Protein AF-A0A937B798-F1 (afdb_monomer_lite)

Structure (mmCIF, N/CA/C/O backbone):
data_AF-A0A937B798-F1
#
_entry.id   AF-A0A937B798-F1
#
loop_
_atom_site.group_PDB
_atom_site.id
_atom_site.type_symbol
_atom_site.label_atom_id
_atom_site.label_alt_id
_atom_site.label_comp_id
_atom_site.label_asym_id
_atom_site.label_entity_id
_atom_site.label_seq_id
_atom_site.pdbx_PDB_ins_code
_atom_site.Cartn_x
_atom_site.Cartn_y
_atom_site.Cartn_z
_atom_site.occupancy
_atom_site.B_iso_or_equiv
_atom_site.auth_seq_id
_atom_site.auth_comp_id
_atom_site.auth_asym_id
_atom_site.auth_atom_id
_atom_site.pdbx_PDB_model_num
ATOM 1 N N . MET A 1 1 ? -8.294 21.682 -51.082 1.00 39.66 1 MET A N 1
ATOM 2 C CA . MET A 1 1 ? -8.136 22.347 -49.770 1.00 39.66 1 MET A CA 1
ATOM 3 C C . MET A 1 1 ? -6.647 22.577 -49.547 1.00 39.66 1 MET A C 1
ATOM 5 O O . MET A 1 1 ? -5.902 21.607 -49.541 1.00 39.66 1 MET A O 1
ATOM 9 N N . SER A 1 2 ? -6.186 23.826 -49.518 1.00 31.97 2 SER A N 1
ATOM 10 C CA . SER A 1 2 ? -4.760 24.177 -49.435 1.00 31.97 2 SER A CA 1
ATOM 11 C C . SER A 1 2 ? -4.237 24.075 -47.994 1.00 31.97 2 SER A C 1
ATOM 13 O O . SER A 1 2 ? -4.958 24.377 -47.049 1.00 31.97 2 SER A O 1
ATOM 15 N N . ILE A 1 3 ? -2.968 23.691 -47.812 1.00 31.25 3 ILE A N 1
ATOM 16 C CA . ILE A 1 3 ? -2.277 23.646 -46.501 1.00 31.25 3 ILE A CA 1
ATOM 17 C C . ILE A 1 3 ? -2.360 25.004 -45.773 1.00 31.25 3 ILE A C 1
ATOM 19 O O . ILE A 1 3 ? -2.489 25.053 -44.555 1.00 31.25 3 ILE A O 1
ATOM 23 N N . LEU A 1 4 ? -2.387 26.103 -46.534 1.00 28.70 4 LEU A N 1
ATOM 24 C CA . LEU A 1 4 ? -2.599 27.465 -46.034 1.00 28.70 4 LEU A CA 1
ATOM 25 C C . LEU A 1 4 ? -3.994 27.686 -45.424 1.00 28.70 4 LEU A C 1
ATOM 27 O O . LEU A 1 4 ? -4.098 28.407 -44.441 1.00 28.70 4 LEU A O 1
ATOM 31 N N . TYR A 1 5 ? -5.040 27.037 -45.951 1.00 32.94 5 TYR A N 1
ATOM 32 C CA . TYR A 1 5 ? -6.398 27.093 -45.395 1.00 32.94 5 TYR A CA 1
ATOM 33 C C . TYR A 1 5 ? -6.494 26.323 -44.069 1.00 32.94 5 TYR A C 1
ATOM 35 O O . TYR A 1 5 ? -7.109 26.788 -43.117 1.00 32.94 5 TYR A O 1
ATOM 43 N N . LEU A 1 6 ? -5.822 25.171 -43.968 1.00 32.50 6 LEU A N 1
ATOM 44 C CA . LEU A 1 6 ? -5.732 24.410 -42.715 1.00 32.50 6 LEU A CA 1
ATOM 45 C C . LEU A 1 6 ? -4.939 25.169 -41.638 1.00 32.50 6 LEU A C 1
ATOM 47 O O . LEU A 1 6 ? -5.342 25.172 -40.479 1.00 32.50 6 LEU A O 1
ATOM 51 N N . LEU A 1 7 ? -3.854 25.852 -42.018 1.00 36.28 7 LEU A N 1
ATOM 52 C CA . LEU A 1 7 ? -3.066 26.692 -41.111 1.00 36.28 7 LEU A CA 1
ATOM 53 C C . LEU A 1 7 ? -3.841 27.928 -40.643 1.00 36.28 7 LEU A C 1
ATOM 55 O O . LEU A 1 7 ? -3.832 28.205 -39.450 1.00 36.28 7 LEU A O 1
ATOM 59 N N . SER A 1 8 ? -4.551 28.628 -41.537 1.00 37.56 8 SER A N 1
ATOM 60 C CA . SER A 1 8 ? -5.325 29.824 -41.178 1.00 37.56 8 SER A CA 1
ATOM 61 C C . SER A 1 8 ? -6.505 29.510 -40.256 1.00 37.56 8 SER A C 1
ATOM 63 O O . SER A 1 8 ? -6.771 30.254 -39.314 1.00 37.56 8 SER A O 1
ATOM 65 N N . VAL A 1 9 ? -7.193 28.388 -40.502 1.00 45.50 9 VAL A N 1
ATOM 66 C CA . VAL A 1 9 ? -8.301 27.911 -39.661 1.00 45.50 9 VAL A CA 1
ATOM 67 C C . VAL A 1 9 ? -7.786 27.473 -38.287 1.00 45.50 9 VAL A C 1
ATOM 69 O O . VAL A 1 9 ? -8.402 27.791 -37.271 1.00 45.50 9 VAL A O 1
ATOM 72 N N . TYR A 1 10 ? -6.619 26.823 -38.236 1.00 47.81 10 TYR A N 1
ATOM 73 C CA . TYR A 1 10 ? -5.984 26.424 -36.981 1.00 47.81 10 TYR A CA 1
ATOM 74 C C . TYR A 1 10 ? -5.524 27.630 -36.147 1.00 47.81 10 TYR A C 1
ATOM 76 O O . TYR A 1 10 ? -5.791 27.677 -34.951 1.00 47.81 10 TYR A O 1
ATOM 84 N N . THR A 1 11 ? -4.893 28.639 -36.759 1.00 54.59 11 THR A N 1
ATOM 85 C CA . THR A 1 11 ? -4.442 29.848 -36.045 1.00 54.59 11 THR A CA 1
ATOM 86 C C . THR A 1 11 ? -5.596 30.723 -35.555 1.00 54.59 11 THR A C 1
ATOM 88 O O . THR A 1 11 ? -5.497 31.289 -34.472 1.00 54.59 11 THR A O 1
ATOM 91 N N . TYR A 1 12 ? -6.694 30.810 -36.316 1.00 56.94 12 TYR A N 1
ATOM 92 C CA . TYR A 1 12 ? -7.880 31.585 -35.934 1.00 56.94 12 TYR A CA 1
ATOM 93 C C . TYR A 1 12 ? -8.662 30.930 -34.788 1.00 56.94 12 TYR A C 1
ATOM 95 O O . TYR A 1 12 ? -9.006 31.590 -33.810 1.00 56.94 12 TYR A O 1
ATOM 103 N N . GLY A 1 13 ? -8.904 29.616 -34.869 1.00 58.19 13 GLY A N 1
ATOM 104 C CA . GLY A 1 13 ? -9.579 28.894 -33.788 1.00 58.19 13 GLY A CA 1
ATOM 105 C C . GLY A 1 13 ? -8.780 28.936 -32.483 1.00 58.19 13 GLY A C 1
ATOM 106 O O . GLY A 1 13 ? -9.346 29.033 -31.401 1.00 58.19 13 GLY A O 1
ATOM 107 N N . GLN A 1 14 ? -7.454 28.952 -32.582 1.00 61.19 14 GLN A N 1
ATOM 108 C CA . GLN A 1 14 ? -6.555 29.020 -31.440 1.00 61.19 14 GLN A CA 1
ATOM 109 C C . GLN A 1 14 ? -6.528 30.400 -30.761 1.00 61.19 14 GLN A C 1
ATOM 111 O O . GLN A 1 14 ? -6.650 30.455 -29.539 1.00 61.19 14 GLN A O 1
ATOM 116 N N . SER A 1 15 ? -6.436 31.504 -31.517 1.00 67.06 15 SER A N 1
ATOM 117 C CA . SER A 1 15 ? -6.529 32.850 -30.926 1.00 67.06 15 SER A CA 1
ATOM 118 C C . SER A 1 15 ? -7.896 33.083 -30.283 1.00 67.06 15 SER A C 1
ATOM 120 O O . SER A 1 15 ? -7.971 33.641 -29.196 1.00 67.06 15 SER A O 1
ATOM 122 N N . CYS A 1 16 ? -8.965 32.568 -30.902 1.00 71.31 16 CYS A N 1
ATOM 123 C CA . CYS A 1 16 ? -10.294 32.618 -30.307 1.00 71.31 16 CYS A CA 1
ATOM 124 C C . CYS A 1 16 ? -10.350 31.902 -28.945 1.00 71.31 16 CYS A C 1
ATOM 126 O O . CYS A 1 16 ? -10.880 32.455 -27.988 1.00 71.31 16 CYS A O 1
ATOM 128 N N . ILE A 1 17 ? -9.805 30.685 -28.813 1.00 67.19 17 ILE A N 1
ATOM 129 C CA . ILE A 1 17 ? -9.856 29.970 -27.526 1.00 67.19 17 ILE A CA 1
ATOM 130 C C . ILE A 1 17 ? -8.986 30.652 -26.461 1.00 67.19 17 ILE A C 1
ATOM 132 O O . ILE A 1 17 ? -9.336 30.597 -25.282 1.00 67.19 17 ILE A O 1
ATOM 136 N N . ASP A 1 18 ? -7.878 31.287 -26.844 1.00 67.69 18 ASP A N 1
ATOM 137 C CA . ASP A 1 18 ? -7.032 32.042 -25.913 1.00 67.69 18 ASP A CA 1
ATOM 138 C C . ASP A 1 18 ? -7.786 33.249 -25.336 1.00 67.69 18 ASP A C 1
ATOM 140 O O . ASP A 1 18 ? -7.804 33.423 -24.114 1.00 67.69 18 ASP A O 1
ATOM 144 N N . ASP A 1 19 ? -8.497 34.000 -26.183 1.00 71.62 19 ASP A N 1
ATOM 145 C CA . ASP A 1 19 ? -9.356 35.115 -25.763 1.00 71.62 19 ASP A CA 1
ATOM 146 C C . ASP A 1 19 ? -10.501 34.623 -24.857 1.00 71.62 19 ASP A C 1
ATOM 148 O O . ASP A 1 19 ? -10.742 35.171 -23.778 1.00 71.62 19 ASP A O 1
ATOM 152 N N . LEU A 1 20 ? -11.142 33.504 -25.215 1.00 74.50 20 LEU A N 1
ATOM 153 C CA . LEU A 1 20 ? -12.163 32.855 -24.378 1.00 74.50 20 LEU A CA 1
ATOM 154 C C . LEU A 1 20 ? -11.580 32.252 -23.087 1.00 74.50 20 LEU A C 1
ATOM 156 O O . LEU A 1 20 ? -12.306 32.011 -22.121 1.00 74.50 20 LEU A O 1
ATOM 160 N N . GLY A 1 21 ? -10.269 32.017 -23.035 1.00 68.44 21 GLY A N 1
ATOM 161 C CA . GLY A 1 21 ? -9.553 31.566 -21.849 1.00 68.44 21 GLY A CA 1
ATOM 162 C C . GLY A 1 21 ? -9.512 32.623 -20.749 1.00 68.44 21 GLY A C 1
ATOM 163 O O . GLY A 1 21 ? -9.559 32.269 -19.569 1.00 68.44 21 GLY A O 1
ATOM 164 N N . GLU A 1 22 ? -9.465 33.904 -21.115 1.00 75.69 22 GLU A N 1
ATOM 165 C CA . GLU A 1 22 ? -9.622 35.016 -20.177 1.00 75.69 22 GLU A CA 1
ATOM 166 C C . GLU A 1 22 ? -11.056 35.084 -19.646 1.00 75.69 22 GLU A C 1
ATOM 168 O O . GLU A 1 22 ? -11.245 35.131 -18.430 1.00 75.69 22 GLU A O 1
ATOM 173 N N . SER A 1 23 ? -12.060 34.968 -20.523 1.00 75.50 23 SER A N 1
ATOM 174 C CA . SER A 1 23 ? -13.470 34.888 -20.113 1.00 75.50 23 SER A CA 1
ATOM 175 C C . SER A 1 23 ? -13.729 33.713 -19.166 1.00 75.50 23 SER A C 1
ATOM 177 O O . SER A 1 23 ? -14.399 33.885 -18.153 1.00 75.50 23 SER A O 1
ATOM 179 N N . ALA A 1 24 ? -13.134 32.542 -19.419 1.00 73.00 24 ALA A N 1
ATOM 180 C CA . ALA A 1 24 ? -13.237 31.386 -18.528 1.00 73.00 24 ALA A CA 1
ATOM 181 C C . ALA A 1 24 ? -12.586 31.630 -17.155 1.00 73.00 24 ALA A C 1
ATOM 183 O O . ALA A 1 24 ? -13.126 31.203 -16.140 1.00 73.00 24 ALA A O 1
ATOM 184 N N . ARG A 1 25 ? -11.442 32.331 -17.099 1.00 75.88 25 ARG A N 1
ATOM 185 C CA . ARG A 1 25 ? -10.796 32.695 -15.824 1.00 75.88 25 ARG A CA 1
ATOM 186 C C . ARG A 1 25 ? -11.633 33.681 -15.016 1.00 75.88 25 ARG A C 1
ATOM 188 O O . ARG A 1 25 ? -11.724 33.529 -13.801 1.00 75.88 25 ARG A O 1
ATOM 195 N N . ARG A 1 26 ? -12.238 34.667 -15.681 1.00 77.50 26 ARG A N 1
ATOM 196 C CA . ARG A 1 26 ? -13.152 35.615 -15.031 1.00 77.50 26 ARG A CA 1
ATOM 197 C C . ARG A 1 26 ? -14.391 34.906 -14.521 1.00 77.50 26 ARG A C 1
ATOM 199 O O . ARG A 1 26 ? -14.678 35.025 -13.341 1.00 77.50 26 ARG A O 1
ATOM 206 N N . LEU A 1 27 ? -15.021 34.074 -15.354 1.00 78.00 27 LEU A N 1
ATOM 207 C CA . LEU A 1 27 ? -16.150 33.244 -14.940 1.00 78.00 27 LEU A CA 1
ATOM 208 C C . LEU A 1 27 ? -15.806 32.421 -13.695 1.00 78.00 27 LEU A C 1
ATOM 210 O O . LEU A 1 27 ? -16.563 32.454 -12.732 1.00 78.00 27 LEU A O 1
ATOM 214 N N . HIS A 1 28 ? -14.655 31.742 -13.680 1.00 77.25 28 HIS A N 1
ATOM 215 C CA . HIS A 1 28 ? -14.193 30.986 -12.517 1.00 77.25 28 HIS A CA 1
ATOM 216 C C . HIS A 1 28 ? -14.114 31.870 -11.261 1.00 77.25 28 HIS A C 1
ATOM 218 O O . HIS A 1 28 ? -14.747 31.555 -10.254 1.00 77.25 28 HIS A O 1
ATOM 224 N N . ALA A 1 29 ? -13.442 33.024 -11.339 1.00 77.44 29 ALA A N 1
ATOM 225 C CA . ALA A 1 29 ? -13.361 33.973 -10.227 1.00 77.44 29 ALA A CA 1
ATOM 226 C C . ALA A 1 29 ? -14.749 34.457 -9.764 1.00 77.44 29 ALA A C 1
ATOM 228 O O . ALA A 1 29 ? -15.019 34.499 -8.561 1.00 77.44 29 ALA A O 1
ATOM 229 N N . SER A 1 30 ? -15.660 34.750 -10.698 1.00 78.31 30 SER A N 1
ATOM 230 C CA . SER A 1 30 ? -17.041 35.121 -10.384 1.00 78.31 30 SER A CA 1
ATOM 231 C C . SER A 1 30 ? -17.802 33.963 -9.716 1.00 78.31 30 SER A C 1
ATOM 233 O O . SER A 1 30 ? -18.549 34.186 -8.766 1.00 78.31 30 SER A O 1
ATOM 235 N N . THR A 1 31 ? -17.602 32.708 -10.141 1.00 75.56 31 THR A N 1
ATOM 236 C CA . THR A 1 31 ? -18.238 31.533 -9.509 1.00 75.56 31 THR A CA 1
ATOM 237 C C . THR A 1 31 ? -17.708 31.248 -8.100 1.00 75.56 31 THR A C 1
ATOM 239 O O . THR A 1 31 ? -18.483 30.882 -7.205 1.00 75.56 31 THR A O 1
ATOM 242 N N . GLU A 1 32 ? -16.410 31.461 -7.862 1.00 75.88 32 GLU A N 1
ATOM 243 C CA . GLU A 1 32 ? -15.809 31.356 -6.529 1.00 75.88 32 GLU A CA 1
ATOM 244 C C . GLU A 1 32 ? -16.392 32.419 -5.594 1.00 75.88 32 GLU A C 1
ATOM 246 O O . GLU A 1 32 ? -16.869 32.081 -4.504 1.00 75.88 32 GLU A O 1
ATOM 251 N N . ALA A 1 33 ? -16.446 33.669 -6.067 1.00 75.06 33 ALA A N 1
ATOM 252 C CA . ALA A 1 33 ? -16.994 34.814 -5.347 1.00 75.06 33 ALA A CA 1
ATOM 253 C C . ALA A 1 33 ? -18.527 34.788 -5.199 1.00 75.06 33 ALA A C 1
ATOM 255 O O . ALA A 1 33 ? -19.064 35.563 -4.407 1.00 75.06 33 ALA A O 1
ATOM 256 N N . TYR A 1 34 ? -19.231 33.900 -5.915 1.00 76.88 34 TYR A N 1
ATOM 257 C CA . TYR A 1 34 ? -20.692 33.879 -5.920 1.00 76.88 34 TYR A CA 1
ATOM 258 C C . TYR A 1 34 ? -21.287 33.675 -4.522 1.00 76.88 34 TYR A C 1
ATOM 260 O O . TYR A 1 34 ? -21.030 32.648 -3.872 1.00 76.88 34 TYR A O 1
ATOM 268 N N . SER A 1 35 ? -22.137 34.627 -4.124 1.00 72.44 35 SER A N 1
ATOM 269 C CA . SER A 1 35 ? -22.920 34.645 -2.886 1.00 72.44 35 SER A CA 1
ATOM 270 C C . SER A 1 35 ? -24.393 34.939 -3.208 1.00 72.44 35 SER A C 1
ATOM 272 O O . SER A 1 35 ? -24.686 35.945 -3.854 1.00 72.44 35 SER A O 1
ATOM 274 N N . PRO A 1 36 ? -25.358 34.128 -2.731 1.00 67.50 36 PRO A N 1
ATOM 275 C CA . PRO A 1 36 ? -26.782 34.425 -2.909 1.00 67.50 36 PRO A CA 1
ATOM 276 C C . PRO A 1 36 ? -27.232 35.747 -2.263 1.00 67.50 36 PRO A C 1
ATOM 278 O O . PRO A 1 36 ? -28.280 36.269 -2.631 1.00 67.50 36 PRO A O 1
ATOM 281 N N . ALA A 1 37 ? -26.471 36.267 -1.293 1.00 62.84 37 ALA A N 1
ATOM 282 C CA . ALA A 1 37 ? -26.854 37.415 -0.472 1.00 62.84 37 ALA A CA 1
ATOM 283 C C . ALA A 1 37 ? -26.239 38.755 -0.920 1.00 62.84 37 ALA A C 1
ATOM 285 O O . ALA A 1 37 ? -26.811 39.799 -0.615 1.00 62.84 37 ALA A O 1
ATOM 286 N N . ASP A 1 38 ? -25.118 38.742 -1.650 1.00 62.75 38 ASP A N 1
ATOM 287 C CA . ASP A 1 38 ? -24.342 39.948 -1.965 1.00 62.75 38 ASP A CA 1
ATOM 288 C C . ASP A 1 38 ? -24.273 40.181 -3.473 1.00 62.75 38 ASP A C 1
ATOM 290 O O . ASP A 1 38 ? -23.634 39.422 -4.195 1.00 62.75 38 ASP A O 1
ATOM 294 N N . VAL A 1 39 ? -24.907 41.249 -3.963 1.00 65.50 39 VAL A N 1
ATOM 295 C CA . VAL A 1 39 ? -24.895 41.581 -5.395 1.00 65.50 39 VAL A CA 1
ATOM 296 C C . VAL A 1 39 ? -23.694 42.470 -5.720 1.00 65.50 39 VAL A C 1
ATOM 298 O O . VAL A 1 39 ? -23.660 43.646 -5.358 1.00 65.50 39 VAL A O 1
ATOM 301 N N . SER A 1 40 ? -22.731 41.924 -6.457 1.00 68.88 40 SER A N 1
ATOM 302 C CA . SER A 1 40 ? -21.710 42.678 -7.198 1.00 68.88 40 SER A CA 1
ATOM 303 C C . SER A 1 40 ? -21.781 42.320 -8.687 1.00 68.88 40 SER A C 1
ATOM 305 O O . SER A 1 40 ? -22.527 41.420 -9.062 1.00 68.88 40 SER A O 1
ATOM 307 N N . TRP A 1 41 ? -21.082 43.053 -9.555 1.00 70.12 41 TRP A N 1
ATOM 308 C CA . TRP A 1 41 ? -21.132 42.861 -11.010 1.00 70.12 41 TRP A CA 1
ATOM 309 C C . TRP A 1 41 ? -19.735 42.601 -11.559 1.00 70.12 41 TRP A C 1
ATOM 311 O O . TRP A 1 41 ? -18.787 43.276 -11.158 1.00 70.12 41 TRP A O 1
ATOM 321 N N . ASP A 1 42 ? -19.630 41.665 -12.496 1.00 71.31 42 ASP A N 1
ATOM 322 C CA . ASP A 1 42 ? -18.400 41.356 -13.226 1.00 71.31 42 ASP A CA 1
ATOM 323 C C . ASP A 1 42 ? -18.683 41.292 -14.733 1.00 71.31 42 ASP A C 1
ATOM 325 O O . ASP A 1 42 ? -19.836 41.182 -15.150 1.00 71.31 42 ASP A O 1
ATOM 329 N N . TYR A 1 43 ? -17.644 41.408 -15.557 1.00 73.44 43 TYR A N 1
ATOM 330 C CA . TYR A 1 43 ? -17.762 41.372 -17.013 1.00 73.44 43 TYR A CA 1
ATOM 331 C C . TYR A 1 43 ? -17.178 40.073 -17.562 1.00 73.44 43 TYR A C 1
ATOM 333 O O . TYR A 1 43 ? -15.953 39.889 -17.611 1.00 73.44 43 TYR A O 1
ATOM 341 N N . VAL A 1 44 ? -18.071 39.180 -17.988 1.00 67.62 44 VAL A N 1
ATOM 342 C CA . VAL A 1 44 ? -17.751 37.843 -18.485 1.00 67.62 44 VAL A CA 1
ATOM 343 C C . VAL A 1 44 ? -18.378 37.677 -19.862 1.00 67.62 44 VAL A C 1
ATOM 345 O O . VAL A 1 44 ? -19.587 37.791 -20.008 1.00 67.62 44 VAL A O 1
ATOM 348 N N . ASP A 1 45 ? -17.547 37.371 -20.859 1.00 65.75 45 ASP A N 1
ATOM 349 C CA . ASP A 1 45 ? -17.997 37.021 -22.212 1.00 65.75 45 ASP A CA 1
ATOM 350 C C . ASP A 1 45 ? -18.910 38.067 -22.876 1.00 65.75 45 ASP A C 1
ATOM 352 O O . ASP A 1 45 ? -19.996 37.768 -23.351 1.00 65.75 45 ASP A O 1
ATOM 356 N N . ASP A 1 46 ? -18.450 39.315 -22.908 1.00 66.12 46 ASP A N 1
ATOM 357 C CA . ASP A 1 46 ? -19.169 40.465 -23.464 1.00 66.12 46 ASP A CA 1
ATOM 358 C C . ASP A 1 46 ? -20.452 40.888 -22.707 1.00 66.12 46 ASP A C 1
ATOM 360 O O . ASP A 1 46 ? -21.089 41.880 -23.074 1.00 66.12 46 ASP A O 1
ATOM 364 N N . GLU A 1 47 ? -20.778 40.220 -21.594 1.00 65.25 47 GLU A N 1
ATOM 365 C CA . GLU A 1 47 ? -21.947 40.488 -20.752 1.00 65.25 47 GLU A CA 1
ATOM 366 C C . GLU A 1 47 ? -21.560 40.940 -19.332 1.00 65.25 47 GLU A C 1
ATOM 368 O O . GLU A 1 47 ? -20.603 40.455 -18.722 1.00 65.25 47 GLU A O 1
ATOM 373 N N . TYR A 1 48 ? -22.335 41.878 -18.771 1.00 69.31 48 TYR A N 1
ATOM 374 C CA . TYR A 1 48 ? -22.272 42.198 -17.343 1.00 69.31 48 TYR A CA 1
ATOM 375 C C . TYR A 1 48 ? -23.118 41.197 -16.566 1.00 69.31 48 TYR A C 1
ATOM 377 O O . TYR A 1 48 ? -24.342 41.162 -16.703 1.00 69.31 48 TYR A O 1
ATOM 385 N N . VAL A 1 49 ? -22.459 40.413 -15.723 1.00 64.25 49 VAL A N 1
ATOM 386 C CA . VAL A 1 49 ? -23.075 39.331 -14.970 1.00 64.25 49 VAL A CA 1
ATOM 387 C C . VAL A 1 49 ? -23.083 39.678 -13.479 1.00 64.25 49 VAL A C 1
ATOM 389 O O . VAL A 1 49 ? -22.043 40.059 -12.931 1.00 64.25 49 VAL A O 1
ATOM 392 N N . PRO A 1 50 ? -24.229 39.560 -12.787 1.00 63.50 50 PRO A N 1
ATOM 393 C CA . PRO A 1 50 ? -24.275 39.712 -11.346 1.00 63.50 50 PRO A CA 1
ATOM 394 C C . PRO A 1 50 ? -23.581 38.517 -10.670 1.00 63.50 50 PRO A C 1
ATOM 396 O O . PRO A 1 50 ? -23.941 37.359 -10.870 1.00 63.50 50 PRO A O 1
ATOM 399 N N . VAL A 1 51 ? -22.591 38.805 -9.831 1.00 61.88 51 VAL A N 1
ATOM 400 C CA . VAL A 1 51 ? -21.838 37.855 -8.994 1.00 61.88 51 VAL A CA 1
ATOM 401 C C . VAL A 1 51 ? -22.639 37.471 -7.732 1.00 61.88 51 VAL A C 1
ATOM 403 O O . VAL A 1 51 ? -22.205 36.647 -6.935 1.00 61.88 51 VAL A O 1
ATOM 406 N N . GLY A 1 52 ? -23.862 37.987 -7.570 1.00 60.06 52 GLY A N 1
ATOM 407 C CA . GLY A 1 52 ? -24.822 37.505 -6.577 1.00 60.06 52 GLY A CA 1
ATOM 408 C C . GLY A 1 52 ? -26.268 37.893 -6.883 1.00 60.06 52 GLY A C 1
ATOM 409 O O . GLY A 1 52 ? -26.542 38.694 -7.774 1.00 60.06 52 GLY A O 1
ATOM 410 N N . GLY A 1 53 ? -27.219 37.290 -6.170 1.00 60.25 53 GLY A N 1
ATOM 411 C CA . GLY A 1 53 ? -28.661 37.541 -6.311 1.00 60.25 53 GLY A CA 1
ATOM 412 C C . GLY A 1 53 ? -29.361 36.827 -7.480 1.00 60.25 53 GLY A C 1
ATOM 413 O O . GLY A 1 53 ? -30.424 36.252 -7.257 1.00 60.25 53 GLY A O 1
ATOM 414 N N . ASN A 1 54 ? -28.791 36.810 -8.696 1.00 69.94 54 ASN A N 1
ATOM 415 C CA . ASN A 1 54 ? -29.379 36.122 -9.862 1.00 69.94 54 ASN A CA 1
ATOM 416 C C . ASN A 1 54 ? -28.377 35.192 -10.574 1.00 69.94 54 ASN A C 1
ATOM 418 O O . ASN A 1 54 ? -27.610 35.622 -11.434 1.00 69.94 54 ASN A O 1
ATOM 422 N N . TYR A 1 55 ? -28.399 33.902 -10.233 1.00 76.69 55 TYR A N 1
ATOM 423 C CA . TYR A 1 55 ? -27.488 32.908 -10.810 1.00 76.69 55 TYR A CA 1
ATOM 424 C C . TYR A 1 55 ? -27.798 32.536 -12.268 1.00 76.69 55 TYR A C 1
ATOM 426 O O . TYR A 1 55 ? -26.895 32.055 -12.953 1.00 76.69 55 TYR A O 1
ATOM 434 N N . ASP A 1 56 ? -29.016 32.781 -12.768 1.00 77.69 56 ASP A N 1
ATOM 435 C CA . ASP A 1 56 ? -29.397 32.447 -14.150 1.00 77.69 56 ASP A CA 1
ATOM 436 C C . ASP A 1 56 ? -28.510 33.173 -15.167 1.00 77.69 56 ASP A C 1
ATOM 438 O O . ASP A 1 56 ? -28.161 32.614 -16.205 1.00 77.69 56 ASP A O 1
ATOM 442 N N . SER A 1 57 ? -28.076 34.394 -14.844 1.00 75.44 57 SER A N 1
ATOM 443 C CA . SER A 1 57 ? -27.150 35.168 -15.672 1.00 75.44 57 SER A CA 1
ATOM 444 C C . SER A 1 57 ? -25.748 34.547 -15.722 1.00 75.44 57 SER A C 1
ATOM 446 O O . SER A 1 57 ? -25.153 34.499 -16.793 1.00 75.44 57 SER A O 1
ATOM 448 N N . LEU A 1 58 ? -25.233 34.009 -14.606 1.00 78.62 58 LEU A N 1
ATOM 449 C CA . LEU A 1 58 ? -23.948 33.286 -14.579 1.00 78.62 58 LEU A CA 1
ATOM 450 C C . LEU A 1 58 ? -24.019 31.983 -15.373 1.00 78.62 58 LEU A C 1
ATOM 452 O O . LEU A 1 58 ? -23.096 31.662 -16.123 1.00 78.62 58 LEU A O 1
ATOM 456 N N . ILE A 1 59 ? -25.124 31.247 -15.236 1.00 82.19 59 ILE A N 1
ATOM 457 C CA . ILE A 1 59 ? -25.371 30.045 -16.032 1.00 82.19 59 ILE A CA 1
ATOM 458 C C . ILE A 1 59 ? -25.469 30.406 -17.519 1.00 82.19 59 ILE A C 1
ATOM 460 O O . ILE A 1 59 ? -24.818 29.758 -18.334 1.00 82.19 59 ILE A O 1
ATOM 464 N N . SER A 1 60 ? -26.225 31.447 -17.877 1.00 83.88 60 SER A N 1
ATOM 465 C CA . SER A 1 60 ? -26.372 31.913 -19.261 1.00 83.88 60 SER A CA 1
ATOM 466 C C . SER A 1 60 ? -25.027 32.307 -19.872 1.00 83.88 60 SER A C 1
ATOM 468 O O . SER A 1 60 ? -24.676 31.794 -20.934 1.00 83.88 60 SER A O 1
ATOM 470 N N . ALA A 1 61 ? -24.229 33.119 -19.173 1.00 80.94 61 ALA A N 1
ATOM 471 C CA . ALA A 1 61 ? -22.907 33.542 -19.631 1.00 80.94 61 ALA A CA 1
ATOM 472 C C . ALA A 1 61 ? -21.948 32.353 -19.805 1.00 80.94 61 ALA A C 1
ATOM 474 O O . ALA A 1 61 ? -21.266 32.233 -20.821 1.00 80.94 61 ALA A O 1
ATOM 475 N N . GLY A 1 62 ? -21.926 31.410 -18.858 1.00 84.25 62 GLY A N 1
ATOM 476 C CA . GLY A 1 62 ? -21.103 30.208 -18.995 1.00 84.25 62 GLY A CA 1
ATOM 477 C C . GLY A 1 62 ? -21.567 29.271 -20.117 1.00 84.25 62 GLY A C 1
ATOM 478 O O . GLY A 1 62 ? -20.743 28.644 -20.782 1.00 84.25 62 GLY A O 1
ATOM 479 N N . MET A 1 63 ? -22.874 29.193 -20.374 1.00 86.19 63 MET A N 1
ATOM 480 C CA . MET A 1 63 ? -23.429 28.432 -21.495 1.00 86.19 63 MET A CA 1
ATOM 481 C C . ME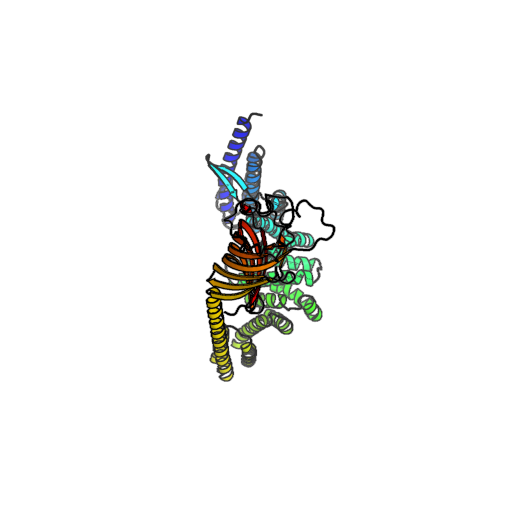T A 1 63 ? -23.126 29.098 -22.847 1.00 86.19 63 MET A C 1
ATOM 483 O O . MET A 1 63 ? -22.718 28.394 -23.770 1.00 86.19 63 MET A O 1
ATOM 487 N N . SER A 1 64 ? -23.216 30.430 -22.939 1.00 85.75 64 SER A N 1
ATOM 488 C CA . SER A 1 64 ? -22.749 31.216 -24.094 1.00 85.75 64 SER A CA 1
ATOM 489 C C . SER A 1 64 ? -21.268 30.956 -24.371 1.00 85.75 64 SER A C 1
ATOM 491 O O . SER A 1 64 ? -20.884 30.616 -25.493 1.00 85.75 64 SER A O 1
ATOM 493 N N . LEU A 1 65 ? -20.439 30.989 -23.324 1.00 84.38 65 LEU A N 1
ATOM 494 C CA . LEU A 1 65 ? -19.013 30.701 -23.424 1.00 84.38 65 LEU A CA 1
ATOM 495 C C . LEU A 1 65 ? -18.751 29.289 -23.979 1.00 84.38 65 LEU A C 1
ATOM 497 O O . LEU A 1 65 ? -17.876 29.109 -24.824 1.00 84.38 65 LEU A O 1
ATOM 501 N N . ILE A 1 66 ? -19.524 28.276 -23.570 1.00 86.81 66 ILE A N 1
ATOM 502 C CA . ILE A 1 66 ? -19.428 26.909 -24.117 1.00 86.81 66 ILE A CA 1
ATOM 503 C C . ILE A 1 66 ? -19.770 26.867 -25.614 1.00 86.81 66 ILE A C 1
ATOM 505 O O . ILE A 1 66 ? -19.082 26.178 -26.381 1.00 86.81 66 ILE A O 1
ATOM 509 N N . ASP A 1 67 ? -20.805 27.587 -26.040 1.00 86.81 67 ASP A N 1
ATOM 510 C CA . ASP A 1 67 ? -21.223 27.647 -27.442 1.00 86.81 67 ASP A CA 1
ATOM 511 C C . ASP A 1 67 ? -20.178 28.383 -28.299 1.00 86.81 67 ASP A C 1
ATOM 513 O O . ASP A 1 67 ? -19.814 27.897 -29.373 1.00 86.81 67 ASP A O 1
ATOM 517 N N . ARG A 1 68 ? -19.574 29.462 -27.783 1.00 82.50 68 ARG A N 1
ATOM 518 C CA . ARG A 1 68 ? -18.440 30.154 -28.427 1.00 82.50 68 ARG A CA 1
ATOM 519 C C . ARG A 1 68 ? -17.185 29.285 -28.510 1.00 82.50 68 ARG A C 1
ATOM 521 O O . ARG A 1 68 ? -16.518 29.257 -29.542 1.00 82.50 68 ARG A O 1
ATOM 528 N N . ILE A 1 69 ? -16.867 28.511 -27.469 1.00 83.81 69 ILE A N 1
ATOM 529 C CA . ILE A 1 69 ? -15.761 27.540 -27.548 1.00 83.81 69 ILE A CA 1
ATOM 530 C C . ILE A 1 69 ? -16.066 26.489 -28.631 1.00 83.81 69 ILE A C 1
ATOM 532 O O . ILE A 1 69 ? -15.156 26.033 -29.323 1.00 83.81 69 ILE A O 1
ATOM 536 N N . SER A 1 70 ? -17.333 26.094 -28.806 1.00 83.38 70 SER A N 1
ATOM 537 C CA . SER A 1 70 ? -17.743 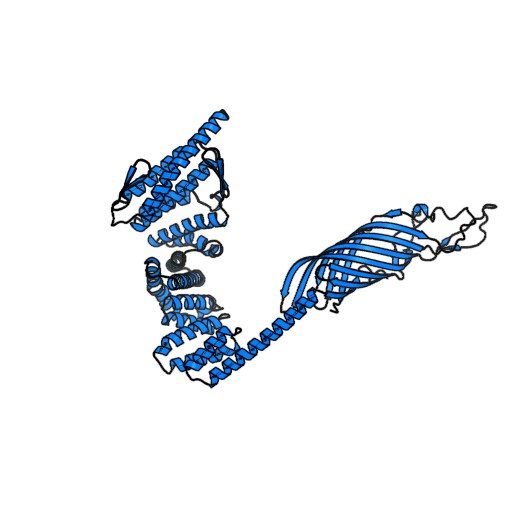25.165 -29.871 1.00 83.38 70 SER A CA 1
ATOM 538 C C . SER A 1 70 ? -17.503 25.757 -31.255 1.00 83.38 70 SER A C 1
ATOM 540 O O . SER A 1 70 ? -16.748 25.169 -32.028 1.00 83.38 70 SER A O 1
ATOM 542 N N . SER A 1 71 ? -17.987 26.971 -31.516 1.00 81.81 71 SER A N 1
ATOM 543 C CA . SER A 1 71 ? -17.798 27.623 -32.818 1.00 81.81 71 SER A CA 1
ATOM 544 C C . SER A 1 71 ? -16.321 27.838 -33.181 1.00 81.81 71 SER A C 1
ATOM 546 O O . SER A 1 71 ? -15.959 27.772 -34.357 1.00 81.81 71 SER A O 1
ATOM 548 N N . CYS A 1 72 ? -15.445 28.002 -32.184 1.00 76.62 72 CYS A N 1
ATOM 549 C CA . CYS A 1 72 ? -14.000 28.123 -32.389 1.00 76.62 72 CYS A CA 1
ATOM 550 C C . CYS A 1 72 ? -13.256 26.786 -32.535 1.00 76.62 72 CYS A C 1
ATOM 552 O O . CYS A 1 72 ? -12.094 26.774 -32.946 1.00 76.62 72 CYS A O 1
ATOM 554 N N . THR A 1 73 ? -13.912 25.655 -32.252 1.00 76.62 73 THR A N 1
ATOM 555 C CA . THR A 1 73 ? -13.320 24.311 -32.361 1.00 76.62 73 THR A CA 1
ATOM 556 C C . THR A 1 73 ? -13.888 23.442 -33.475 1.00 76.62 73 THR A C 1
ATOM 558 O O . THR A 1 73 ? -13.186 22.530 -33.914 1.00 76.62 73 THR A O 1
ATOM 561 N N . ASP A 1 74 ? -15.075 23.755 -34.000 1.00 67.88 74 ASP A N 1
ATOM 562 C CA . ASP A 1 74 ? -15.784 22.938 -34.999 1.00 67.88 74 ASP A CA 1
ATOM 563 C C . ASP A 1 74 ? -15.036 22.779 -36.339 1.00 67.88 74 ASP A C 1
ATOM 565 O O . ASP A 1 74 ? -15.265 21.814 -37.066 1.00 67.88 74 ASP A O 1
ATOM 569 N N . ASN A 1 75 ? -14.088 23.673 -36.646 1.00 61.56 75 ASN A N 1
ATOM 570 C CA . ASN A 1 75 ? -13.256 23.616 -37.858 1.00 61.56 75 ASN A CA 1
ATOM 571 C C . ASN A 1 75 ? -11.767 23.306 -37.579 1.00 61.56 75 ASN A C 1
ATOM 573 O O . ASN A 1 75 ? -10.942 23.332 -38.494 1.00 61.56 75 ASN A O 1
ATOM 577 N N . GLY A 1 76 ? -11.398 23.030 -36.324 1.00 59.62 76 GLY A N 1
ATOM 578 C CA . GLY A 1 76 ? -10.017 22.797 -35.898 1.00 59.62 76 GLY A CA 1
ATOM 579 C C . GLY A 1 76 ? -9.509 21.369 -36.118 1.00 59.62 76 GLY A C 1
ATOM 580 O O . GLY A 1 76 ? -10.275 20.416 -36.210 1.00 59.62 76 GLY A O 1
ATOM 581 N N . GLY A 1 77 ? -8.183 21.192 -36.142 1.00 63.91 77 GLY A N 1
ATOM 582 C CA . GLY A 1 77 ? -7.567 19.860 -36.066 1.00 63.91 77 GLY A CA 1
ATOM 583 C C . GLY A 1 77 ? -7.858 19.155 -34.729 1.00 63.91 77 GLY A C 1
ATOM 584 O O . GLY A 1 77 ? -8.266 19.790 -33.757 1.00 63.91 77 GLY A O 1
ATOM 585 N N . SER A 1 78 ? -7.595 17.846 -34.644 1.00 67.75 78 SER A N 1
ATOM 586 C CA . SER A 1 78 ? -7.930 17.004 -33.475 1.00 67.75 78 SER A CA 1
ATOM 587 C C . SER A 1 78 ? -7.394 17.521 -32.129 1.00 67.75 78 SER A C 1
ATOM 589 O O . SER A 1 78 ? -8.054 17.351 -31.106 1.00 67.75 78 SER A O 1
ATOM 591 N N . GLY A 1 79 ? -6.238 18.195 -32.118 1.00 67.44 79 GLY A N 1
ATOM 592 C CA . GLY A 1 79 ? -5.688 18.844 -30.921 1.00 67.44 79 GLY A CA 1
ATOM 593 C C . GLY A 1 79 ? -6.512 20.038 -30.421 1.00 67.44 79 GLY A C 1
ATOM 594 O O . GLY A 1 79 ? -6.731 20.166 -29.218 1.00 67.44 79 GLY A O 1
ATOM 595 N N . LEU A 1 80 ? -7.036 20.864 -31.334 1.00 72.94 80 LEU A N 1
ATOM 596 C CA . LEU A 1 80 ? -7.857 22.030 -30.992 1.00 72.94 80 LEU A CA 1
ATOM 597 C C . LEU A 1 80 ? -9.227 21.597 -30.451 1.00 72.94 80 LEU A C 1
ATOM 599 O O . LEU A 1 80 ? -9.699 22.136 -29.453 1.00 72.94 80 LEU A O 1
ATOM 603 N N . ALA A 1 81 ? -9.823 20.562 -31.052 1.00 78.06 81 ALA A N 1
ATOM 604 C CA . ALA A 1 81 ? -11.064 19.961 -30.566 1.00 78.06 81 ALA A CA 1
ATOM 605 C C . ALA A 1 81 ? -10.909 19.402 -29.139 1.00 78.06 81 ALA A C 1
ATOM 607 O O . ALA A 1 81 ? -11.744 19.661 -28.272 1.00 78.06 81 ALA A O 1
ATOM 608 N N . ALA A 1 82 ? -9.804 18.700 -28.866 1.00 76.81 82 ALA A N 1
ATOM 609 C CA . ALA A 1 82 ? -9.490 18.190 -27.534 1.00 76.81 82 ALA A CA 1
ATOM 610 C C . ALA A 1 82 ? -9.304 19.313 -26.494 1.00 76.81 82 ALA A C 1
ATOM 612 O O . ALA A 1 82 ? -9.812 19.214 -25.376 1.00 76.81 82 ALA A O 1
ATOM 613 N N . PHE A 1 83 ? -8.633 20.409 -26.866 1.00 77.88 83 PHE A N 1
ATOM 614 C CA . PHE A 1 83 ? -8.469 21.575 -25.993 1.00 77.88 83 PHE A CA 1
ATOM 615 C C . PHE A 1 83 ? -9.792 22.305 -25.720 1.00 77.88 83 PHE A C 1
ATOM 617 O O . PHE A 1 83 ? -10.050 22.709 -24.585 1.00 77.88 83 PHE A O 1
ATOM 624 N N . GLY A 1 84 ? -10.668 22.417 -26.723 1.00 81.31 84 GLY A N 1
ATOM 625 C CA . GLY A 1 84 ? -12.011 22.966 -26.539 1.00 81.31 84 GLY A CA 1
ATOM 626 C C . GLY A 1 84 ? -12.865 22.129 -25.596 1.00 81.31 84 GLY A C 1
ATOM 627 O O . GLY A 1 84 ? -13.508 22.685 -24.711 1.00 81.31 84 GLY A O 1
ATOM 628 N N . ILE A 1 85 ? -12.842 20.798 -25.730 1.00 85.25 85 ILE A N 1
ATOM 629 C CA . ILE A 1 85 ? -13.543 19.895 -24.802 1.00 85.25 85 ILE A CA 1
ATOM 630 C C . ILE A 1 85 ? -13.034 20.096 -23.370 1.00 85.25 85 ILE A C 1
ATOM 632 O O . ILE A 1 85 ? -13.841 20.259 -22.454 1.00 85.25 85 ILE A O 1
ATOM 636 N N . TYR A 1 86 ? -11.713 20.167 -23.183 1.00 84.06 86 TYR A N 1
ATOM 637 C CA . TYR A 1 86 ? -11.109 20.462 -21.885 1.00 84.06 86 TYR A CA 1
ATOM 638 C C . TYR A 1 86 ? -11.648 21.765 -21.277 1.00 84.06 86 TYR A C 1
ATOM 640 O O . TYR A 1 86 ? -12.135 21.761 -20.145 1.00 84.06 86 TYR A O 1
ATOM 648 N N . LYS A 1 87 ? -11.643 22.866 -22.039 1.00 82.62 87 LYS A N 1
ATOM 649 C CA . LYS A 1 87 ? -12.161 24.160 -21.571 1.00 82.62 87 LYS A CA 1
ATOM 650 C C . LYS A 1 87 ? -13.653 24.113 -21.240 1.00 82.62 87 LYS A C 1
ATOM 652 O O . LYS A 1 87 ? -14.041 24.601 -20.183 1.00 82.62 87 LYS A O 1
ATOM 657 N N . LYS A 1 88 ? -14.473 23.470 -22.079 1.00 88.12 88 LYS A N 1
ATOM 658 C CA . LYS A 1 88 ? -15.916 23.303 -21.829 1.00 88.12 88 LYS A CA 1
ATOM 659 C C . LYS A 1 88 ? -16.179 22.553 -20.526 1.00 88.12 88 LYS A C 1
ATOM 661 O O . LYS A 1 88 ? -17.035 22.970 -19.758 1.00 88.12 88 LYS A O 1
ATOM 666 N N . VAL A 1 89 ? -15.443 21.474 -20.247 1.00 87.50 89 VAL A N 1
ATOM 667 C CA . VAL A 1 89 ? -15.629 20.702 -19.007 1.00 87.50 89 VAL A CA 1
ATOM 668 C C . VAL A 1 89 ? -15.255 21.517 -17.768 1.00 87.50 89 VAL A C 1
ATOM 670 O O . VAL A 1 89 ? -15.969 21.440 -16.773 1.00 87.50 89 VAL A O 1
ATOM 673 N N . HIS A 1 90 ? -14.203 22.338 -17.827 1.00 84.50 90 HIS A N 1
ATOM 674 C CA . HIS A 1 90 ? -13.865 23.247 -16.725 1.00 84.50 90 HIS A CA 1
ATOM 675 C C . HIS A 1 90 ? -14.951 24.296 -16.477 1.00 84.50 90 HIS A C 1
ATOM 677 O O . HIS A 1 90 ? -15.390 24.443 -15.341 1.00 84.50 90 HIS A O 1
ATOM 683 N N . VAL A 1 91 ? -15.459 24.933 -17.536 1.00 84.88 91 VAL A N 1
ATOM 684 C CA . VAL A 1 91 ? -16.588 25.870 -17.422 1.00 84.88 91 VAL A CA 1
ATOM 685 C C . VAL A 1 91 ? -17.805 25.179 -16.802 1.00 84.88 91 VAL A C 1
ATOM 687 O O . VAL A 1 91 ? -18.401 25.695 -15.864 1.00 84.88 91 VAL A O 1
ATOM 690 N N . LEU A 1 92 ? -18.146 23.968 -17.254 1.00 90.38 92 LEU A N 1
ATOM 691 C CA . LEU A 1 92 ? -19.246 23.197 -16.672 1.00 90.38 92 LEU A CA 1
ATOM 692 C C . LEU A 1 92 ? -19.026 22.900 -15.176 1.00 90.38 92 LEU A C 1
ATOM 694 O O . LEU A 1 92 ? -20.000 22.864 -14.426 1.00 90.38 92 LEU A O 1
ATOM 698 N N . LEU A 1 93 ? -17.785 22.646 -14.733 1.00 86.94 93 LEU A N 1
ATOM 699 C CA . LEU A 1 93 ? -17.463 22.362 -13.325 1.00 86.94 93 LEU A CA 1
ATOM 700 C C . LEU A 1 93 ? -17.653 23.598 -12.438 1.00 86.94 93 LEU A C 1
ATOM 702 O O . LEU A 1 93 ? -18.163 23.477 -11.319 1.00 86.94 93 LEU A O 1
ATOM 706 N N . ASP A 1 94 ? -17.298 24.772 -12.952 1.00 84.88 94 ASP A N 1
ATOM 707 C CA . ASP A 1 94 ? -17.521 26.052 -12.278 1.00 84.88 94 ASP A CA 1
ATOM 708 C C . ASP A 1 94 ? -19.024 26.331 -12.142 1.00 84.88 94 ASP A C 1
ATOM 710 O O . ASP A 1 94 ? -19.527 26.562 -11.038 1.00 84.88 94 ASP A O 1
ATOM 714 N N . LEU A 1 95 ? -19.780 26.182 -13.237 1.00 86.50 95 LEU A N 1
ATOM 715 C CA . LEU A 1 95 ? -21.240 26.335 -13.226 1.00 86.50 95 LEU A CA 1
ATOM 716 C C . LEU A 1 95 ? -21.930 25.323 -12.303 1.00 86.50 95 LEU A C 1
ATOM 718 O O . LEU A 1 95 ? -22.898 25.663 -11.623 1.00 86.50 95 LEU A O 1
ATOM 722 N N . TYR A 1 96 ? -21.425 24.089 -12.233 1.00 89.19 96 TYR A N 1
ATOM 723 C CA . TYR A 1 96 ? -21.954 23.076 -11.321 1.00 89.19 96 TYR A CA 1
ATOM 724 C C . TYR A 1 96 ? -21.812 23.518 -9.861 1.00 89.19 96 TYR A C 1
ATOM 726 O O . TYR A 1 96 ? -22.743 23.346 -9.078 1.00 89.19 96 TYR A O 1
ATOM 734 N N . SER A 1 97 ? -20.687 24.140 -9.503 1.00 83.25 97 SER A N 1
ATOM 735 C CA . SER A 1 97 ? -20.456 24.662 -8.151 1.00 83.25 97 SER A CA 1
ATOM 736 C C . SER A 1 97 ? -21.439 25.785 -7.796 1.00 83.25 97 SER A C 1
ATOM 738 O O . SER A 1 97 ? -21.909 25.858 -6.660 1.00 83.25 97 SER A O 1
ATOM 740 N N . VAL A 1 98 ? -21.817 26.623 -8.769 1.00 82.50 98 VAL A N 1
ATOM 741 C CA . VAL A 1 98 ? -22.876 27.634 -8.596 1.00 82.50 98 VAL A CA 1
ATOM 742 C C . VAL A 1 98 ? -24.237 26.969 -8.396 1.00 82.50 98 VAL A C 1
ATOM 744 O O . VAL A 1 98 ? -24.915 27.274 -7.418 1.00 82.50 98 VAL A O 1
ATOM 747 N N . ALA A 1 99 ? -24.608 26.011 -9.252 1.00 86.44 99 ALA A N 1
ATOM 748 C CA . ALA A 1 99 ? -25.878 25.289 -9.140 1.00 86.44 99 ALA A CA 1
ATOM 749 C C . ALA A 1 99 ? -26.007 24.520 -7.806 1.00 86.44 99 ALA A C 1
ATOM 751 O O . ALA A 1 99 ? -27.093 24.417 -7.238 1.00 86.44 99 ALA A O 1
ATOM 752 N N . GLN A 1 100 ? -24.892 24.028 -7.254 1.00 83.38 100 GLN A N 1
ATOM 753 C CA . GLN A 1 100 ? -24.854 23.454 -5.906 1.00 83.38 100 GLN A CA 1
ATOM 754 C C . GLN A 1 100 ? -25.118 24.493 -4.810 1.00 83.38 100 GLN A C 1
ATOM 756 O O . GLN A 1 100 ? -25.868 24.209 -3.877 1.00 83.38 100 GLN A O 1
ATOM 761 N N . LYS A 1 101 ? -24.520 25.691 -4.905 1.00 81.12 101 LYS A N 1
ATOM 762 C CA . LYS A 1 101 ? -24.732 26.781 -3.933 1.00 81.12 101 LYS A CA 1
ATOM 763 C C . LYS A 1 101 ? -26.187 27.265 -3.922 1.00 81.12 101 LYS A C 1
ATOM 765 O O . LYS A 1 101 ? -26.667 27.698 -2.878 1.00 81.12 101 LYS A O 1
ATOM 770 N N . THR A 1 102 ? -26.878 27.209 -5.061 1.00 81.12 102 THR A N 1
ATOM 771 C CA . THR A 1 102 ? -28.279 27.643 -5.198 1.00 81.12 102 THR A CA 1
ATOM 772 C C . THR A 1 102 ? -29.293 26.537 -4.928 1.00 81.12 102 THR A C 1
ATOM 774 O O . THR A 1 102 ? -30.464 26.834 -4.706 1.00 81.12 102 THR A O 1
ATOM 777 N N . GLY A 1 103 ? -28.857 25.274 -4.907 1.00 81.56 103 GLY A N 1
ATOM 778 C CA . GLY A 1 103 ? -29.739 24.120 -4.745 1.00 81.56 103 GLY A CA 1
ATOM 779 C C . GLY A 1 103 ? -30.573 23.802 -5.991 1.00 81.56 103 GLY A C 1
ATOM 780 O O . GLY A 1 103 ? -31.606 23.147 -5.868 1.00 81.56 103 GLY A O 1
ATOM 781 N N . ASP A 1 104 ? -30.157 24.255 -7.179 1.00 87.31 104 ASP A N 1
ATOM 782 C CA . ASP A 1 104 ? -30.829 23.922 -8.441 1.00 87.31 104 ASP A CA 1
ATOM 783 C C . ASP A 1 104 ? -30.424 22.515 -8.908 1.00 87.31 104 ASP A C 1
ATOM 785 O O . ASP A 1 104 ? -29.420 22.305 -9.599 1.00 87.31 104 ASP A O 1
ATOM 789 N N . ASP A 1 105 ? -31.204 21.524 -8.480 1.00 86.81 105 ASP A N 1
ATOM 790 C CA . ASP A 1 105 ? -30.962 20.118 -8.792 1.00 86.81 105 ASP A CA 1
ATOM 791 C C . ASP A 1 105 ? -31.159 19.785 -10.283 1.00 86.81 105 ASP A C 1
ATOM 793 O O . ASP A 1 105 ? -30.484 18.882 -10.786 1.00 86.81 105 ASP A O 1
ATOM 797 N N . ASP A 1 106 ? -32.037 20.483 -11.015 1.00 89.06 106 ASP A N 1
ATOM 798 C CA . ASP A 1 106 ? -32.240 20.219 -12.450 1.00 89.06 106 ASP A CA 1
ATOM 799 C C . ASP A 1 106 ? -31.020 20.679 -13.253 1.00 89.06 106 ASP A C 1
ATOM 801 O O . ASP A 1 106 ? -30.453 19.915 -14.046 1.00 89.06 106 ASP A O 1
ATOM 805 N N . MET A 1 107 ? -30.537 21.893 -12.972 1.00 90.50 107 MET A N 1
ATOM 806 C CA . MET A 1 107 ? -29.334 22.423 -13.609 1.00 90.50 107 MET A CA 1
ATOM 807 C C . MET A 1 107 ? -28.105 21.569 -13.292 1.00 90.50 107 MET A C 1
ATOM 809 O O . MET A 1 107 ? -27.346 21.228 -14.202 1.00 90.50 107 MET A O 1
ATOM 813 N N . GLN A 1 108 ? -27.930 21.137 -12.038 1.00 91.44 108 GLN A N 1
ATOM 814 C CA . GLN A 1 108 ? -26.864 20.199 -11.672 1.00 91.44 108 GLN A CA 1
ATOM 815 C C . GLN A 1 108 ? -26.897 18.928 -12.536 1.00 91.44 108 GLN A C 1
ATOM 817 O O . GLN A 1 108 ? -25.860 18.513 -13.062 1.00 91.44 108 GLN A O 1
ATOM 822 N N . GLY A 1 109 ? -28.078 18.326 -12.715 1.00 91.06 109 GLY A N 1
ATOM 823 C CA . GLY A 1 109 ? -28.265 17.133 -13.542 1.00 91.06 109 GLY A CA 1
ATOM 824 C C . GLY A 1 109 ? -27.860 17.358 -15.000 1.00 91.06 109 GLY A C 1
ATOM 825 O O . GLY A 1 109 ? -27.074 16.580 -15.548 1.00 91.06 109 GLY A O 1
ATOM 826 N N . ARG A 1 110 ? -28.323 18.462 -15.598 1.00 92.88 110 ARG A N 1
ATOM 827 C CA . ARG A 1 110 ? -28.033 18.839 -16.993 1.00 92.88 110 ARG A CA 1
ATOM 828 C C . ARG A 1 110 ? -26.551 19.128 -17.235 1.00 92.88 110 ARG A C 1
ATOM 830 O O . ARG A 1 110 ? -26.006 18.723 -18.265 1.00 92.88 110 ARG A O 1
ATOM 837 N N . LEU A 1 111 ? -25.889 19.815 -16.303 1.00 92.75 111 LEU A N 1
ATOM 838 C CA . LEU A 1 111 ? -24.453 20.100 -16.384 1.00 92.75 111 LEU A CA 1
ATOM 839 C C . LEU A 1 111 ? -23.632 18.806 -16.314 1.00 92.75 111 LEU A C 1
ATOM 841 O O . LEU A 1 111 ? -22.712 18.618 -17.110 1.00 92.75 111 LEU A O 1
ATOM 845 N N . LEU A 1 112 ? -24.007 17.881 -15.425 1.00 94.12 112 LEU A N 1
ATOM 846 C CA . LEU A 1 112 ? -23.367 16.569 -15.319 1.00 94.12 112 LEU A CA 1
ATOM 847 C C . LEU A 1 112 ? -23.567 15.721 -16.582 1.00 94.12 112 LEU A C 1
ATOM 849 O O . LEU A 1 112 ? -22.604 15.123 -17.058 1.00 94.12 112 LEU A O 1
ATOM 853 N N . ASP A 1 113 ? -24.768 15.709 -17.168 1.00 93.88 113 ASP A N 1
ATOM 854 C CA . ASP A 1 113 ? -25.028 14.999 -18.429 1.00 93.88 113 ASP A CA 1
ATOM 855 C C . ASP A 1 113 ? -24.123 15.522 -19.562 1.00 93.88 113 ASP A C 1
ATOM 857 O O . ASP A 1 113 ? -23.567 14.737 -20.334 1.00 93.88 113 ASP A O 1
ATOM 861 N N . LYS A 1 114 ? -23.904 16.844 -19.631 1.00 92.94 114 LYS A N 1
ATOM 862 C CA . LYS A 1 114 ? -22.974 17.457 -20.594 1.00 92.94 114 LYS A CA 1
ATOM 863 C C . LYS A 1 114 ? -21.515 17.068 -20.333 1.00 92.94 114 LYS A C 1
ATOM 865 O O . LYS A 1 114 ? -20.802 16.755 -21.284 1.00 92.94 114 LYS A O 1
ATOM 870 N N . MET A 1 115 ? -21.062 17.049 -19.078 1.00 93.25 115 MET A N 1
ATOM 871 C CA . MET A 1 115 ? -19.699 16.605 -18.743 1.00 93.25 115 MET A CA 1
ATOM 872 C C . MET A 1 115 ? -19.468 15.141 -19.132 1.00 93.25 115 MET A C 1
ATOM 874 O O . MET A 1 115 ? -18.443 14.812 -19.726 1.00 93.25 115 MET A O 1
ATOM 878 N N . GLU A 1 116 ? -20.422 14.259 -18.825 1.00 92.12 116 GLU A N 1
ATOM 879 C CA . GLU A 1 116 ? -20.322 12.834 -19.153 1.00 92.12 116 GLU A CA 1
ATOM 880 C C . GLU A 1 116 ? -20.439 12.565 -20.654 1.00 92.12 116 GLU A C 1
ATOM 882 O O . GLU A 1 116 ? -19.843 11.610 -21.151 1.00 92.12 116 GLU A O 1
ATOM 887 N N . TYR A 1 117 ? -21.165 13.409 -21.392 1.00 92.44 117 TYR A N 1
ATOM 888 C CA . TYR A 1 117 ? -21.178 13.358 -22.850 1.00 92.44 117 TYR A CA 1
ATOM 889 C C . TYR A 1 117 ? -19.778 13.591 -23.433 1.00 92.44 117 TYR A C 1
ATOM 891 O O . TYR A 1 117 ? -19.389 12.870 -24.357 1.00 92.44 117 TYR A O 1
ATOM 899 N N . PHE A 1 118 ? -19.030 14.555 -22.880 1.00 89.56 118 PHE A N 1
ATOM 900 C CA . PHE A 1 118 ? -17.660 14.862 -23.293 1.00 89.56 118 PHE A CA 1
ATOM 901 C C . PHE A 1 118 ? -16.642 13.812 -22.831 1.00 89.56 118 PHE A C 1
ATOM 903 O O . PHE A 1 118 ? -15.791 13.412 -23.621 1.00 89.56 118 PHE A O 1
ATOM 910 N N . TYR A 1 119 ? -16.740 13.340 -21.585 1.00 90.00 119 TYR A N 1
ATOM 911 C CA . TYR A 1 119 ? -15.840 12.337 -21.007 1.00 90.00 119 TYR A CA 1
ATOM 912 C C . TYR A 1 119 ? -16.606 11.092 -20.557 1.00 90.00 119 TYR A C 1
ATOM 914 O O . TYR A 1 119 ? -16.840 10.866 -19.363 1.00 90.00 119 TYR A O 1
ATOM 922 N N . ARG A 1 120 ? -16.974 10.242 -21.522 1.00 87.12 120 ARG A N 1
ATOM 923 C CA . ARG A 1 120 ? -17.715 8.998 -21.248 1.00 87.12 120 ARG A CA 1
ATOM 924 C C . ARG A 1 120 ? -16.835 8.017 -20.486 1.00 87.12 120 ARG A C 1
ATOM 926 O O . ARG A 1 120 ? -17.259 7.445 -19.480 1.00 87.12 120 ARG A O 1
ATOM 933 N N . ASN A 1 121 ? -15.589 7.890 -20.927 1.00 87.31 121 ASN A N 1
ATOM 934 C CA . ASN A 1 121 ? -14.556 7.053 -20.339 1.00 87.31 121 ASN A CA 1
ATOM 935 C C . ASN A 1 121 ? -13.354 7.893 -19.910 1.00 87.31 121 ASN A C 1
ATOM 937 O O . ASN A 1 121 ? -13.053 8.930 -20.495 1.00 87.31 121 ASN A O 1
ATOM 941 N N . ARG A 1 122 ? -12.582 7.382 -18.946 1.00 85.50 122 ARG A N 1
ATOM 942 C CA . ARG A 1 122 ? -11.320 8.010 -18.525 1.00 85.50 122 ARG A CA 1
ATOM 943 C C . ARG A 1 122 ? -10.350 8.224 -19.697 1.00 85.50 122 ARG A C 1
ATOM 945 O O . ARG A 1 122 ? -9.637 9.216 -19.723 1.00 85.50 122 ARG A O 1
ATOM 952 N N . THR A 1 123 ? -10.323 7.296 -20.655 1.00 84.31 123 THR A N 1
ATOM 953 C CA . THR A 1 123 ? -9.450 7.344 -21.842 1.00 84.31 123 THR A CA 1
ATOM 954 C C . THR A 1 123 ? -9.844 8.410 -22.859 1.00 84.31 123 THR A C 1
ATOM 956 O O . THR A 1 123 ? -9.067 8.669 -23.772 1.00 84.31 123 THR A O 1
ATOM 959 N N . ASP A 1 124 ? -11.023 9.019 -22.716 1.00 85.12 124 ASP A N 1
ATOM 960 C CA . ASP A 1 124 ? -11.458 10.117 -23.584 1.00 85.12 124 ASP A CA 1
ATOM 961 C C . ASP A 1 124 ? -10.724 11.425 -23.228 1.00 85.12 124 ASP A C 1
ATOM 963 O O . ASP A 1 124 ? -10.709 12.364 -24.020 1.00 85.12 124 ASP A O 1
ATOM 967 N N . ILE A 1 125 ? -10.078 11.479 -22.054 1.00 84.19 125 ILE A N 1
ATOM 968 C CA . ILE A 1 125 ? -9.209 12.580 -21.636 1.00 84.19 125 ILE A CA 1
ATOM 969 C C . ILE A 1 125 ? -7.816 12.345 -22.254 1.00 84.19 125 ILE A C 1
ATOM 971 O O . ILE A 1 125 ? -7.150 11.376 -21.884 1.00 84.19 125 ILE A O 1
ATOM 975 N N . PRO A 1 126 ? -7.330 13.196 -23.173 1.00 80.69 126 PRO A N 1
ATOM 976 C CA . PRO A 1 126 ? -6.039 12.989 -23.827 1.00 80.69 126 PRO A CA 1
ATOM 977 C C . PRO A 1 126 ? -4.874 13.181 -22.850 1.00 80.69 126 PRO A C 1
ATOM 979 O O . PRO A 1 126 ? -4.880 14.111 -22.050 1.00 80.69 126 PRO A O 1
ATOM 982 N N . GLU A 1 127 ? -3.829 12.354 -22.949 1.00 79.94 127 GLU A N 1
ATOM 983 C CA . GLU A 1 127 ? -2.590 12.541 -22.166 1.00 79.94 127 GLU A CA 1
ATOM 984 C C . GLU A 1 127 ? -1.835 13.813 -22.567 1.00 79.94 127 GLU A C 1
ATOM 986 O O . GLU A 1 127 ? -1.178 14.448 -21.745 1.00 79.94 127 GLU A O 1
ATOM 991 N N . ASN A 1 128 ? -1.921 14.191 -23.843 1.00 79.75 128 ASN A N 1
ATOM 992 C CA . ASN A 1 128 ? -1.257 15.362 -24.393 1.00 79.75 128 ASN A CA 1
ATOM 993 C C . ASN A 1 128 ? -2.262 16.161 -25.214 1.00 79.75 128 ASN A C 1
ATOM 995 O O . ASN A 1 128 ? -2.768 15.672 -26.225 1.00 79.75 128 ASN A O 1
ATOM 999 N N . ILE A 1 129 ? -2.511 17.399 -24.798 1.00 76.12 129 ILE A N 1
ATOM 1000 C CA . ILE A 1 129 ? -3.308 18.355 -25.558 1.00 76.12 129 ILE A CA 1
ATOM 1001 C C . ILE A 1 129 ? -2.347 19.412 -26.113 1.00 76.12 129 ILE A C 1
ATOM 1003 O O . ILE A 1 129 ? -1.887 20.272 -25.353 1.00 76.12 129 ILE A O 1
ATOM 1007 N N . PRO A 1 130 ? -1.959 19.324 -27.398 1.00 68.25 130 PRO A N 1
ATOM 1008 C CA . PRO A 1 130 ? -1.104 20.329 -28.013 1.00 68.25 130 PRO A CA 1
ATOM 1009 C C . PRO A 1 130 ? -1.865 21.654 -28.125 1.00 68.25 130 PRO A C 1
ATOM 1011 O O . PRO A 1 130 ? -3.049 21.673 -28.450 1.00 68.25 130 PRO A O 1
ATOM 1014 N N . HIS A 1 131 ? -1.177 22.754 -27.841 1.00 64.00 131 HIS A N 1
ATOM 1015 C CA . HIS A 1 131 ? -1.751 24.092 -27.773 1.00 64.00 131 HIS A CA 1
ATOM 1016 C C . HIS A 1 131 ? -0.714 25.112 -28.239 1.00 64.00 131 HIS A C 1
ATOM 1018 O O . HIS A 1 131 ? 0.436 25.025 -27.826 1.00 64.00 131 HIS A O 1
ATOM 1024 N N . SER A 1 132 ? -1.083 26.087 -29.063 1.00 59.34 132 SER A N 1
ATOM 1025 C CA . SER A 1 132 ? -0.130 27.072 -29.591 1.00 59.34 132 SER A CA 1
ATOM 1026 C C . SER A 1 132 ? -0.588 28.485 -29.250 1.00 59.34 132 SER A C 1
ATOM 1028 O O . SER A 1 132 ? -1.541 28.951 -29.847 1.00 59.34 132 SER A O 1
ATOM 1030 N N . SER A 1 133 ? 0.087 29.195 -28.346 1.00 56.75 133 SER A N 1
ATOM 1031 C CA . SER A 1 133 ? -0.289 30.572 -27.984 1.00 56.75 133 SER A CA 1
ATOM 1032 C C . SER A 1 133 ? 0.841 31.541 -28.314 1.00 56.75 133 SER A C 1
ATOM 1034 O O . SER A 1 133 ? 2.012 31.249 -28.057 1.00 56.75 133 SER A O 1
ATOM 1036 N N . GLY A 1 134 ? 0.515 32.674 -28.946 1.00 56.41 134 GLY A N 1
ATOM 1037 C CA . GLY A 1 134 ? 1.482 33.739 -29.252 1.00 56.41 134 GLY A CA 1
ATOM 1038 C C . GLY A 1 134 ? 2.700 33.301 -30.083 1.00 56.41 134 GLY A C 1
ATOM 1039 O O . GLY A 1 134 ? 3.794 33.824 -29.892 1.00 56.41 134 GLY A O 1
ATOM 1040 N N . GLY A 1 135 ? 2.549 32.304 -30.965 1.00 56.12 135 GLY A N 1
ATOM 1041 C CA . GLY A 1 135 ? 3.649 31.748 -31.770 1.00 56.12 135 GLY A CA 1
ATOM 1042 C C . GLY A 1 135 ? 4.521 30.704 -31.057 1.00 56.12 135 GLY A C 1
ATOM 1043 O O . GLY A 1 135 ? 5.448 30.173 -31.667 1.00 56.12 135 GLY A O 1
ATOM 1044 N N . SER A 1 136 ? 4.215 30.367 -29.800 1.00 53.78 136 SER A N 1
ATOM 1045 C CA . SER A 1 136 ? 4.882 29.310 -29.031 1.00 53.78 136 SER A CA 1
ATOM 1046 C C . SER A 1 136 ? 4.004 28.059 -28.926 1.00 53.78 136 SER A C 1
ATOM 1048 O O . SER A 1 136 ? 2.806 28.153 -28.671 1.00 53.78 136 SER A O 1
ATOM 1050 N N . ASN A 1 137 ? 4.600 26.875 -29.103 1.00 65.50 137 ASN A N 1
ATOM 1051 C CA . ASN A 1 137 ? 3.910 25.589 -28.968 1.00 65.50 137 ASN A CA 1
ATOM 1052 C C . ASN A 1 137 ? 4.069 25.041 -27.544 1.00 65.50 137 ASN A C 1
ATOM 1054 O O . ASN A 1 137 ? 5.177 24.756 -27.092 1.00 65.50 137 ASN A O 1
ATOM 1058 N N . TYR A 1 138 ? 2.946 24.841 -26.871 1.00 62.25 138 TYR A N 1
ATOM 1059 C CA . TYR A 1 138 ? 2.799 24.241 -25.554 1.00 62.25 138 TYR A CA 1
ATOM 1060 C C . TYR A 1 138 ? 2.070 22.896 -25.657 1.00 62.25 138 TYR A C 1
ATOM 1062 O O . TYR A 1 138 ? 1.458 22.533 -26.662 1.00 62.25 138 TYR A O 1
ATOM 1070 N N . THR A 1 139 ? 2.141 22.103 -24.598 1.00 72.62 139 THR A N 1
ATOM 1071 C CA . THR A 1 139 ? 1.352 20.877 -24.474 1.00 72.62 139 THR A CA 1
ATOM 1072 C C . THR A 1 139 ? 0.851 20.803 -23.050 1.00 72.62 139 THR A C 1
ATOM 1074 O O . THR A 1 139 ? 1.659 20.729 -22.122 1.00 72.62 139 THR A O 1
ATOM 1077 N N . VAL A 1 140 ? -0.468 20.823 -22.877 1.00 71.94 140 VAL A N 1
ATOM 1078 C CA . VAL A 1 140 ? -1.071 20.490 -21.588 1.00 71.94 140 VAL A CA 1
ATOM 1079 C C . VAL A 1 140 ? -0.942 18.983 -21.430 1.00 71.94 140 VAL A C 1
ATOM 1081 O O . VAL A 1 140 ? -1.440 18.222 -22.262 1.00 71.94 140 VAL A O 1
ATOM 1084 N N . LYS A 1 141 ? -0.207 18.558 -20.405 1.00 77.44 141 LYS A N 1
ATOM 1085 C CA . LYS A 1 141 ? 0.029 17.145 -20.123 1.00 77.44 141 LYS A CA 1
ATOM 1086 C C . LYS A 1 141 ? -0.866 16.710 -18.979 1.00 77.44 141 LYS A C 1
ATOM 1088 O O . LYS A 1 141 ? -0.721 17.230 -17.878 1.00 77.44 141 LYS A O 1
ATOM 1093 N N . PHE A 1 142 ? -1.732 15.744 -19.246 1.00 77.62 142 PHE A N 1
ATOM 1094 C CA . PHE A 1 142 ? -2.468 15.033 -18.212 1.00 77.62 142 PHE A CA 1
ATOM 1095 C C . PHE A 1 142 ? -1.717 13.760 -17.877 1.00 77.62 142 PHE A C 1
ATOM 1097 O O . PHE A 1 142 ? -1.510 12.891 -18.725 1.00 77.62 142 PHE A O 1
ATOM 1104 N N . THR A 1 143 ? -1.315 13.635 -16.621 1.00 81.50 143 THR A N 1
ATOM 1105 C CA . THR A 1 143 ? -0.873 12.351 -16.100 1.00 81.50 143 THR A CA 1
ATOM 1106 C C . THR A 1 143 ? -2.071 11.414 -15.958 1.00 81.50 143 THR A C 1
ATOM 1108 O O . THR A 1 143 ? -3.227 11.831 -15.875 1.00 81.50 143 THR A O 1
ATOM 1111 N N . SER A 1 144 ? -1.797 10.114 -15.857 1.00 80.69 144 SER A N 1
ATOM 1112 C CA . SER A 1 144 ? -2.830 9.121 -15.543 1.00 80.69 144 SER A CA 1
ATOM 1113 C C . SER A 1 144 ? -3.579 9.432 -14.232 1.00 80.69 144 SER A C 1
ATOM 1115 O O . SER A 1 144 ? -4.751 9.080 -14.096 1.00 80.69 144 SER A O 1
ATOM 1117 N N . ALA A 1 145 ? -2.920 10.112 -13.283 1.00 80.06 145 ALA A N 1
ATOM 1118 C CA . ALA A 1 145 ? -3.533 10.572 -12.042 1.00 80.06 145 ALA A CA 1
ATOM 1119 C C . ALA A 1 145 ? -4.510 11.733 -12.284 1.00 80.06 145 ALA A C 1
ATOM 1121 O O . ALA A 1 145 ? -5.630 11.668 -11.790 1.00 80.06 145 ALA A O 1
ATOM 1122 N N . ASP A 1 146 ? -4.142 12.716 -13.109 1.00 80.44 146 ASP A N 1
ATOM 1123 C CA . ASP A 1 146 ? -5.008 13.863 -13.429 1.00 80.44 146 ASP A CA 1
ATOM 1124 C C . ASP A 1 146 ? -6.273 13.415 -14.180 1.00 80.44 146 ASP A C 1
ATOM 1126 O O . ASP A 1 146 ? -7.386 13.849 -13.882 1.00 80.44 146 ASP A O 1
ATOM 1130 N N . GLN A 1 147 ? -6.126 12.472 -15.120 1.00 84.38 147 GLN A N 1
ATOM 1131 C CA . GLN A 1 147 ? -7.263 11.864 -15.822 1.00 84.38 147 GLN A CA 1
ATOM 1132 C C . GLN A 1 147 ? -8.191 11.119 -14.857 1.00 84.38 147 GLN A C 1
ATOM 1134 O O . GLN A 1 147 ? -9.415 11.179 -14.986 1.00 84.38 147 GLN A O 1
ATOM 1139 N N . ALA A 1 148 ? -7.613 10.384 -13.901 1.00 83.81 148 ALA A N 1
ATOM 1140 C CA . ALA A 1 148 ? -8.375 9.687 -12.878 1.00 83.81 148 ALA A CA 1
ATOM 1141 C C . ALA A 1 148 ? -9.111 10.682 -11.971 1.00 83.81 148 ALA A C 1
ATOM 1143 O O . ALA A 1 148 ? -10.304 10.512 -11.744 1.00 83.81 148 ALA A O 1
ATOM 1144 N N . GLU A 1 149 ? -8.437 11.726 -11.496 1.00 85.56 149 GLU A N 1
ATOM 1145 C CA . GLU A 1 149 ? -9.022 12.749 -10.630 1.00 85.56 149 GLU A CA 1
ATOM 1146 C C . GLU A 1 149 ? -10.214 13.447 -11.285 1.00 85.56 149 GLU A C 1
ATOM 1148 O O . GLU A 1 149 ? -11.293 13.505 -10.692 1.00 85.56 149 GLU A O 1
ATOM 1153 N N . LEU A 1 150 ? -10.061 13.887 -12.536 1.00 86.75 150 LEU A N 1
ATOM 1154 C CA . LEU A 1 150 ? -11.133 14.557 -13.263 1.00 86.75 150 LEU A CA 1
ATOM 1155 C C . LEU A 1 150 ? -12.317 13.618 -13.527 1.00 86.75 150 LEU A C 1
ATOM 1157 O O . LEU A 1 150 ? -13.459 13.945 -13.198 1.00 86.75 150 LEU A O 1
ATOM 1161 N N . TRP A 1 151 ? -12.062 12.428 -14.080 1.00 90.56 151 TRP A N 1
ATOM 1162 C CA . TRP A 1 151 ? -13.136 11.503 -14.451 1.00 90.56 151 TRP A CA 1
ATOM 1163 C C . TRP A 1 151 ? -13.871 10.937 -13.229 1.00 90.56 151 TRP A C 1
ATOM 1165 O O . TRP A 1 151 ? -15.102 10.983 -13.172 1.00 90.56 151 TRP A O 1
ATOM 1175 N N . TYR A 1 152 ? -13.144 10.449 -12.216 1.00 90.81 152 TYR A N 1
ATOM 1176 C CA . TYR A 1 152 ? -13.770 9.958 -10.985 1.00 90.81 152 TYR A CA 1
ATOM 1177 C C . TYR A 1 152 ? -14.431 11.088 -10.190 1.00 90.81 152 TYR A C 1
ATOM 1179 O O . TYR A 1 152 ? -15.451 10.839 -9.549 1.00 90.81 152 TYR A O 1
ATOM 1187 N N . GLY A 1 153 ? -13.921 12.320 -10.275 1.00 89.88 153 GLY A N 1
ATOM 1188 C CA . GLY A 1 153 ? -14.549 13.499 -9.686 1.00 89.88 153 GLY A CA 1
ATOM 1189 C C . GLY A 1 153 ? -15.899 13.847 -10.317 1.00 89.88 153 GLY A C 1
ATOM 1190 O O . GLY A 1 153 ? -16.830 14.222 -9.601 1.00 89.88 153 GLY A O 1
ATOM 1191 N N . ILE A 1 154 ? -16.046 13.700 -11.638 1.00 91.62 154 ILE A N 1
ATOM 1192 C CA . ILE A 1 154 ? -17.341 13.855 -12.327 1.00 91.62 154 ILE A CA 1
ATOM 1193 C C . ILE A 1 154 ? -18.295 12.729 -11.902 1.00 91.62 154 ILE A C 1
ATOM 1195 O O . ILE A 1 154 ? -19.434 12.995 -11.517 1.00 91.62 154 ILE A O 1
ATOM 1199 N N . LYS A 1 155 ? -17.819 11.476 -11.882 1.00 93.44 155 LYS A N 1
ATOM 1200 C CA . LYS A 1 155 ? -18.626 10.313 -11.468 1.00 93.44 155 LYS A CA 1
ATOM 1201 C C . LYS A 1 155 ? -19.063 10.368 -10.007 1.00 93.44 155 LYS A C 1
ATOM 1203 O O . LYS A 1 155 ? -20.183 9.961 -9.690 1.00 93.44 155 LYS A O 1
ATOM 1208 N N . GLU A 1 156 ? -18.227 10.902 -9.122 1.00 93.12 156 GLU A N 1
ATOM 1209 C CA . GLU A 1 156 ? -18.591 11.112 -7.725 1.00 93.12 156 GLU A CA 1
ATOM 1210 C C . GLU A 1 156 ? -19.702 12.163 -7.604 1.00 93.12 156 GLU A C 1
ATOM 1212 O O . GLU A 1 156 ? -20.717 11.890 -6.964 1.00 93.12 156 GLU A O 1
ATOM 1217 N N . ARG A 1 157 ? -19.574 13.319 -8.274 1.00 92.88 157 ARG A N 1
ATOM 1218 C CA . ARG A 1 157 ? -20.623 14.359 -8.308 1.00 92.88 157 ARG A CA 1
ATOM 1219 C C . ARG A 1 157 ? -21.939 13.827 -8.875 1.00 92.88 157 ARG A C 1
ATOM 1221 O O . ARG A 1 157 ? -22.991 14.034 -8.272 1.00 92.88 157 ARG A O 1
ATOM 1228 N N . ARG A 1 158 ? -21.883 13.065 -9.974 1.00 94.19 158 ARG A N 1
ATOM 1229 C CA . ARG A 1 158 ? -23.058 12.398 -10.553 1.00 94.19 158 ARG A CA 1
ATOM 1230 C C . ARG A 1 158 ? -23.715 11.440 -9.572 1.00 94.19 158 ARG A C 1
ATOM 1232 O O . ARG A 1 158 ? -24.932 11.461 -9.410 1.00 94.19 158 ARG A O 1
ATOM 1239 N N . GLY A 1 159 ? -22.912 10.633 -8.889 1.00 93.62 159 GLY A N 1
ATOM 1240 C CA . GLY A 1 159 ? -23.388 9.713 -7.868 1.00 93.62 159 GLY A CA 1
ATOM 1241 C C . GLY A 1 159 ? -24.087 10.413 -6.704 1.00 93.62 159 GLY A C 1
ATOM 1242 O O . GLY A 1 159 ? -25.158 9.970 -6.290 1.00 93.62 159 GLY A O 1
ATOM 1243 N N . LYS A 1 160 ? -23.525 11.528 -6.222 1.00 91.38 160 LYS A N 1
ATOM 1244 C CA . LYS A 1 160 ? -24.118 12.358 -5.161 1.00 91.38 160 LYS A CA 1
ATOM 1245 C C . LYS A 1 160 ? -25.443 12.982 -5.596 1.00 91.38 160 LYS A C 1
ATOM 1247 O O . LYS A 1 160 ? -26.429 12.869 -4.877 1.00 91.38 160 LYS A O 1
ATOM 1252 N N . TRP A 1 161 ? -25.496 13.562 -6.795 1.00 93.50 161 TRP A N 1
ATOM 1253 C CA . TRP A 1 161 ? -26.733 14.121 -7.348 1.00 93.50 161 TRP A CA 1
ATOM 1254 C C . TRP A 1 161 ? -27.832 13.056 -7.499 1.00 93.50 161 TRP A C 1
ATOM 1256 O O . TRP A 1 161 ? -28.944 13.235 -7.006 1.00 93.50 161 TRP A O 1
ATOM 1266 N N . LEU A 1 162 ? -27.509 11.896 -8.090 1.00 94.25 162 LEU A N 1
ATOM 1267 C CA . LEU A 1 162 ? -28.447 10.771 -8.221 1.00 94.25 162 LEU A CA 1
ATOM 1268 C C . LEU A 1 162 ? -28.960 10.297 -6.858 1.00 94.25 162 LEU A C 1
ATOM 1270 O O . LEU A 1 162 ? -30.134 9.955 -6.714 1.00 94.25 162 LEU A O 1
ATOM 1274 N N . TYR A 1 163 ? -28.084 10.274 -5.855 1.00 92.12 163 TYR A N 1
ATOM 1275 C CA . TYR A 1 163 ? -28.451 9.927 -4.493 1.00 92.12 163 TYR A CA 1
ATOM 1276 C C . TYR A 1 163 ? -29.444 10.938 -3.894 1.00 92.12 163 TYR A C 1
ATOM 1278 O O . TYR A 1 163 ? -30.470 10.519 -3.352 1.00 92.12 163 TYR A O 1
ATOM 1286 N N . SER A 1 164 ? -29.185 12.243 -4.030 1.00 89.50 164 SER A N 1
ATOM 1287 C CA . SER A 1 164 ? -30.090 13.313 -3.577 1.00 89.50 164 SER A CA 1
ATOM 1288 C C . SER A 1 164 ? -31.452 13.242 -4.274 1.00 89.50 164 SER A C 1
ATOM 1290 O O . SER A 1 164 ? -32.488 13.333 -3.618 1.00 89.50 164 SER A O 1
ATOM 1292 N N . ALA A 1 165 ? -31.460 12.918 -5.570 1.00 89.31 165 ALA A N 1
ATOM 1293 C CA . ALA A 1 165 ? -32.661 12.650 -6.361 1.00 89.31 165 ALA A CA 1
ATOM 1294 C C . ALA A 1 165 ? -33.348 11.303 -6.032 1.00 89.31 165 ALA A C 1
ATOM 1296 O O . ALA A 1 165 ? -34.289 10.899 -6.714 1.00 89.31 165 ALA A O 1
ATOM 1297 N N . ARG A 1 166 ? -32.885 10.576 -5.002 1.00 91.88 166 ARG A N 1
ATOM 1298 C CA . ARG A 1 166 ? -33.394 9.261 -4.560 1.00 91.88 166 ARG A CA 1
ATOM 1299 C C . ARG A 1 166 ? -33.303 8.151 -5.618 1.00 91.88 166 ARG A C 1
ATOM 1301 O O . ARG A 1 166 ? -33.962 7.118 -5.502 1.00 91.88 166 ARG A O 1
ATOM 1308 N N . ARG A 1 167 ? -32.438 8.305 -6.623 1.00 94.50 167 ARG A N 1
ATOM 1309 C CA . ARG A 1 167 ? -32.154 7.312 -7.676 1.00 94.50 167 ARG A CA 1
ATOM 1310 C C . ARG A 1 167 ? -31.028 6.372 -7.236 1.00 94.50 167 ARG A C 1
ATOM 1312 O O . ARG A 1 167 ? -29.969 6.293 -7.857 1.00 94.50 167 ARG A O 1
ATOM 1319 N N . TYR A 1 168 ? -31.246 5.648 -6.136 1.00 94.00 168 TYR A N 1
ATOM 1320 C CA . TYR A 1 168 ? -30.192 4.897 -5.435 1.00 94.00 168 TYR A CA 1
ATOM 1321 C C . TYR A 1 168 ? -29.489 3.834 -6.287 1.00 94.00 168 TYR A C 1
ATOM 1323 O O . TYR A 1 168 ? -28.282 3.650 -6.153 1.00 94.00 168 TYR A O 1
ATOM 1331 N N . LYS A 1 169 ? -30.199 3.133 -7.178 1.00 94.75 169 LYS A N 1
ATOM 1332 C CA . LYS A 1 169 ? -29.595 2.127 -8.072 1.00 94.75 169 LYS A CA 1
ATOM 1333 C C . LYS A 1 169 ? -28.563 2.742 -9.020 1.00 94.75 169 LYS A C 1
ATOM 1335 O O . LYS A 1 169 ? -27.483 2.192 -9.222 1.00 94.75 169 LYS A O 1
ATOM 1340 N N . GLU A 1 170 ? -28.881 3.903 -9.572 1.00 93.94 170 GLU A N 1
ATOM 1341 C CA . GLU A 1 170 ? -27.991 4.625 -10.478 1.00 93.94 170 GLU A CA 1
ATOM 1342 C C . GLU A 1 170 ? -26.845 5.287 -9.709 1.00 93.94 170 GLU A C 1
ATOM 1344 O O . GLU A 1 170 ? -25.697 5.240 -10.151 1.00 93.94 170 GLU A O 1
ATOM 1349 N N . ALA A 1 171 ? -27.129 5.818 -8.513 1.00 93.94 171 ALA A N 1
ATOM 1350 C CA . ALA A 1 171 ? -26.108 6.337 -7.608 1.00 93.94 171 ALA A CA 1
ATOM 1351 C C . ALA A 1 171 ? -25.061 5.266 -7.259 1.00 93.94 171 ALA A C 1
ATOM 1353 O O . ALA A 1 171 ? -23.863 5.534 -7.346 1.00 93.94 171 ALA A O 1
ATOM 1354 N N . VAL A 1 172 ? -25.492 4.034 -6.948 1.00 95.38 172 VAL A N 1
ATOM 1355 C CA . VAL A 1 172 ? -24.596 2.881 -6.736 1.00 95.38 172 VAL A CA 1
ATOM 1356 C C . VAL A 1 172 ? -23.723 2.640 -7.963 1.00 95.38 172 VAL A C 1
ATOM 1358 O O . VAL A 1 172 ? -22.509 2.515 -7.822 1.00 95.38 172 VAL A O 1
ATOM 1361 N N . SER A 1 173 ? -24.306 2.625 -9.165 1.00 92.50 173 SER A N 1
ATOM 1362 C CA . SER A 1 173 ? -23.544 2.416 -10.401 1.00 92.50 173 SER A CA 1
ATOM 1363 C C . SER A 1 173 ? -22.476 3.493 -10.625 1.00 92.50 173 SER A C 1
ATOM 1365 O O . SER A 1 173 ? -21.379 3.172 -11.079 1.00 92.50 173 SER A O 1
ATOM 1367 N N . SER A 1 174 ? -22.776 4.755 -10.307 1.00 91.62 174 SER A N 1
ATOM 1368 C CA . SER A 1 174 ? -21.831 5.866 -10.473 1.00 91.62 174 SER A CA 1
ATOM 1369 C C . SER A 1 174 ? -20.716 5.838 -9.421 1.00 91.62 174 SER A C 1
ATOM 1371 O O . SER A 1 174 ? -19.540 5.973 -9.754 1.00 91.62 174 SER A O 1
ATOM 1373 N N . LEU A 1 175 ? -21.067 5.609 -8.150 1.00 93.88 175 LEU A N 1
ATOM 1374 C CA . LEU A 1 175 ? -20.131 5.672 -7.020 1.00 93.88 175 LEU A CA 1
ATOM 1375 C C . LEU A 1 175 ? -19.260 4.418 -6.876 1.00 93.88 175 LEU A C 1
ATOM 1377 O O . LEU A 1 175 ? -18.150 4.510 -6.349 1.00 93.88 175 LEU A O 1
ATOM 1381 N N . LYS A 1 176 ? -19.718 3.260 -7.371 1.00 93.44 176 LYS A N 1
ATOM 1382 C CA . LYS A 1 176 ? -18.961 2.001 -7.326 1.00 93.44 176 LYS A CA 1
ATOM 1383 C C . LYS A 1 176 ? -17.572 2.149 -7.947 1.00 93.44 176 LYS A C 1
ATOM 1385 O O . LYS A 1 176 ? -16.582 1.774 -7.322 1.00 93.44 176 LYS A O 1
ATOM 1390 N N . ASN A 1 177 ? -17.490 2.767 -9.127 1.00 83.81 177 ASN A N 1
ATOM 1391 C CA . ASN A 1 177 ? -16.223 2.975 -9.832 1.00 83.81 177 ASN A CA 1
ATOM 1392 C C . ASN A 1 177 ? -15.251 3.849 -9.025 1.00 83.81 177 ASN A C 1
ATOM 1394 O O . ASN A 1 177 ? -14.053 3.562 -8.996 1.00 83.81 177 ASN A O 1
ATOM 1398 N N . CYS A 1 178 ? -15.755 4.874 -8.332 1.00 90.19 178 CYS A N 1
ATOM 1399 C CA . CYS A 1 178 ? -14.952 5.730 -7.458 1.00 90.19 178 CYS A CA 1
ATOM 1400 C C . CYS A 1 178 ? -14.416 4.944 -6.247 1.00 90.19 178 CYS A C 1
ATOM 1402 O O . CYS A 1 178 ? -13.230 5.031 -5.930 1.00 90.19 178 CYS A O 1
ATOM 1404 N N . TYR A 1 179 ? -15.262 4.132 -5.602 1.00 90.50 179 TYR A N 1
ATOM 1405 C CA . TYR A 1 179 ? -14.885 3.347 -4.421 1.00 90.50 179 TYR A CA 1
ATOM 1406 C C . TYR A 1 179 ? -13.893 2.213 -4.737 1.00 90.50 179 TYR A C 1
ATOM 1408 O O . TYR A 1 179 ? -12.929 1.981 -3.996 1.00 90.50 179 TYR A O 1
ATOM 1416 N N . GLU A 1 180 ? -14.089 1.502 -5.850 1.00 89.81 180 GLU A N 1
ATOM 1417 C CA . GLU A 1 180 ? -13.187 0.429 -6.288 1.00 89.81 180 GLU A CA 1
ATOM 1418 C C . GLU A 1 180 ? -11.789 0.963 -6.638 1.00 89.81 180 GLU A C 1
ATOM 1420 O O . GLU A 1 180 ? -10.792 0.279 -6.404 1.00 89.81 180 GLU A O 1
ATOM 1425 N N . ASN A 1 181 ? -11.698 2.222 -7.078 1.00 86.38 181 ASN A N 1
ATOM 1426 C CA . ASN A 1 181 ? -10.451 2.890 -7.460 1.00 86.38 181 ASN A CA 1
ATOM 1427 C C . ASN A 1 181 ? -9.925 3.875 -6.400 1.00 86.38 181 ASN A C 1
ATOM 1429 O O . ASN A 1 181 ? -9.107 4.747 -6.704 1.00 86.38 181 ASN A O 1
ATOM 1433 N N . ARG A 1 182 ? -10.322 3.701 -5.133 1.00 81.25 182 ARG A N 1
ATOM 1434 C CA . ARG A 1 182 ? -9.951 4.581 -4.006 1.00 81.25 182 ARG A CA 1
ATOM 1435 C C . ARG A 1 182 ? -8.443 4.740 -3.736 1.00 81.25 182 ARG A C 1
ATOM 1437 O O . ARG A 1 182 ? -8.036 5.636 -3.005 1.00 81.25 182 ARG A O 1
ATOM 1444 N N . ASN A 1 183 ? -7.607 3.866 -4.306 1.00 76.88 183 ASN A N 1
ATOM 1445 C CA . ASN A 1 183 ? -6.144 3.965 -4.217 1.00 76.88 183 ASN A CA 1
ATOM 1446 C C . ASN A 1 183 ? -5.560 4.988 -5.206 1.00 76.88 183 ASN A C 1
ATOM 1448 O O . ASN A 1 183 ? -4.524 5.580 -4.924 1.00 76.88 183 ASN A O 1
ATOM 1452 N N . SER A 1 184 ? -6.204 5.172 -6.362 1.00 74.19 184 SER A N 1
ATOM 1453 C CA . SER A 1 184 ? -5.811 6.141 -7.396 1.00 74.19 184 SER A CA 1
ATOM 1454 C C . SER A 1 184 ? -6.616 7.436 -7.336 1.00 74.19 184 SER A C 1
ATOM 1456 O O . SER A 1 184 ? -6.169 8.449 -7.855 1.00 74.19 184 SER A O 1
ATOM 1458 N N . TYR A 1 185 ? -7.794 7.407 -6.711 1.00 83.62 185 TYR A N 1
ATOM 1459 C CA . TYR A 1 185 ? -8.668 8.559 -6.541 1.00 83.62 185 TYR A CA 1
ATOM 1460 C C . TYR A 1 185 ? -9.134 8.654 -5.094 1.00 83.62 185 TYR A C 1
ATOM 1462 O O . TYR A 1 185 ? -9.728 7.721 -4.557 1.00 83.62 185 TYR A O 1
ATOM 1470 N N . LYS A 1 186 ? -8.892 9.789 -4.442 1.00 83.12 186 LYS A N 1
ATOM 1471 C CA . LYS A 1 186 ? -9.290 9.990 -3.048 1.00 83.12 186 LYS A CA 1
ATOM 1472 C C . LYS A 1 186 ? -10.767 10.392 -2.958 1.00 83.12 186 LYS A C 1
ATOM 1474 O O . LYS A 1 186 ? -11.051 11.530 -2.605 1.00 83.12 186 LYS A O 1
ATOM 1479 N N . MET A 1 187 ? -11.678 9.437 -3.139 1.00 86.62 187 MET A N 1
ATOM 1480 C CA . MET A 1 187 ? -13.134 9.633 -3.001 1.00 86.62 187 MET A CA 1
ATOM 1481 C C . MET A 1 187 ? -13.529 10.315 -1.684 1.00 86.62 187 MET A C 1
ATOM 1483 O O . MET A 1 187 ? -13.079 9.878 -0.625 1.00 86.62 187 MET A O 1
ATOM 1487 N N . GLY A 1 188 ? -14.369 11.350 -1.735 1.00 83.12 188 GLY A N 1
ATOM 1488 C CA . GLY A 1 188 ? -14.811 12.094 -0.551 1.00 83.12 188 GLY A CA 1
ATOM 1489 C C . GLY A 1 188 ? -15.479 11.214 0.514 1.00 83.12 188 GLY A C 1
ATOM 1490 O O . GLY A 1 188 ? -16.063 10.167 0.209 1.00 83.12 188 GLY A O 1
ATOM 1491 N N . SER A 1 189 ? -15.390 11.632 1.783 1.00 85.12 189 SER A N 1
ATOM 1492 C CA . SER A 1 189 ? -16.049 10.942 2.902 1.00 85.12 189 SER A CA 1
ATOM 1493 C C . SER A 1 189 ? -17.571 10.904 2.715 1.00 85.12 189 SER A C 1
ATOM 1495 O O . SER A 1 189 ? -18.188 9.858 2.912 1.00 85.12 189 SER A O 1
ATOM 1497 N N . ASP A 1 190 ? -18.159 11.992 2.218 1.00 85.75 190 ASP A N 1
ATOM 1498 C CA . ASP A 1 190 ? -19.568 12.111 1.833 1.00 85.75 190 ASP A CA 1
ATOM 1499 C C . ASP A 1 190 ? -19.955 11.207 0.651 1.00 85.75 190 ASP A C 1
ATOM 1501 O O . ASP A 1 190 ? -20.981 10.529 0.702 1.00 85.75 190 ASP A O 1
ATOM 1505 N N . GLY A 1 191 ? -19.119 11.124 -0.386 1.00 88.25 191 GLY A N 1
ATOM 1506 C CA . GLY A 1 191 ? -19.346 10.249 -1.535 1.00 88.25 191 GLY A CA 1
ATOM 1507 C C . GLY A 1 191 ? -19.375 8.775 -1.130 1.00 88.25 191 GLY A C 1
ATOM 1508 O O . GLY A 1 191 ? -20.290 8.041 -1.509 1.00 88.25 191 GLY A O 1
ATOM 1509 N N . SER A 1 192 ? -18.401 8.335 -0.326 1.00 89.19 192 SER A N 1
ATOM 1510 C CA . SER A 1 192 ? -18.373 6.957 0.184 1.00 89.19 192 SER A CA 1
ATOM 1511 C C . SER A 1 192 ? -19.540 6.672 1.130 1.00 89.19 192 SER A C 1
ATOM 1513 O O . SER A 1 192 ? -20.058 5.555 1.155 1.00 89.19 192 SER A O 1
ATOM 1515 N N . LEU A 1 193 ? -19.975 7.675 1.894 1.00 88.62 193 LEU A N 1
ATOM 1516 C CA . LEU A 1 193 ? -21.107 7.547 2.800 1.00 88.62 193 LEU A CA 1
ATOM 1517 C C . LEU A 1 193 ? -22.431 7.379 2.046 1.00 88.62 193 LEU A C 1
ATOM 1519 O O . LEU A 1 193 ? -23.217 6.481 2.354 1.00 88.62 193 LEU A O 1
ATOM 1523 N N . MET A 1 194 ? -22.659 8.209 1.025 1.00 90.50 194 MET A N 1
ATOM 1524 C CA . MET A 1 194 ? -23.814 8.090 0.134 1.00 90.50 194 MET A CA 1
ATOM 1525 C C . MET A 1 194 ? -23.805 6.757 -0.612 1.00 90.50 194 MET A C 1
ATOM 1527 O O . MET A 1 194 ? -24.861 6.151 -0.776 1.00 90.50 194 MET A O 1
ATOM 1531 N N . TYR A 1 195 ? -22.628 6.253 -0.998 1.00 93.88 195 TYR A N 1
ATOM 1532 C CA . TYR A 1 195 ? -22.495 4.934 -1.613 1.00 93.88 195 TYR A CA 1
ATOM 1533 C C . TYR A 1 195 ? -22.941 3.814 -0.667 1.00 93.88 195 TYR A C 1
ATOM 1535 O O . TYR A 1 195 ? -23.811 3.020 -1.027 1.00 93.88 195 TYR A O 1
ATOM 1543 N N . ALA A 1 196 ? -22.412 3.785 0.560 1.00 91.94 196 ALA A N 1
ATOM 1544 C CA . ALA A 1 196 ? -22.798 2.796 1.564 1.00 91.94 196 ALA A CA 1
ATOM 1545 C C . ALA A 1 196 ? -24.308 2.836 1.856 1.00 91.94 196 ALA A C 1
ATOM 1547 O O . ALA A 1 196 ? -24.970 1.799 1.870 1.00 91.94 196 ALA A O 1
ATOM 1548 N N . HIS A 1 197 ? -24.887 4.029 2.015 1.00 90.88 197 HIS A N 1
ATOM 1549 C CA . HIS A 1 197 ? -26.321 4.158 2.270 1.00 90.88 197 HIS A CA 1
ATOM 1550 C C . HIS A 1 197 ? -27.189 3.819 1.049 1.00 90.88 197 HIS A C 1
ATOM 1552 O O . HIS A 1 197 ? -28.258 3.233 1.209 1.00 90.88 197 HIS A O 1
ATOM 1558 N N . ALA A 1 198 ? -26.747 4.119 -0.174 1.00 92.88 198 ALA A N 1
ATOM 1559 C CA . ALA A 1 198 ? -27.459 3.713 -1.385 1.00 92.88 198 ALA A CA 1
ATOM 1560 C C . ALA A 1 198 ? -27.509 2.183 -1.532 1.00 92.88 198 ALA A C 1
ATOM 1562 O O . ALA A 1 198 ? -28.546 1.643 -1.913 1.00 92.88 198 ALA A O 1
ATOM 1563 N N . LEU A 1 199 ? -26.425 1.479 -1.177 1.00 93.50 199 LEU A N 1
ATOM 1564 C CA . LEU A 1 199 ? -26.404 0.013 -1.115 1.00 93.50 199 LEU A CA 1
ATOM 1565 C C . LEU A 1 199 ? -27.433 -0.508 -0.098 1.00 93.50 199 LEU A C 1
ATOM 1567 O O . LEU A 1 199 ? -28.240 -1.371 -0.441 1.00 93.50 199 LEU A O 1
ATOM 1571 N N . ILE A 1 200 ? -27.479 0.077 1.107 1.00 89.81 200 ILE A N 1
ATOM 1572 C CA . ILE A 1 200 ? -28.489 -0.249 2.130 1.00 89.81 200 ILE A CA 1
ATOM 1573 C C . ILE A 1 200 ? -29.911 -0.062 1.578 1.00 89.81 200 ILE A C 1
ATOM 1575 O O . ILE A 1 200 ? -30.752 -0.949 1.705 1.00 89.81 200 ILE A O 1
ATOM 1579 N N . ARG A 1 201 ? -30.186 1.072 0.919 1.00 89.75 201 ARG A N 1
ATOM 1580 C CA . ARG A 1 201 ? -31.509 1.380 0.345 1.00 89.75 201 ARG A CA 1
ATOM 1581 C C . ARG A 1 201 ? -31.914 0.453 -0.799 1.00 89.75 201 ARG A C 1
ATOM 1583 O O . ARG A 1 201 ? -33.107 0.261 -1.007 1.00 89.75 201 ARG A O 1
ATOM 1590 N N . ASN A 1 202 ? -30.947 -0.136 -1.497 1.00 91.50 202 ASN A N 1
ATOM 1591 C CA . ASN A 1 202 ? -31.185 -1.139 -2.533 1.00 91.50 202 ASN A CA 1
ATOM 1592 C C . ASN A 1 202 ? -31.280 -2.575 -1.980 1.00 91.50 202 ASN A C 1
ATOM 1594 O O . ASN A 1 202 ? -31.439 -3.506 -2.765 1.00 91.50 202 ASN A O 1
ATOM 1598 N N . GLY A 1 203 ? -31.197 -2.771 -0.659 1.00 87.62 203 GLY A N 1
ATOM 1599 C CA . GLY A 1 203 ? -31.292 -4.094 -0.035 1.00 87.62 203 GLY A CA 1
ATOM 1600 C C . GLY A 1 203 ? -30.048 -4.963 -0.226 1.00 87.62 203 GLY A C 1
ATOM 1601 O O . GLY A 1 203 ? -30.135 -6.186 -0.129 1.00 87.62 203 GLY A O 1
ATOM 1602 N N . GLU A 1 204 ? -28.897 -4.352 -0.512 1.00 90.50 204 GLU A N 1
ATOM 1603 C CA . GLU A 1 204 ? -27.637 -5.077 -0.648 1.00 90.50 204 GLU A CA 1
ATOM 1604 C C . GLU A 1 204 ? -27.213 -5.718 0.673 1.00 90.50 204 GLU A C 1
ATOM 1606 O O . GLU A 1 204 ? -27.491 -5.217 1.767 1.00 90.50 204 GLU A O 1
ATOM 1611 N N . SER A 1 205 ? -26.498 -6.838 0.568 1.00 87.25 205 SER A N 1
ATOM 1612 C CA . SER A 1 205 ? -26.012 -7.541 1.751 1.00 87.25 205 SER A CA 1
ATOM 1613 C C . SER A 1 205 ? -25.052 -6.664 2.557 1.00 87.25 205 SER A C 1
ATOM 1615 O O . SER A 1 205 ? -24.301 -5.851 2.009 1.00 87.25 205 SER A O 1
ATOM 1617 N N . ARG A 1 206 ? -24.997 -6.892 3.869 1.00 84.12 206 ARG A N 1
ATOM 1618 C CA . ARG A 1 206 ? -24.056 -6.195 4.751 1.00 84.12 206 ARG A CA 1
ATOM 1619 C C . ARG A 1 206 ? -22.596 -6.422 4.375 1.00 84.12 206 ARG A C 1
ATOM 1621 O O . ARG A 1 206 ? -21.804 -5.495 4.484 1.00 84.12 206 ARG A O 1
ATOM 1628 N N . GLY A 1 207 ? -22.255 -7.583 3.815 1.00 85.56 207 GLY A N 1
ATOM 1629 C CA . GLY A 1 207 ? -20.925 -7.820 3.241 1.00 85.56 207 GLY A CA 1
ATOM 1630 C C . GLY A 1 207 ? -20.558 -6.841 2.120 1.00 85.56 207 GLY A C 1
ATOM 1631 O O . GLY A 1 207 ? -19.388 -6.507 1.955 1.00 85.56 207 GLY A O 1
ATOM 1632 N N . THR A 1 208 ? -21.556 -6.335 1.395 1.00 89.06 208 THR A N 1
ATOM 1633 C CA . THR A 1 208 ? -21.381 -5.377 0.301 1.00 89.06 208 THR A CA 1
ATOM 1634 C C . THR A 1 208 ? -21.228 -3.941 0.814 1.00 89.06 208 THR A C 1
ATOM 1636 O O . THR A 1 208 ? -20.352 -3.215 0.345 1.00 89.06 208 THR A O 1
ATOM 1639 N N . TYR A 1 209 ? -22.063 -3.509 1.769 1.00 89.62 209 TYR A N 1
ATOM 1640 C CA . TYR A 1 209 ? -22.106 -2.103 2.199 1.00 89.62 209 TYR A CA 1
ATOM 1641 C C . TYR A 1 209 ? -21.236 -1.778 3.427 1.00 89.62 209 TYR A C 1
ATOM 1643 O O . TYR A 1 209 ? -20.916 -0.611 3.656 1.00 89.62 209 TYR A O 1
ATOM 1651 N N . PHE A 1 210 ? -20.828 -2.772 4.222 1.00 88.12 210 PHE A N 1
ATOM 1652 C CA . PHE A 1 210 ? -20.058 -2.541 5.451 1.00 88.12 210 PHE A CA 1
ATOM 1653 C C . PHE A 1 210 ? -18.624 -2.031 5.190 1.00 88.12 210 PHE A C 1
ATOM 1655 O O . PHE A 1 210 ? -18.212 -1.075 5.850 1.00 88.12 210 PHE A O 1
ATOM 1662 N N . PRO A 1 211 ? -17.872 -2.546 4.194 1.00 90.75 211 PRO A N 1
ATOM 1663 C CA . PRO A 1 211 ? -16.567 -1.983 3.837 1.00 90.75 211 PRO A CA 1
ATOM 1664 C C . PRO A 1 211 ? -16.588 -0.503 3.390 1.00 90.75 211 PRO A C 1
ATOM 1666 O O . PRO A 1 211 ? -15.737 0.262 3.857 1.00 90.75 211 PRO A O 1
ATOM 1669 N N . PRO A 1 212 ? -17.501 -0.038 2.505 1.00 90.88 212 PRO A N 1
ATOM 1670 C CA . PRO A 1 212 ? -17.572 1.385 2.163 1.00 90.88 212 PRO A CA 1
ATOM 1671 C C . PRO A 1 212 ? -18.063 2.253 3.323 1.00 90.88 212 PRO A C 1
ATOM 1673 O O . PRO A 1 212 ? -17.633 3.403 3.435 1.00 90.88 212 PRO A O 1
ATOM 1676 N N . LEU A 1 213 ? -18.889 1.706 4.222 1.00 90.25 213 LEU A N 1
ATOM 1677 C CA . LEU A 1 213 ? -19.274 2.385 5.456 1.00 90.25 213 LEU A CA 1
ATOM 1678 C C . LEU A 1 213 ? -18.061 2.631 6.362 1.00 90.25 213 LEU A C 1
ATOM 1680 O O . LEU A 1 213 ? -17.828 3.773 6.756 1.00 90.25 213 LEU A O 1
ATOM 1684 N N . ALA A 1 214 ? -17.257 1.599 6.636 1.00 90.00 214 ALA A N 1
ATOM 1685 C CA . ALA A 1 214 ? -16.051 1.722 7.456 1.00 90.00 214 ALA A CA 1
ATOM 1686 C C . ALA A 1 214 ? -15.084 2.773 6.896 1.00 90.00 214 ALA A C 1
ATOM 1688 O O . ALA A 1 214 ? -14.700 3.699 7.609 1.00 90.00 214 ALA A O 1
ATOM 1689 N N . TYR A 1 215 ? -14.806 2.707 5.589 1.00 90.12 215 TYR A N 1
ATOM 1690 C CA . TYR A 1 215 ? -13.978 3.700 4.901 1.00 90.12 215 TYR A CA 1
ATOM 1691 C C . TYR A 1 215 ? -14.519 5.131 5.064 1.00 90.12 215 TYR A C 1
ATOM 1693 O O . TYR A 1 215 ? -13.755 6.046 5.379 1.00 90.12 215 TYR A O 1
ATOM 1701 N N . SER A 1 216 ? -15.833 5.330 4.886 1.00 89.75 216 SER A N 1
ATOM 1702 C CA . SER A 1 216 ? -16.462 6.652 5.007 1.00 89.75 216 SER A CA 1
ATOM 1703 C C . SER A 1 216 ? -16.351 7.233 6.419 1.00 89.75 216 SER A C 1
ATOM 1705 O O . SER A 1 216 ? -16.005 8.403 6.567 1.00 89.75 216 SER A O 1
ATOM 1707 N N . ILE A 1 217 ? -16.572 6.414 7.454 1.00 89.88 217 ILE A N 1
ATOM 1708 C CA . ILE A 1 217 ? -16.539 6.833 8.861 1.00 89.88 217 ILE A CA 1
ATOM 1709 C C . ILE A 1 217 ? -15.115 7.173 9.294 1.00 89.88 217 ILE A C 1
ATOM 1711 O O . ILE A 1 217 ? -14.907 8.197 9.943 1.00 89.88 217 ILE A O 1
ATOM 1715 N N . THR A 1 218 ? -14.126 6.356 8.923 1.00 89.19 218 THR A N 1
ATOM 1716 C CA . THR A 1 218 ? -12.721 6.651 9.229 1.00 89.19 218 THR A CA 1
ATOM 1717 C C . THR A 1 218 ? -12.285 7.960 8.586 1.00 89.19 218 THR A C 1
ATOM 1719 O O . THR A 1 218 ? -11.712 8.807 9.266 1.00 89.19 218 THR A O 1
ATOM 1722 N N . ARG A 1 219 ? -12.603 8.157 7.301 1.00 87.44 219 ARG A N 1
ATOM 1723 C CA . ARG A 1 219 ? -12.225 9.376 6.586 1.00 87.44 219 ARG A CA 1
ATOM 1724 C C . ARG A 1 219 ? -12.933 10.609 7.138 1.00 87.44 219 ARG A C 1
ATOM 1726 O O . ARG A 1 219 ? -12.278 11.614 7.363 1.00 87.44 219 ARG A O 1
ATOM 1733 N N . LEU A 1 220 ? -14.231 10.512 7.425 1.00 88.56 220 LEU A N 1
ATOM 1734 C CA . LEU A 1 220 ? -14.973 11.606 8.050 1.00 88.56 220 LEU A CA 1
ATOM 1735 C C . LEU A 1 220 ? -14.408 11.961 9.432 1.00 88.56 220 LEU A C 1
ATOM 1737 O O . LEU A 1 220 ? -14.339 13.136 9.771 1.00 88.56 220 LEU A O 1
ATOM 1741 N N . GLY A 1 221 ? -13.997 10.965 10.223 1.00 86.62 221 GLY A N 1
ATOM 1742 C CA . GLY A 1 221 ? -13.325 11.193 11.502 1.00 86.62 221 GLY A CA 1
ATOM 1743 C C . GLY A 1 221 ? -11.994 11.930 11.342 1.00 86.62 221 GLY A C 1
ATOM 1744 O O . GLY A 1 221 ? -11.742 12.888 12.067 1.00 86.62 221 GLY A O 1
ATOM 1745 N N . ASP A 1 222 ? -11.168 11.529 10.372 1.00 84.88 222 ASP A N 1
ATOM 1746 C CA . ASP A 1 222 ? -9.904 12.208 10.058 1.00 84.88 222 ASP A CA 1
ATOM 1747 C C . ASP A 1 222 ? -10.143 13.652 9.560 1.00 84.88 222 ASP A C 1
ATOM 1749 O O . ASP A 1 222 ? -9.439 14.573 9.981 1.00 84.88 222 ASP A O 1
ATOM 1753 N N . ASP A 1 223 ? -11.158 13.873 8.717 1.00 83.81 223 ASP A N 1
ATOM 1754 C CA . ASP A 1 223 ? -11.560 15.204 8.237 1.00 83.81 223 ASP A CA 1
ATOM 1755 C C . ASP A 1 223 ? -12.045 16.085 9.409 1.00 83.81 223 ASP A C 1
ATOM 1757 O O . ASP A 1 223 ? -11.638 17.239 9.537 1.00 83.81 223 ASP A O 1
ATOM 1761 N N . TYR A 1 224 ? -12.865 15.529 10.311 1.00 83.38 224 TYR A N 1
ATOM 1762 C CA . TYR A 1 224 ? -13.405 16.223 11.486 1.00 83.38 224 TYR A CA 1
ATOM 1763 C C . TYR A 1 224 ? -12.325 16.576 12.513 1.00 83.38 224 TYR A C 1
ATOM 1765 O O . TYR A 1 224 ? -12.346 17.664 13.079 1.00 83.38 224 TYR A O 1
ATOM 1773 N N . MET A 1 225 ? -11.338 15.704 12.729 1.00 81.19 225 MET A N 1
ATOM 1774 C CA . MET A 1 225 ? -10.223 15.982 13.641 1.00 81.19 225 MET A CA 1
ATOM 1775 C C . MET A 1 225 ? -9.391 17.194 13.191 1.00 81.19 225 MET A C 1
ATOM 1777 O O . MET A 1 225 ? -8.849 17.921 14.022 1.00 81.19 225 MET A O 1
ATOM 1781 N N . ASN A 1 226 ? -9.300 17.414 11.878 1.00 79.69 226 ASN A N 1
ATOM 1782 C CA . ASN A 1 226 ? -8.588 18.542 11.276 1.00 79.69 226 ASN A CA 1
ATOM 1783 C C . ASN A 1 226 ? -9.508 19.738 10.977 1.00 79.69 226 ASN A C 1
ATOM 1785 O O . ASN A 1 226 ? -9.064 20.742 10.413 1.00 79.69 226 ASN A O 1
ATOM 1789 N N . TRP A 1 227 ? -10.790 19.643 11.331 1.00 78.75 227 TRP A N 1
ATOM 1790 C CA . TRP A 1 227 ? -11.773 20.673 11.047 1.00 78.75 227 TRP A CA 1
ATOM 1791 C C . TRP A 1 227 ? -11.588 21.879 11.969 1.00 78.75 227 TRP A C 1
ATOM 1793 O O . TRP A 1 227 ? -11.539 21.768 13.190 1.00 78.75 227 TRP A O 1
ATOM 1803 N N . ASN A 1 228 ? -11.528 23.068 11.372 1.00 73.31 228 ASN A N 1
ATOM 1804 C CA . ASN A 1 228 ? -11.345 24.340 12.077 1.00 73.31 228 ASN A CA 1
ATOM 1805 C C . ASN A 1 228 ? -12.668 25.070 12.384 1.00 73.31 228 ASN A C 1
ATOM 1807 O O . ASN A 1 228 ? -12.654 26.268 12.670 1.00 73.31 228 ASN A O 1
ATOM 1811 N N . GLY A 1 229 ? -13.811 24.387 12.266 1.00 67.81 229 GLY A N 1
ATOM 1812 C CA . GLY A 1 229 ? -15.133 24.952 12.550 1.00 67.81 229 GLY A CA 1
ATOM 1813 C C . GLY A 1 229 ? -15.798 25.710 11.394 1.00 67.81 229 GLY A C 1
ATOM 1814 O O . GLY A 1 229 ? -16.955 26.099 11.530 1.00 67.81 229 GLY A O 1
ATOM 1815 N N . LYS A 1 230 ? -15.109 25.940 10.264 1.00 61.19 230 LYS A N 1
ATOM 1816 C CA . LYS A 1 230 ? -15.625 26.791 9.169 1.00 61.19 230 LYS A CA 1
ATOM 1817 C C . LYS A 1 230 ? -16.429 26.046 8.099 1.00 61.19 230 LYS A C 1
ATOM 1819 O O . LYS A 1 230 ? -17.266 26.654 7.445 1.00 61.19 230 LYS A O 1
ATOM 1824 N N . ASP A 1 231 ? -16.190 24.748 7.918 1.00 66.06 231 ASP A N 1
ATOM 1825 C CA . ASP A 1 231 ? -16.882 23.930 6.909 1.00 66.06 231 ASP A CA 1
ATOM 1826 C C . ASP A 1 231 ? -18.144 23.259 7.485 1.00 66.06 231 ASP A C 1
ATOM 1828 O O . ASP A 1 231 ? -18.059 22.302 8.258 1.00 66.06 231 ASP A O 1
ATOM 1832 N N . SER A 1 232 ? -19.326 23.749 7.108 1.00 66.50 232 SER A N 1
ATOM 1833 C CA . SER A 1 232 ? -20.619 23.204 7.548 1.00 66.50 232 SER A CA 1
ATOM 1834 C C . SER A 1 232 ? -20.911 21.801 6.993 1.00 66.50 232 SER A C 1
ATOM 1836 O O . SER A 1 232 ? -21.711 21.061 7.573 1.00 66.50 232 SER A O 1
ATOM 1838 N N . THR A 1 233 ? -20.234 21.392 5.917 1.00 71.44 233 THR A N 1
ATOM 1839 C CA . THR A 1 233 ? -20.418 20.095 5.249 1.00 71.44 233 THR A CA 1
ATOM 1840 C C . THR A 1 233 ? -19.967 18.950 6.146 1.00 71.44 233 THR A C 1
ATOM 1842 O O . THR A 1 233 ? -20.706 17.986 6.350 1.00 71.44 233 THR A O 1
ATOM 1845 N N . ILE A 1 234 ? -18.786 19.081 6.758 1.00 74.44 234 ILE A N 1
ATOM 1846 C CA . ILE A 1 234 ? -18.221 18.085 7.680 1.00 74.44 234 ILE A CA 1
ATOM 1847 C C . ILE A 1 234 ? -19.153 17.868 8.884 1.00 74.44 234 ILE A C 1
ATOM 1849 O O . ILE A 1 234 ? -19.448 16.727 9.255 1.00 74.44 234 ILE A O 1
ATOM 1853 N N . TYR A 1 235 ? -19.689 18.952 9.455 1.00 74.12 235 TYR A N 1
ATOM 1854 C CA . TYR A 1 235 ? -20.634 18.883 10.572 1.00 74.12 235 TYR A CA 1
ATOM 1855 C C . TYR A 1 235 ? -21.956 18.195 10.184 1.00 74.12 235 TYR A C 1
ATOM 1857 O O . TYR A 1 235 ? -22.455 17.326 10.909 1.00 74.12 235 TYR A O 1
ATOM 1865 N N . ASN A 1 236 ? -22.510 18.535 9.017 1.00 75.06 236 ASN A N 1
ATOM 1866 C CA . ASN A 1 236 ? -23.740 17.924 8.508 1.00 75.06 236 ASN A CA 1
ATOM 1867 C C . ASN A 1 236 ? -23.556 16.431 8.205 1.00 75.06 236 ASN A C 1
ATOM 1869 O O . ASN A 1 236 ? -24.408 15.618 8.576 1.00 75.06 236 ASN A O 1
ATOM 1873 N N . ASN A 1 237 ? -22.419 16.051 7.621 1.00 78.06 237 ASN A N 1
ATOM 1874 C CA . ASN A 1 237 ? -22.066 14.655 7.368 1.00 78.06 237 ASN A CA 1
ATOM 1875 C C . ASN A 1 237 ? -21.954 13.862 8.670 1.00 78.06 237 ASN A C 1
ATOM 1877 O O . ASN A 1 237 ? -22.522 12.775 8.767 1.00 78.06 237 ASN A O 1
ATOM 1881 N N . ARG A 1 238 ? -21.311 14.424 9.705 1.00 81.62 238 ARG A N 1
ATOM 1882 C CA . ARG A 1 238 ? -21.259 13.814 11.043 1.00 81.62 238 ARG A CA 1
ATOM 1883 C C . ARG A 1 238 ? -22.664 13.529 11.566 1.00 81.62 238 ARG A C 1
ATOM 1885 O O . ARG A 1 238 ? -22.958 12.401 11.959 1.00 81.62 238 ARG A O 1
ATOM 1892 N N . LYS A 1 239 ? -23.552 14.527 11.537 1.00 80.62 239 LYS A N 1
ATOM 1893 C CA . LYS A 1 239 ? -24.944 14.369 11.986 1.00 80.62 239 LYS A CA 1
ATOM 1894 C C . LYS A 1 239 ? -25.674 13.289 11.182 1.00 80.62 239 LYS A C 1
ATOM 1896 O O . LYS A 1 239 ? -26.419 12.500 11.760 1.00 80.62 239 LYS A O 1
ATOM 1901 N N . PHE A 1 240 ? -25.456 13.232 9.869 1.00 78.38 240 PHE A N 1
ATOM 1902 C CA . PHE A 1 240 ? -26.069 12.234 8.997 1.00 78.38 240 PHE A CA 1
ATOM 1903 C C . PHE A 1 240 ? -25.596 10.803 9.318 1.00 78.38 240 PHE A C 1
ATOM 1905 O O . PHE A 1 240 ? -26.449 9.928 9.486 1.00 78.38 240 PHE A O 1
ATOM 1912 N N . VAL A 1 241 ? -24.282 10.580 9.489 1.00 82.25 241 VAL A N 1
ATOM 1913 C CA . VAL A 1 241 ? -23.698 9.284 9.901 1.00 82.25 241 VAL A CA 1
ATOM 1914 C C . VAL A 1 241 ? -24.308 8.797 11.212 1.00 82.25 241 VAL A C 1
ATOM 1916 O O . VAL A 1 241 ? -24.855 7.692 11.259 1.00 82.25 241 VAL A O 1
ATOM 1919 N N . LEU A 1 242 ? -24.216 9.623 12.262 1.00 77.31 242 LEU A N 1
ATOM 1920 C CA . LEU A 1 242 ? -24.600 9.238 13.621 1.00 77.31 242 LEU A CA 1
ATOM 1921 C C . LEU A 1 242 ? -26.108 8.962 13.716 1.00 77.31 242 LEU A C 1
ATOM 1923 O O . LEU A 1 242 ? -26.518 7.956 14.289 1.00 77.31 242 LEU A O 1
ATOM 1927 N N . ASN A 1 243 ? -26.939 9.804 13.091 1.00 74.88 243 ASN A N 1
ATOM 1928 C CA . ASN A 1 243 ? -28.390 9.724 13.265 1.00 74.88 243 ASN A CA 1
ATOM 1929 C C . ASN A 1 243 ? -29.100 8.754 12.315 1.00 74.88 243 ASN A C 1
ATOM 1931 O O . ASN A 1 243 ? -30.155 8.240 12.683 1.00 74.88 243 ASN A O 1
ATOM 1935 N N . ASN A 1 244 ? -28.587 8.516 11.103 1.00 70.38 244 ASN A N 1
ATOM 1936 C CA . ASN A 1 244 ? -29.319 7.733 10.096 1.00 70.38 244 ASN A CA 1
ATOM 1937 C C . ASN A 1 244 ? -28.701 6.363 9.851 1.00 70.38 244 ASN A C 1
ATOM 1939 O O . ASN A 1 244 ? -29.411 5.361 9.848 1.00 70.38 244 ASN A O 1
ATOM 1943 N N . ILE A 1 245 ? -27.388 6.309 9.636 1.00 77.19 245 ILE A N 1
ATOM 1944 C CA . ILE A 1 245 ? -26.741 5.078 9.177 1.00 77.19 245 ILE A CA 1
ATOM 1945 C C . ILE A 1 245 ? -26.352 4.202 10.358 1.00 77.19 245 ILE A C 1
ATOM 1947 O O . ILE A 1 245 ? -26.636 3.009 10.349 1.00 77.19 245 ILE A O 1
ATOM 1951 N N . LEU A 1 246 ? -25.774 4.782 11.408 1.00 74.94 246 LEU A N 1
ATOM 1952 C CA . LEU A 1 246 ? -25.399 3.996 12.578 1.00 74.94 246 LEU A CA 1
ATOM 1953 C C . LEU A 1 246 ? -26.613 3.536 13.376 1.00 74.94 246 LEU A C 1
ATOM 1955 O O . LEU A 1 246 ? -26.655 2.378 13.768 1.00 74.94 246 LEU A O 1
ATOM 1959 N N . ASN A 1 247 ? -27.647 4.366 13.526 1.00 70.00 247 ASN A N 1
ATOM 1960 C CA . ASN A 1 247 ? -28.916 3.918 14.110 1.00 70.00 247 ASN A CA 1
ATOM 1961 C C . ASN A 1 247 ? -29.542 2.749 13.327 1.00 70.00 247 ASN A C 1
ATOM 1963 O O . ASN A 1 247 ? -30.029 1.801 13.944 1.00 70.00 247 ASN A O 1
ATOM 1967 N N . TYR A 1 248 ? -29.484 2.775 11.989 1.00 71.81 248 TYR A N 1
ATOM 1968 C CA . TYR A 1 248 ? -29.901 1.646 11.151 1.00 71.81 248 TYR A CA 1
ATOM 1969 C C . TYR A 1 248 ? -29.037 0.400 11.399 1.00 71.81 248 TYR A C 1
ATOM 1971 O O . TYR A 1 248 ? -29.575 -0.684 11.638 1.00 71.81 248 TYR A O 1
ATOM 1979 N N . GLU A 1 249 ? -27.708 0.547 11.411 1.00 73.38 249 GLU A N 1
ATOM 1980 C CA . GLU A 1 249 ? -26.796 -0.556 11.726 1.00 73.38 249 GLU A CA 1
ATOM 1981 C C . GLU A 1 249 ? -27.059 -1.116 13.126 1.00 73.38 249 GLU A C 1
ATOM 1983 O O . GLU A 1 249 ? -27.053 -2.327 13.299 1.00 73.38 249 GLU A O 1
ATOM 1988 N N . TYR A 1 250 ? -27.367 -0.296 14.130 1.00 67.31 250 TYR A N 1
ATOM 1989 C CA . TYR A 1 250 ? -27.662 -0.789 15.477 1.00 67.31 250 TYR A CA 1
ATOM 1990 C C . TYR A 1 250 ? -28.992 -1.522 15.570 1.00 67.31 250 TYR A C 1
ATOM 1992 O O . TYR A 1 250 ? -29.041 -2.604 16.161 1.00 67.31 250 TYR A O 1
ATOM 2000 N N . ALA A 1 251 ? -30.049 -0.973 14.970 1.00 62.34 251 ALA A N 1
ATOM 2001 C CA . ALA A 1 251 ? -31.360 -1.614 14.945 1.00 62.34 251 ALA A CA 1
ATOM 2002 C C . ALA A 1 251 ? -31.304 -2.995 14.267 1.00 62.34 251 ALA A C 1
ATOM 2004 O O . ALA A 1 251 ? -32.006 -3.918 14.674 1.00 62.34 251 ALA A O 1
ATOM 2005 N N . THR A 1 252 ? -30.434 -3.154 13.267 1.00 61.34 252 THR A N 1
ATOM 2006 C CA . THR A 1 252 ? -30.258 -4.407 12.521 1.00 61.34 252 THR A CA 1
ATOM 2007 C C . THR A 1 252 ? -29.230 -5.357 13.157 1.00 61.34 252 THR A C 1
ATOM 2009 O O . THR A 1 252 ? -29.424 -6.574 13.126 1.00 61.34 252 THR A O 1
ATOM 2012 N N . THR A 1 253 ? -28.172 -4.836 13.794 1.00 57.22 253 THR A N 1
ATOM 2013 C CA . THR A 1 253 ? -27.065 -5.624 14.379 1.00 57.22 253 THR A CA 1
ATOM 2014 C C . THR A 1 253 ? -27.390 -6.195 15.760 1.00 57.22 253 THR A C 1
ATOM 2016 O O . THR A 1 253 ? -26.911 -7.285 16.079 1.00 57.22 253 THR A O 1
ATOM 2019 N N . ALA A 1 254 ? -28.246 -5.546 16.565 1.00 51.88 254 ALA A N 1
ATOM 2020 C CA . ALA A 1 254 ? -28.672 -6.076 17.872 1.00 51.88 254 ALA A CA 1
ATOM 2021 C C . ALA A 1 254 ? -29.277 -7.495 17.779 1.00 51.88 254 ALA A C 1
ATOM 2023 O O . ALA A 1 254 ? -29.260 -8.244 18.754 1.00 51.88 254 ALA A O 1
ATOM 2024 N N . ALA A 1 255 ? -29.744 -7.891 16.591 1.00 47.62 255 ALA A N 1
ATOM 2025 C CA . ALA A 1 255 ? -30.281 -9.215 16.317 1.00 47.62 255 ALA A CA 1
ATOM 2026 C C . ALA A 1 255 ? -29.242 -10.266 15.857 1.00 47.62 255 ALA A C 1
ATOM 2028 O O . ALA A 1 255 ? -29.600 -11.441 15.797 1.00 47.62 255 ALA A O 1
ATOM 2029 N N . ARG A 1 256 ? -27.992 -9.916 15.482 1.00 54.41 256 ARG A N 1
ATOM 2030 C CA . ARG A 1 256 ? -27.118 -10.838 14.708 1.00 54.41 256 ARG A CA 1
ATOM 2031 C C . ARG A 1 256 ? -25.606 -10.724 14.963 1.00 54.41 256 ARG A C 1
ATOM 2033 O O . ARG A 1 256 ? -24.822 -10.456 14.056 1.00 54.41 256 ARG A O 1
ATOM 2040 N N . LYS A 1 257 ? -25.157 -11.071 16.175 1.00 56.06 257 LYS A N 1
ATOM 2041 C CA . LYS A 1 257 ? -23.721 -11.238 16.508 1.00 56.06 257 LYS A CA 1
ATOM 2042 C C . LYS A 1 257 ? -22.981 -12.221 15.571 1.00 56.06 257 LYS A C 1
ATOM 2044 O O . LYS A 1 257 ? -21.790 -12.055 15.330 1.00 56.06 257 LYS A O 1
ATOM 2049 N N . TYR A 1 258 ? -23.681 -13.215 15.014 1.00 56.03 258 TYR A N 1
ATOM 2050 C CA . TYR A 1 258 ? -23.118 -14.197 14.077 1.00 56.03 258 TYR A CA 1
ATOM 2051 C C . TYR A 1 258 ? -22.770 -13.608 12.695 1.00 56.03 258 TYR A C 1
ATOM 2053 O O . TYR A 1 258 ? -21.751 -13.990 12.123 1.00 56.03 258 TYR A O 1
ATOM 2061 N N . ASP A 1 259 ? -23.534 -12.628 12.196 1.00 62.28 259 ASP A N 1
ATOM 2062 C CA . ASP A 1 259 ? -23.282 -11.997 10.887 1.00 62.28 259 ASP A CA 1
ATOM 2063 C C . ASP A 1 259 ? -22.013 -11.118 10.917 1.00 62.28 259 ASP A C 1
ATOM 2065 O O . ASP A 1 259 ? -21.317 -10.984 9.910 1.00 62.28 259 ASP A O 1
ATOM 2069 N N . ASN A 1 260 ? -21.662 -10.564 12.087 1.00 64.38 260 ASN A N 1
ATOM 2070 C CA . ASN A 1 260 ? -20.464 -9.733 12.283 1.00 64.38 260 ASN A CA 1
ATOM 2071 C C . ASN A 1 260 ? -19.168 -10.507 11.989 1.00 64.38 260 ASN A C 1
ATOM 2073 O O . ASN A 1 260 ? -18.285 -9.995 11.298 1.00 64.38 260 ASN A O 1
ATOM 2077 N N . ASN A 1 261 ? -19.054 -11.741 12.482 1.00 68.00 261 ASN A N 1
ATOM 2078 C CA . ASN A 1 261 ? -17.846 -12.553 12.307 1.00 68.00 261 ASN A CA 1
ATOM 2079 C C . ASN A 1 261 ? -17.740 -13.165 10.903 1.00 68.00 261 ASN A C 1
ATOM 2081 O O . ASN A 1 261 ? -16.645 -13.516 10.481 1.00 68.00 261 ASN A O 1
ATOM 2085 N N . ALA A 1 262 ? -18.849 -13.282 10.168 1.00 73.38 262 ALA A N 1
ATOM 2086 C CA . ALA A 1 262 ? -18.826 -13.748 8.783 1.00 73.38 262 ALA A CA 1
ATOM 2087 C C . ALA A 1 262 ? -18.346 -12.658 7.807 1.00 73.38 262 ALA A C 1
ATOM 2089 O O . ALA A 1 262 ? -17.650 -12.957 6.840 1.00 73.38 262 ALA A O 1
ATOM 2090 N N . ILE A 1 263 ? -18.714 -11.398 8.060 1.00 76.81 263 ILE A N 1
ATOM 2091 C CA . ILE A 1 263 ? -18.432 -10.257 7.171 1.00 76.81 263 ILE A CA 1
ATOM 2092 C C . ILE A 1 263 ? -17.067 -9.625 7.456 1.00 76.81 263 ILE A C 1
ATOM 2094 O O . ILE A 1 263 ? -16.366 -9.206 6.538 1.00 76.81 263 ILE A O 1
ATOM 2098 N N . ASP A 1 264 ? -16.689 -9.560 8.729 1.00 79.94 264 ASP A N 1
ATOM 2099 C CA . ASP A 1 264 ? -15.418 -9.003 9.189 1.00 79.94 264 ASP A CA 1
ATOM 2100 C C . ASP A 1 264 ? -14.791 -9.982 10.197 1.00 79.94 264 ASP A C 1
ATOM 2102 O O . ASP A 1 264 ? -14.820 -9.733 11.405 1.00 79.94 264 ASP A O 1
ATOM 2106 N N . PRO A 1 265 ? -14.296 -11.147 9.729 1.00 76.25 265 PRO A N 1
ATOM 2107 C CA . PRO A 1 265 ? -13.763 -12.200 10.597 1.00 76.25 265 PRO A CA 1
ATOM 2108 C C . PRO A 1 265 ? -12.528 -11.747 11.371 1.00 76.25 265 PRO A C 1
ATOM 2110 O O . PRO A 1 265 ? -12.329 -12.178 12.500 1.00 76.25 265 PRO A O 1
ATOM 2113 N N . ASP A 1 266 ? -11.740 -10.847 10.780 1.00 78.62 266 ASP A N 1
ATOM 2114 C CA . ASP A 1 266 ? -10.544 -10.271 11.387 1.00 78.62 266 ASP A CA 1
ATOM 2115 C C . ASP A 1 266 ? -10.840 -8.968 12.150 1.00 78.62 266 ASP A C 1
ATOM 2117 O O . ASP A 1 266 ? -9.895 -8.314 12.576 1.00 78.62 266 ASP A O 1
ATOM 2121 N N . GLY A 1 267 ? -12.100 -8.541 12.307 1.00 77.38 267 GLY A N 1
ATOM 2122 C CA . GLY A 1 267 ? -12.502 -7.345 13.071 1.00 77.38 267 GLY A CA 1
ATOM 2123 C C . GLY A 1 267 ? -11.899 -6.009 12.604 1.00 77.38 267 GLY A C 1
ATOM 2124 O O . GLY A 1 267 ? -11.895 -5.036 13.362 1.00 77.38 267 GLY A O 1
ATOM 2125 N N . LYS A 1 268 ? -11.371 -5.956 11.378 1.00 85.81 268 LYS A N 1
ATOM 2126 C CA . LYS A 1 268 ? -10.650 -4.809 10.820 1.00 85.81 268 LYS A CA 1
ATOM 2127 C C . LYS A 1 268 ? -11.586 -3.626 10.584 1.00 85.81 268 LYS A C 1
ATOM 2129 O O . LYS A 1 268 ? -11.297 -2.512 11.015 1.00 85.81 268 LYS A O 1
ATOM 2134 N N . TYR A 1 269 ? -12.713 -3.858 9.912 1.00 87.56 269 TYR A N 1
ATOM 2135 C CA . TYR A 1 269 ? -13.670 -2.794 9.596 1.00 87.56 269 TYR A CA 1
ATOM 2136 C C . TYR A 1 269 ? -14.324 -2.245 10.866 1.00 87.56 269 TYR A C 1
ATOM 2138 O O . TYR A 1 269 ? -14.532 -1.039 10.985 1.00 87.56 269 TYR A O 1
ATOM 2146 N N . ARG A 1 270 ? -14.582 -3.105 11.860 1.00 85.25 270 ARG A N 1
ATOM 2147 C CA . ARG A 1 270 ? -15.049 -2.668 13.184 1.00 85.25 270 ARG A CA 1
ATOM 2148 C C . ARG A 1 270 ? -14.034 -1.759 13.887 1.00 85.25 270 ARG A C 1
ATOM 2150 O O . ARG A 1 270 ? -14.434 -0.745 14.457 1.00 85.25 270 ARG A O 1
ATOM 2157 N N . ALA A 1 271 ? -12.738 -2.067 13.814 1.00 83.44 271 ALA A N 1
ATOM 2158 C CA . ALA A 1 271 ? -11.688 -1.211 14.370 1.00 83.44 271 ALA A CA 1
ATOM 2159 C C . ALA A 1 271 ? -11.574 0.142 13.632 1.00 83.44 271 ALA A C 1
ATOM 2161 O O . ALA A 1 271 ? -11.433 1.189 14.267 1.00 83.44 271 ALA A O 1
ATOM 2162 N N . GLU A 1 272 ? -11.698 0.140 12.301 1.00 87.69 272 GLU A N 1
ATOM 2163 C CA . GLU A 1 272 ? -11.731 1.352 11.464 1.00 87.69 272 GLU A CA 1
ATOM 2164 C C . GLU A 1 272 ? -12.922 2.267 11.813 1.00 87.69 272 GLU A C 1
ATOM 2166 O O . GLU A 1 272 ? -12.748 3.481 11.989 1.00 87.69 272 GLU A O 1
ATOM 2171 N N . ILE A 1 273 ? -14.117 1.688 11.991 1.00 88.06 273 ILE A N 1
ATOM 2172 C CA . ILE A 1 273 ? -15.323 2.406 12.434 1.00 88.06 273 ILE A CA 1
ATOM 2173 C C . ILE A 1 273 ? -15.125 2.980 13.837 1.00 88.06 273 ILE A C 1
ATOM 2175 O O . ILE A 1 273 ? -15.415 4.156 14.062 1.00 88.06 273 ILE A O 1
ATOM 2179 N N . ALA A 1 274 ? -14.597 2.184 14.773 1.00 85.19 274 ALA A N 1
ATOM 2180 C CA . ALA A 1 274 ? -14.349 2.635 16.138 1.00 85.19 274 ALA A CA 1
ATOM 2181 C C . ALA A 1 274 ? -13.436 3.870 16.171 1.00 85.19 274 ALA A C 1
ATOM 2183 O O . ALA A 1 274 ? -13.733 4.834 16.880 1.00 85.19 274 ALA A O 1
ATOM 2184 N N . ARG A 1 275 ? -12.371 3.887 15.361 1.00 85.38 275 ARG A N 1
ATOM 2185 C CA . ARG A 1 275 ? -11.463 5.038 15.247 1.00 85.38 275 ARG A CA 1
ATOM 2186 C C . ARG A 1 275 ? -12.173 6.274 14.720 1.00 85.38 275 ARG A C 1
ATOM 2188 O O . ARG A 1 275 ? -12.047 7.339 15.315 1.00 85.38 275 ARG A O 1
ATOM 2195 N N . GLY A 1 276 ? -12.897 6.137 13.609 1.00 84.62 276 GLY A N 1
ATOM 2196 C CA . GLY A 1 276 ? -13.604 7.272 13.022 1.00 84.62 276 GLY A CA 1
ATOM 2197 C C . GLY A 1 276 ? -14.613 7.864 14.005 1.00 84.62 276 GLY A C 1
ATOM 2198 O O . GLY A 1 276 ? -14.632 9.071 14.211 1.00 84.62 276 GLY A O 1
ATOM 2199 N N . LEU A 1 277 ? -15.368 7.016 14.710 1.00 86.50 277 LEU A N 1
ATOM 2200 C CA . LEU A 1 277 ? -16.332 7.458 15.723 1.00 86.50 277 LEU A CA 1
ATOM 2201 C C . LEU A 1 277 ? -15.691 8.125 16.936 1.00 86.50 277 LEU A C 1
ATOM 2203 O O . LEU A 1 277 ? -16.258 9.075 17.472 1.00 86.50 277 LEU A O 1
ATOM 2207 N N . TYR A 1 278 ? -14.508 7.663 17.342 1.00 83.62 278 TYR A N 1
ATOM 2208 C CA . TYR A 1 278 ? -13.745 8.313 18.402 1.00 83.62 278 TYR A CA 1
ATOM 2209 C C . TYR A 1 278 ? -13.414 9.766 18.028 1.00 83.62 278 TYR A C 1
ATOM 2211 O O . TYR A 1 278 ? -13.617 10.663 18.843 1.00 83.62 278 TYR A O 1
ATOM 2219 N N . TYR A 1 279 ? -12.976 10.015 16.787 1.00 83.31 279 TYR A N 1
ATOM 2220 C CA . TYR A 1 279 ? -12.722 11.377 16.303 1.00 83.31 279 TYR A CA 1
ATOM 2221 C C . TYR A 1 279 ? -13.994 12.195 16.089 1.00 83.31 279 TYR A C 1
ATOM 2223 O O . TYR A 1 279 ? -13.962 13.405 16.259 1.00 83.31 279 TYR A O 1
ATOM 2231 N N . LEU A 1 280 ? -15.124 11.552 15.794 1.00 83.06 280 LEU A N 1
ATOM 2232 C CA . LEU A 1 280 ? -16.432 12.211 15.710 1.00 83.06 280 LEU A CA 1
ATOM 2233 C C . LEU A 1 280 ? -17.075 12.473 17.084 1.00 83.06 280 LEU A C 1
ATOM 2235 O O . LEU A 1 280 ? -18.256 12.825 17.141 1.00 83.06 280 LEU A O 1
ATOM 2239 N N . ASP A 1 281 ? -16.332 12.322 18.183 1.00 80.00 281 ASP A N 1
ATOM 2240 C CA . ASP A 1 281 ? -16.795 12.517 19.561 1.00 80.00 281 ASP A CA 1
ATOM 2241 C C . ASP A 1 281 ? -17.962 11.609 19.992 1.00 80.00 281 ASP A C 1
ATOM 2243 O O . ASP A 1 281 ? -18.694 11.936 20.926 1.00 80.00 281 ASP A O 1
ATOM 2247 N N . ASP A 1 282 ? -18.129 10.441 19.365 1.00 80.19 282 ASP A N 1
ATOM 2248 C CA . ASP A 1 282 ? -19.115 9.441 19.789 1.00 80.19 282 ASP A CA 1
ATOM 2249 C C . ASP A 1 282 ? -18.443 8.273 20.526 1.00 80.19 282 ASP A C 1
ATOM 2251 O O . ASP A 1 282 ? -18.216 7.183 19.990 1.00 80.19 282 ASP A O 1
ATOM 2255 N N . ALA A 1 283 ? -18.092 8.525 21.790 1.00 73.56 283 ALA A N 1
ATOM 2256 C CA . ALA A 1 283 ? -17.393 7.567 22.646 1.00 73.56 283 ALA A CA 1
ATOM 2257 C C . ALA A 1 283 ? -18.220 6.296 22.915 1.00 73.56 283 ALA A C 1
ATOM 2259 O O . ALA A 1 283 ? -17.675 5.190 22.944 1.00 73.56 283 ALA A O 1
ATOM 2260 N N . ALA A 1 284 ? -19.542 6.431 23.055 1.00 74.69 284 ALA A N 1
ATOM 2261 C CA . ALA A 1 284 ? -20.428 5.313 23.358 1.00 74.69 284 ALA A CA 1
ATOM 2262 C C . ALA A 1 284 ? -20.489 4.308 22.198 1.00 74.69 284 ALA A C 1
ATOM 2264 O O . ALA A 1 284 ? -20.378 3.097 22.422 1.00 74.69 284 ALA A O 1
ATOM 2265 N N . LEU A 1 285 ? -20.644 4.796 20.963 1.00 79.00 285 LEU A N 1
ATOM 2266 C CA . LEU A 1 285 ? -20.666 3.946 19.775 1.00 79.00 285 LEU A CA 1
ATOM 2267 C C . LEU A 1 285 ? -19.268 3.428 19.419 1.00 79.00 285 LEU A C 1
ATOM 2269 O O . LEU A 1 285 ? -19.108 2.239 19.119 1.00 79.00 285 LEU A O 1
ATOM 2273 N N . SER A 1 286 ? -18.247 4.281 19.536 1.00 82.38 286 SER A N 1
ATOM 2274 C CA . SER A 1 286 ? -16.846 3.904 19.330 1.00 82.38 286 SER A CA 1
ATOM 2275 C C . SER A 1 286 ? -16.428 2.744 20.243 1.00 82.38 286 SER A C 1
ATOM 2277 O O . SER A 1 286 ? -15.920 1.725 19.768 1.00 82.38 286 SER A O 1
ATOM 2279 N N . GLY A 1 287 ? -16.746 2.820 21.540 1.00 76.31 287 GLY A N 1
ATOM 2280 C CA . GLY A 1 287 ? -16.403 1.785 22.517 1.00 76.31 287 GLY A CA 1
ATOM 2281 C C . GLY A 1 287 ? -17.167 0.470 22.332 1.00 76.31 287 GLY A C 1
ATOM 2282 O O . GLY A 1 287 ? -16.741 -0.579 22.818 1.00 76.31 287 GLY A O 1
ATOM 2283 N N . ARG A 1 288 ? -18.305 0.474 21.630 1.00 77.69 288 ARG A N 1
ATOM 2284 C CA . ARG A 1 288 ? -19.011 -0.765 21.259 1.00 77.69 288 ARG A CA 1
ATOM 2285 C C . ARG A 1 288 ? -18.305 -1.472 20.106 1.00 77.69 288 ARG A C 1
ATOM 2287 O O . ARG A 1 288 ? -17.932 -2.632 20.261 1.00 77.69 288 ARG A O 1
ATOM 2294 N N . PHE A 1 289 ? -18.039 -0.763 19.008 1.00 81.69 289 PHE A N 1
ATOM 2295 C CA . PHE A 1 289 ? -17.313 -1.326 17.865 1.00 81.69 289 PHE A CA 1
ATOM 2296 C C . PHE A 1 289 ? -15.895 -1.778 18.238 1.00 81.69 289 PHE A C 1
ATOM 2298 O O . PHE A 1 289 ? -15.448 -2.828 17.780 1.00 81.69 289 PHE A O 1
ATOM 2305 N N . ALA A 1 290 ? -15.216 -1.043 19.125 1.00 79.69 290 ALA A N 1
ATOM 2306 C CA . ALA A 1 290 ? -13.897 -1.428 19.612 1.00 79.69 290 ALA A CA 1
ATOM 2307 C C . ALA A 1 290 ? -13.928 -2.716 20.459 1.00 79.69 290 ALA A C 1
ATOM 2309 O O . ALA A 1 290 ? -13.050 -3.557 20.302 1.00 79.69 290 ALA A O 1
ATOM 2310 N N . ARG A 1 291 ? -14.954 -2.935 21.298 1.00 78.75 291 ARG A N 1
ATOM 2311 C CA . ARG A 1 291 ? -15.125 -4.212 22.024 1.00 78.75 291 ARG A CA 1
ATOM 2312 C C . ARG A 1 291 ? -15.344 -5.382 21.069 1.00 78.75 291 ARG A C 1
ATOM 2314 O O . ARG A 1 291 ? -14.673 -6.401 21.181 1.00 78.75 291 ARG A O 1
ATOM 2321 N N . GLU A 1 292 ? -16.228 -5.209 20.090 1.00 77.56 292 GLU A N 1
ATOM 2322 C CA . GLU A 1 292 ? -16.495 -6.249 19.093 1.00 77.56 292 GLU A CA 1
ATOM 2323 C C . GLU A 1 292 ? -15.262 -6.576 18.234 1.00 77.56 292 GLU A C 1
ATOM 2325 O O . GLU A 1 292 ? -15.055 -7.734 17.871 1.00 77.56 292 GLU A O 1
ATOM 2330 N N . ALA A 1 293 ? -14.431 -5.581 17.911 1.00 77.00 293 ALA A N 1
ATOM 2331 C CA . ALA A 1 293 ? -13.152 -5.791 17.235 1.00 77.00 293 ALA A CA 1
ATOM 2332 C C . ALA A 1 293 ? -12.132 -6.498 18.146 1.00 77.00 293 ALA A C 1
ATOM 2334 O O . ALA A 1 293 ? -11.494 -7.458 17.721 1.00 77.00 293 ALA A O 1
ATOM 2335 N N . ALA A 1 294 ? -12.006 -6.077 19.408 1.00 72.69 294 ALA A N 1
ATOM 2336 C CA . ALA A 1 294 ? -11.059 -6.650 20.365 1.00 72.69 294 ALA A CA 1
ATOM 2337 C C . ALA A 1 294 ? -11.296 -8.150 20.624 1.00 72.69 294 ALA A C 1
ATOM 2339 O O . ALA A 1 294 ? -10.333 -8.905 20.747 1.00 72.69 294 ALA A O 1
ATOM 2340 N N . ASP A 1 295 ? -12.558 -8.589 20.629 1.00 66.75 295 ASP A N 1
ATOM 2341 C CA . ASP A 1 295 ? -12.937 -9.991 20.854 1.00 66.75 295 ASP A CA 1
ATOM 2342 C C . ASP A 1 295 ? -12.622 -10.922 19.661 1.00 66.75 295 ASP A C 1
ATOM 2344 O O . ASP A 1 295 ? -12.696 -12.143 19.804 1.00 66.75 295 ASP A O 1
ATOM 2348 N N . SER A 1 296 ? -12.300 -10.380 18.476 1.00 63.38 296 SER A N 1
ATOM 2349 C CA . SER A 1 296 ? -12.269 -11.152 17.219 1.00 63.38 296 SER A CA 1
ATOM 2350 C C . SER A 1 296 ? -11.087 -10.874 16.269 1.00 63.38 296 SER A C 1
ATOM 2352 O O . SER A 1 296 ? -10.972 -11.555 15.255 1.00 63.38 296 SER A O 1
ATOM 2354 N N . SER A 1 297 ? -10.183 -9.928 16.563 1.00 57.03 297 SER A N 1
ATOM 2355 C CA . SER A 1 297 ? -9.295 -9.327 15.545 1.00 57.03 297 SER A CA 1
ATOM 2356 C C . SER A 1 297 ? -7.784 -9.613 15.660 1.00 57.03 297 SER A C 1
ATOM 2358 O O . SER A 1 297 ? -7.237 -9.764 16.753 1.00 57.03 297 SER A O 1
ATOM 2360 N N . ARG A 1 298 ? -7.071 -9.567 14.515 1.00 55.75 298 ARG A N 1
ATOM 2361 C CA . ARG A 1 298 ? -5.600 -9.382 14.422 1.00 55.75 298 ARG A CA 1
ATOM 2362 C C . ARG A 1 298 ? -5.132 -7.963 14.792 1.00 55.75 298 ARG A C 1
ATOM 2364 O O . ARG A 1 298 ? -3.990 -7.817 15.214 1.00 55.75 298 ARG A O 1
ATOM 2371 N N . ASP A 1 299 ? -6.007 -6.964 14.682 1.00 58.25 299 ASP A N 1
ATOM 2372 C CA . ASP A 1 299 ? -5.802 -5.553 15.049 1.00 58.25 299 ASP A CA 1
ATOM 2373 C C . ASP A 1 299 ? -6.377 -5.234 16.446 1.00 58.25 299 ASP A C 1
ATOM 2375 O O . ASP A 1 299 ? -6.665 -4.080 16.777 1.00 58.25 299 ASP A O 1
ATOM 2379 N N . ALA A 1 300 ? -6.532 -6.253 17.302 1.00 65.00 300 ALA A N 1
ATOM 2380 C CA . ALA A 1 300 ? -7.045 -6.095 18.663 1.00 65.00 300 ALA A CA 1
ATOM 2381 C C . ALA A 1 300 ? -6.269 -5.036 19.467 1.00 65.00 300 ALA A C 1
ATOM 2383 O O . ALA A 1 300 ? -6.867 -4.318 20.258 1.00 65.00 300 ALA A O 1
ATOM 2384 N N . GLU A 1 301 ? -4.960 -4.880 19.231 1.00 62.25 301 GLU A N 1
ATOM 2385 C CA . GLU A 1 301 ? -4.127 -3.841 19.861 1.00 62.25 301 GLU A CA 1
ATOM 2386 C C . GLU A 1 301 ? -4.654 -2.422 19.604 1.00 62.25 301 GLU A C 1
ATOM 2388 O O . GLU A 1 301 ? -4.714 -1.604 20.522 1.00 62.25 301 GLU A O 1
ATOM 2393 N N . PHE A 1 302 ? -5.106 -2.143 18.382 1.00 64.25 302 PHE A N 1
ATOM 2394 C CA . PHE A 1 302 ? -5.644 -0.838 18.015 1.00 64.25 302 PHE A CA 1
ATOM 2395 C C . PHE A 1 302 ? -7.050 -0.613 18.592 1.00 64.25 302 PHE A C 1
ATOM 2397 O O . PHE A 1 302 ? -7.368 0.477 19.070 1.00 64.25 302 PHE A O 1
ATOM 2404 N N . ALA A 1 303 ? -7.875 -1.661 18.628 1.00 64.62 303 ALA A N 1
ATOM 2405 C CA . ALA A 1 303 ? -9.177 -1.619 19.287 1.00 64.62 303 ALA A CA 1
ATOM 2406 C C . ALA A 1 303 ? -9.049 -1.401 20.809 1.00 64.62 303 ALA A C 1
ATOM 2408 O O . ALA A 1 303 ? -9.778 -0.589 21.381 1.00 64.62 303 ALA A O 1
ATOM 2409 N N . TYR A 1 304 ? -8.076 -2.051 21.458 1.00 66.62 304 TYR A N 1
ATOM 2410 C CA . TYR A 1 304 ? -7.761 -1.824 22.871 1.00 66.62 304 TYR A CA 1
ATOM 2411 C C . TYR A 1 304 ? -7.273 -0.398 23.135 1.00 66.62 304 TYR A C 1
ATOM 2413 O O . TYR A 1 304 ? -7.704 0.195 24.118 1.00 66.62 304 TYR A O 1
ATOM 2421 N N . PHE A 1 305 ? -6.458 0.185 22.250 1.00 70.75 305 PHE A N 1
ATOM 2422 C CA . PHE A 1 305 ? -6.050 1.590 22.357 1.00 70.75 305 PHE A CA 1
ATOM 2423 C C . PHE A 1 305 ? -7.247 2.555 22.316 1.00 70.75 305 PHE A C 1
ATOM 2425 O O . PHE A 1 305 ? -7.295 3.518 23.078 1.00 70.75 305 PHE A O 1
ATOM 2432 N N . ILE A 1 306 ? -8.247 2.309 21.463 1.00 66.81 306 ILE A N 1
ATOM 2433 C CA . ILE A 1 306 ? -9.459 3.145 21.415 1.00 66.81 306 ILE A CA 1
ATOM 2434 C C . ILE A 1 306 ? -10.266 3.006 22.711 1.00 66.81 306 ILE A C 1
ATOM 2436 O O . ILE A 1 306 ? -10.687 4.014 23.277 1.00 66.81 306 ILE A O 1
ATOM 2440 N N . LEU A 1 307 ? -10.439 1.778 23.213 1.00 67.50 307 LEU A N 1
ATOM 2441 C CA . LEU A 1 307 ? -11.096 1.535 24.503 1.00 67.50 307 LEU A CA 1
ATOM 2442 C C . LEU A 1 307 ? -10.357 2.214 25.657 1.00 67.50 307 LEU A C 1
ATOM 2444 O O . LEU A 1 307 ? -10.999 2.799 26.519 1.00 67.50 307 LEU A O 1
ATOM 2448 N N . GLU A 1 308 ? -9.025 2.191 25.645 1.00 62.91 308 GLU A N 1
ATOM 2449 C CA . GLU A 1 308 ? -8.175 2.903 26.600 1.00 62.91 308 GLU A CA 1
ATOM 2450 C C . GLU A 1 308 ? -8.398 4.419 26.520 1.00 62.91 308 GLU A C 1
ATOM 2452 O O . GLU A 1 308 ? -8.571 5.066 27.547 1.00 62.91 308 GLU A O 1
ATOM 2457 N N . LYS A 1 309 ? -8.449 5.005 25.318 1.00 66.12 309 LYS A N 1
ATOM 2458 C CA . LYS A 1 309 ? -8.689 6.446 25.145 1.00 66.12 309 LYS A CA 1
ATOM 2459 C C . LYS A 1 309 ? -10.078 6.883 25.588 1.00 66.12 309 LYS A C 1
ATOM 2461 O O . LYS A 1 309 ? -10.195 7.938 26.207 1.00 66.12 309 LYS A O 1
ATOM 2466 N N . ILE A 1 310 ? -11.100 6.081 25.306 1.00 65.62 310 ILE A N 1
ATOM 2467 C CA . ILE A 1 310 ? -12.460 6.311 25.806 1.00 65.62 310 ILE A CA 1
ATOM 2468 C C . ILE A 1 310 ? -12.467 6.214 27.328 1.00 65.62 310 ILE A C 1
ATOM 2470 O O . ILE A 1 310 ? -12.929 7.134 27.988 1.00 65.62 310 ILE A O 1
ATOM 2474 N N . ALA A 1 311 ? -11.860 5.168 27.888 1.00 58.84 311 ALA A N 1
ATOM 2475 C CA . ALA A 1 311 ? -11.801 4.981 29.328 1.00 58.84 311 ALA A CA 1
ATOM 2476 C C . ALA A 1 311 ? -11.006 6.090 30.036 1.00 58.84 311 ALA A C 1
ATOM 2478 O O . ALA A 1 311 ? -11.404 6.505 31.111 1.00 58.84 311 ALA A O 1
ATOM 2479 N N . ILE A 1 312 ? -9.937 6.634 29.440 1.00 57.25 312 ILE A N 1
ATOM 2480 C CA . ILE A 1 312 ? -9.218 7.811 29.963 1.00 57.25 312 ILE A CA 1
ATOM 2481 C C . ILE A 1 312 ? -10.091 9.076 29.887 1.00 57.25 312 ILE A C 1
ATOM 2483 O O . ILE A 1 312 ? -10.078 9.878 30.819 1.00 57.25 312 ILE A O 1
ATOM 2487 N N . LYS A 1 313 ? -10.852 9.264 28.797 1.00 59.03 313 LYS A N 1
ATOM 2488 C CA . LYS A 1 313 ? -11.801 10.383 28.636 1.00 59.03 313 LYS A CA 1
ATOM 2489 C C . LYS A 1 313 ? -12.932 10.303 29.674 1.00 59.03 313 LYS A C 1
ATOM 2491 O O . LYS A 1 313 ? -13.306 11.329 30.231 1.00 59.03 313 LYS A O 1
ATOM 2496 N N . ASP A 1 314 ? -13.409 9.096 29.974 1.00 55.28 314 ASP A N 1
ATOM 2497 C CA . ASP A 1 314 ? -14.485 8.826 30.937 1.00 55.28 314 ASP A CA 1
ATOM 2498 C C . ASP A 1 314 ? -13.986 8.780 32.399 1.00 55.28 314 ASP A C 1
ATOM 2500 O O . ASP A 1 314 ? -14.712 9.173 33.313 1.00 55.28 314 ASP A O 1
ATOM 2504 N N . ALA A 1 315 ? -12.728 8.384 32.639 1.00 45.12 315 ALA A N 1
ATOM 2505 C CA . ALA A 1 315 ? -12.080 8.337 33.958 1.00 45.12 315 ALA A CA 1
ATOM 2506 C C . ALA A 1 315 ? -11.900 9.719 34.601 1.00 45.12 315 ALA A C 1
ATOM 2508 O O . ALA A 1 315 ? -11.741 9.811 35.815 1.00 45.12 315 ALA A O 1
ATOM 2509 N N . TYR A 1 316 ? -12.035 10.803 33.832 1.00 49.00 316 TYR A N 1
ATOM 2510 C CA . TYR A 1 316 ? -12.197 12.139 34.406 1.00 49.00 316 TYR A CA 1
ATOM 2511 C C . TYR A 1 316 ? -13.468 12.276 35.277 1.00 49.00 316 TYR A C 1
ATOM 2513 O O . TYR A 1 316 ? -13.591 13.275 35.982 1.00 49.00 316 TYR A O 1
ATOM 2521 N N . ASN A 1 317 ? -14.374 11.280 35.290 1.00 48.59 317 ASN A N 1
ATOM 2522 C CA . ASN A 1 317 ? -15.646 11.313 36.020 1.00 48.59 317 ASN A CA 1
ATOM 2523 C C . ASN A 1 317 ? -15.943 10.098 36.953 1.00 48.59 317 ASN A C 1
ATOM 2525 O O . ASN A 1 317 ? -17.026 10.074 37.539 1.00 48.59 317 ASN A O 1
ATOM 2529 N N . SER A 1 318 ? -15.063 9.089 37.131 1.00 51.00 318 SER A N 1
ATOM 2530 C CA . SER A 1 318 ? -15.378 7.868 37.930 1.00 51.00 318 SER A CA 1
ATOM 2531 C C . SER A 1 318 ? -14.148 7.048 38.394 1.00 51.00 318 SER A C 1
ATOM 2533 O O . SER A 1 318 ? -13.247 6.765 37.609 1.00 51.00 318 SER A O 1
ATOM 2535 N N . SER A 1 319 ? -14.137 6.591 39.662 1.00 55.81 319 SER A N 1
ATOM 2536 C CA . SER A 1 319 ? -13.002 5.888 40.313 1.00 55.81 319 SER A CA 1
ATOM 2537 C C . SER A 1 319 ? -12.928 4.367 40.080 1.00 55.81 319 SER A C 1
ATOM 2539 O O . SER A 1 319 ? -11.904 3.738 40.368 1.00 55.81 319 SER A O 1
ATOM 2541 N N . ALA A 1 320 ? -14.004 3.746 39.583 1.00 54.38 320 ALA A N 1
ATOM 2542 C CA . ALA A 1 320 ? -14.038 2.316 39.260 1.00 54.38 320 ALA A CA 1
ATOM 2543 C C . ALA A 1 320 ? -13.552 2.049 37.826 1.00 54.38 320 ALA A C 1
ATOM 2545 O O . ALA A 1 320 ? -12.805 1.096 37.587 1.00 54.38 320 ALA A O 1
ATOM 2546 N N . ASP A 1 321 ? -13.910 2.936 36.897 1.00 51.25 321 ASP A N 1
ATOM 2547 C CA . ASP A 1 321 ? -13.546 2.829 35.484 1.00 51.25 321 ASP A CA 1
ATOM 2548 C C . ASP A 1 321 ? -12.072 3.186 35.247 1.00 51.25 321 ASP A C 1
ATOM 2550 O O . ASP A 1 321 ? -11.403 2.543 34.437 1.00 51.25 321 ASP A O 1
ATOM 2554 N N . GLU A 1 322 ? -11.512 4.109 36.038 1.00 53.75 322 GLU A N 1
ATOM 2555 C CA . GLU A 1 322 ? -10.075 4.412 36.055 1.00 53.75 322 GLU A CA 1
ATOM 2556 C C . GLU A 1 322 ? -9.234 3.168 36.399 1.00 53.75 322 GLU A C 1
ATOM 2558 O O . GLU A 1 322 ? -8.251 2.853 35.723 1.00 53.75 322 GLU A O 1
ATOM 2563 N N . LYS A 1 323 ? -9.652 2.380 37.399 1.00 58.00 323 LYS A N 1
ATOM 2564 C CA . LYS A 1 323 ? -8.959 1.133 37.771 1.00 58.00 323 LYS A CA 1
ATOM 2565 C C . LYS A 1 323 ? -9.030 0.084 36.662 1.00 58.00 323 LYS A C 1
ATOM 2567 O O . LYS A 1 323 ? -8.036 -0.604 36.417 1.00 58.00 323 LYS A O 1
ATOM 2572 N N . ALA A 1 324 ? -10.170 -0.023 35.978 1.00 57.06 324 ALA A N 1
ATOM 2573 C CA . ALA A 1 324 ? -10.326 -0.915 34.833 1.00 57.06 324 ALA A CA 1
ATOM 2574 C C . ALA A 1 324 ? -9.442 -0.479 33.648 1.00 57.06 324 ALA A C 1
ATOM 2576 O O . ALA A 1 324 ? -8.776 -1.320 33.042 1.00 57.06 324 ALA A O 1
ATOM 2577 N N . ALA A 1 325 ? -9.354 0.827 33.373 1.00 54.66 325 ALA A N 1
ATOM 2578 C CA . ALA A 1 325 ? -8.500 1.392 32.328 1.00 54.66 325 ALA A CA 1
ATOM 2579 C C . ALA A 1 325 ? -7.011 1.109 32.584 1.00 54.66 325 ALA A C 1
ATOM 2581 O O . ALA A 1 325 ? -6.306 0.612 31.704 1.00 54.66 325 ALA A O 1
ATOM 2582 N N . LEU A 1 326 ? -6.543 1.340 33.816 1.00 62.12 326 LEU A N 1
ATOM 2583 C CA . LEU A 1 326 ? -5.158 1.070 34.214 1.00 62.12 326 LEU A CA 1
ATOM 2584 C C . LEU A 1 326 ? -4.828 -0.430 34.144 1.00 62.12 326 LEU A C 1
ATOM 2586 O O . LEU A 1 326 ? -3.723 -0.802 33.750 1.00 62.12 326 LEU A O 1
ATOM 2590 N N . GLN A 1 327 ? -5.783 -1.306 34.471 1.00 69.25 327 GLN A N 1
ATOM 2591 C CA . GLN A 1 327 ? -5.614 -2.754 34.340 1.00 69.25 327 GLN A CA 1
ATOM 2592 C C . GLN A 1 327 ? -5.467 -3.188 32.875 1.00 69.25 327 GLN A C 1
ATOM 2594 O O . GLN A 1 327 ? -4.590 -3.996 32.562 1.00 69.25 327 GLN A O 1
ATOM 2599 N N . ILE A 1 328 ? -6.303 -2.660 31.975 1.00 62.84 328 ILE A N 1
ATOM 2600 C CA . ILE A 1 328 ? -6.236 -2.954 30.534 1.00 62.84 328 ILE A CA 1
ATOM 2601 C C . ILE A 1 328 ? -4.896 -2.483 29.966 1.00 62.84 328 ILE A C 1
ATOM 2603 O O . ILE A 1 328 ? -4.215 -3.246 29.278 1.00 62.84 328 ILE A O 1
ATOM 2607 N N . LEU A 1 329 ? -4.477 -1.269 30.323 1.00 65.19 329 LEU A N 1
ATOM 2608 C CA . LEU A 1 329 ? -3.206 -0.695 29.899 1.00 65.19 329 LEU A CA 1
ATOM 2609 C C . LEU A 1 329 ? -2.010 -1.524 30.389 1.00 65.19 329 LEU A C 1
ATOM 2611 O O . LEU A 1 329 ? -1.089 -1.814 29.623 1.00 65.19 329 LEU A O 1
ATOM 2615 N N . ASN A 1 330 ? -2.046 -1.990 31.640 1.00 75.00 330 ASN A N 1
ATOM 2616 C CA . ASN A 1 330 ? -1.016 -2.874 32.183 1.00 75.00 330 ASN A CA 1
ATOM 2617 C C . ASN A 1 330 ? -0.994 -4.242 31.472 1.00 75.00 330 ASN A C 1
ATOM 2619 O O . ASN A 1 330 ? 0.079 -4.787 31.223 1.00 75.00 330 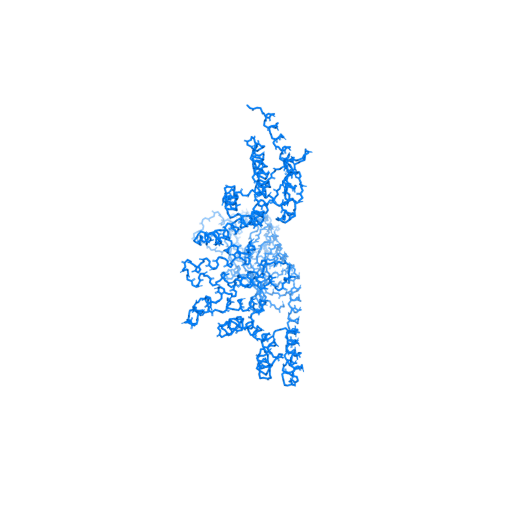ASN A O 1
ATOM 2623 N N . ASN A 1 331 ? -2.152 -4.780 31.079 1.00 68.56 331 ASN A N 1
ATOM 2624 C CA . ASN A 1 331 ? -2.232 -6.025 30.307 1.00 68.56 331 ASN A CA 1
ATOM 2625 C C . ASN A 1 331 ? -1.700 -5.869 28.866 1.00 68.56 331 ASN A C 1
ATOM 2627 O O . ASN A 1 331 ? -1.256 -6.852 28.269 1.00 68.56 331 ASN A O 1
ATOM 2631 N N . ALA A 1 332 ? -1.720 -4.653 28.310 1.00 68.38 332 ALA A N 1
ATOM 2632 C CA . ALA A 1 332 ? -1.190 -4.341 26.983 1.00 68.38 332 ALA A CA 1
ATOM 2633 C C . ALA A 1 332 ? 0.340 -4.129 26.962 1.00 68.38 332 ALA A C 1
ATOM 2635 O O . ALA A 1 332 ? 0.962 -4.331 25.917 1.00 68.38 332 ALA A O 1
ATOM 2636 N N . LEU A 1 333 ? 0.968 -3.796 28.102 1.00 75.19 333 LEU A N 1
ATOM 2637 C CA . LEU A 1 333 ? 2.415 -3.532 28.211 1.00 75.19 333 LEU A CA 1
ATOM 2638 C C . LEU A 1 333 ? 3.316 -4.579 27.522 1.00 75.19 333 LEU A C 1
ATOM 2640 O O . LEU A 1 333 ? 4.213 -4.174 26.780 1.00 75.19 333 LEU A O 1
ATOM 2644 N N . PRO A 1 334 ? 3.114 -5.906 27.686 1.00 73.62 334 PRO A N 1
ATOM 2645 C CA . PRO A 1 334 ? 3.992 -6.903 27.065 1.00 73.62 334 PRO A CA 1
ATOM 2646 C C . PRO A 1 334 ? 3.958 -6.896 25.529 1.00 73.62 334 PRO A C 1
ATOM 2648 O O . PRO A 1 334 ? 4.851 -7.460 24.893 1.00 73.62 334 PRO A O 1
ATOM 2651 N N . ARG A 1 335 ? 2.926 -6.291 24.926 1.00 69.94 335 ARG A N 1
ATOM 2652 C CA . ARG A 1 335 ? 2.719 -6.236 23.473 1.00 69.94 335 ARG A CA 1
ATOM 2653 C C . ARG A 1 335 ? 3.281 -4.967 22.838 1.00 69.94 335 ARG A C 1
ATOM 2655 O O . ARG A 1 335 ? 3.681 -5.007 21.679 1.00 69.94 335 ARG A O 1
ATOM 2662 N N . MET A 1 336 ? 3.413 -3.884 23.603 1.00 75.31 336 MET A N 1
ATOM 2663 C CA . MET A 1 336 ? 4.010 -2.630 23.131 1.00 75.31 336 MET A CA 1
ATOM 2664 C C . MET A 1 336 ? 5.465 -2.852 22.705 1.00 75.31 336 MET A C 1
ATOM 2666 O O . MET A 1 336 ? 6.244 -3.485 23.428 1.00 75.31 336 MET A O 1
ATOM 2670 N N . GLN A 1 337 ? 5.834 -2.359 21.520 1.00 72.88 337 GLN A N 1
ATOM 2671 C CA . GLN A 1 337 ? 7.148 -2.619 20.907 1.00 72.88 337 GLN A CA 1
ATOM 2672 C C . GLN A 1 337 ? 8.065 -1.396 20.863 1.00 72.88 337 GLN A C 1
ATOM 2674 O O . GLN A 1 337 ? 9.247 -1.535 20.543 1.00 72.88 337 GLN A O 1
ATOM 2679 N N . ASN A 1 338 ? 7.552 -0.204 21.171 1.00 77.31 338 ASN A N 1
ATOM 2680 C CA . ASN A 1 338 ? 8.331 1.025 21.130 1.00 77.31 338 ASN A CA 1
ATOM 2681 C C . ASN A 1 338 ? 8.350 1.736 22.494 1.00 77.31 338 ASN A C 1
ATOM 2683 O O . ASN A 1 338 ? 7.416 1.668 23.290 1.00 77.31 338 ASN A O 1
ATOM 2687 N N . ILE A 1 339 ? 9.472 2.400 22.774 1.00 76.50 339 ILE A N 1
ATOM 2688 C CA . ILE A 1 339 ? 9.705 3.103 24.041 1.00 76.50 339 ILE A CA 1
ATOM 2689 C C . ILE A 1 339 ? 8.704 4.258 24.248 1.00 76.50 339 ILE A C 1
ATOM 2691 O O . ILE A 1 339 ? 8.187 4.373 25.358 1.00 76.50 339 ILE A O 1
ATOM 2695 N N . PRO A 1 340 ? 8.356 5.079 23.232 1.00 79.06 340 PRO A N 1
ATOM 2696 C CA . PRO A 1 340 ? 7.417 6.185 23.424 1.00 79.06 340 PRO A CA 1
ATOM 2697 C C . PRO A 1 340 ? 6.002 5.760 23.848 1.00 79.06 340 PRO A C 1
ATOM 2699 O O . PRO A 1 340 ? 5.373 6.473 24.626 1.00 79.06 340 PRO A O 1
ATOM 2702 N N . GLU A 1 341 ? 5.480 4.622 23.374 1.00 69.88 341 GLU A N 1
ATOM 2703 C CA . GLU A 1 341 ? 4.175 4.103 23.819 1.00 69.88 341 GLU A CA 1
ATOM 2704 C C . GLU A 1 341 ? 4.228 3.634 25.269 1.00 69.88 341 GLU A C 1
ATOM 2706 O O . GLU A 1 341 ? 3.376 4.018 26.070 1.00 69.88 341 GLU A O 1
ATOM 2711 N N . VAL A 1 342 ? 5.269 2.883 25.636 1.00 77.00 342 VAL A N 1
ATOM 2712 C CA . VAL A 1 342 ? 5.443 2.408 27.014 1.00 77.00 342 VAL A CA 1
ATOM 2713 C C . VAL A 1 342 ? 5.658 3.580 27.975 1.00 77.00 342 VAL A C 1
ATOM 2715 O O . VAL A 1 342 ? 5.128 3.568 29.081 1.00 77.00 342 VAL A O 1
ATOM 2718 N N . GLN A 1 343 ? 6.360 4.637 27.553 1.00 79.81 343 GLN A N 1
ATOM 2719 C CA . GLN A 1 343 ? 6.522 5.869 28.334 1.00 79.81 343 GLN A CA 1
ATOM 2720 C C . GLN A 1 343 ? 5.204 6.625 28.532 1.00 79.81 343 GLN A C 1
ATOM 2722 O O . GLN A 1 343 ? 4.970 7.159 29.616 1.00 79.81 343 GLN A O 1
ATOM 2727 N N . LYS A 1 344 ? 4.323 6.651 27.524 1.00 75.06 344 LYS A N 1
ATOM 2728 C CA . LYS A 1 344 ? 2.974 7.222 27.667 1.00 75.06 344 LYS A CA 1
ATOM 2729 C C . LYS A 1 344 ? 2.136 6.414 28.655 1.00 75.06 344 LYS A C 1
ATOM 2731 O O . LYS A 1 344 ? 1.530 7.008 29.540 1.00 75.06 344 LYS A O 1
ATOM 2736 N N . ALA A 1 345 ? 2.168 5.084 28.558 1.00 72.44 345 ALA A N 1
ATOM 2737 C CA . ALA A 1 345 ? 1.473 4.209 29.499 1.00 72.44 345 ALA A CA 1
ATOM 2738 C C . ALA A 1 345 ? 2.000 4.378 30.934 1.00 72.44 345 ALA A C 1
ATOM 2740 O O . ALA A 1 345 ? 1.234 4.533 31.884 1.00 72.44 345 ALA A O 1
ATOM 2741 N N . ARG A 1 346 ? 3.328 4.447 31.079 1.00 87.88 346 ARG A N 1
ATOM 2742 C CA . ARG A 1 346 ? 4.010 4.748 32.339 1.00 87.88 346 ARG A CA 1
ATOM 2743 C C . ARG A 1 346 ? 3.550 6.073 32.939 1.00 87.88 346 ARG A C 1
ATOM 2745 O O . ARG A 1 346 ? 3.285 6.120 34.134 1.00 87.88 346 ARG A O 1
ATOM 2752 N N . ALA A 1 347 ? 3.453 7.137 32.140 1.00 74.94 347 ALA A N 1
ATOM 2753 C CA . ALA A 1 347 ? 2.986 8.437 32.617 1.00 74.94 347 ALA A CA 1
ATOM 2754 C C . ALA A 1 347 ? 1.568 8.341 33.200 1.00 74.94 347 ALA A C 1
ATOM 2756 O O . ALA A 1 347 ? 1.338 8.840 34.297 1.00 74.94 347 ALA A O 1
ATOM 2757 N N . SER A 1 348 ? 0.661 7.614 32.539 1.00 76.06 348 SER A N 1
ATOM 2758 C CA . SER A 1 348 ? -0.686 7.349 33.057 1.00 76.06 348 SER A CA 1
ATOM 2759 C C . SER A 1 348 ? -0.675 6.579 34.386 1.00 76.06 348 SER A C 1
ATOM 2761 O O . SER A 1 348 ? -1.419 6.938 35.295 1.00 76.06 348 SER A O 1
ATOM 2763 N N . PHE A 1 349 ? 0.200 5.578 34.556 1.00 83.06 349 PHE A N 1
ATOM 2764 C CA . PHE A 1 349 ? 0.340 4.860 35.835 1.00 83.06 349 PHE A CA 1
ATOM 2765 C C . PHE A 1 349 ? 0.896 5.733 36.964 1.00 83.06 349 PHE A C 1
ATOM 2767 O O . PHE A 1 349 ? 0.459 5.598 38.108 1.00 83.06 349 PHE A O 1
ATOM 2774 N N . VAL A 1 350 ? 1.834 6.630 36.645 1.00 77.56 350 VAL A N 1
ATOM 2775 C CA . VAL A 1 350 ? 2.419 7.582 37.599 1.00 77.56 350 VAL A CA 1
ATOM 2776 C C . VAL A 1 350 ? 1.378 8.606 38.040 1.00 77.56 350 VAL A C 1
ATOM 2778 O O . VAL A 1 350 ? 1.232 8.833 39.237 1.00 77.56 350 VAL A O 1
ATOM 2781 N N . THR A 1 351 ? 0.624 9.185 37.100 1.00 74.62 351 THR A N 1
ATOM 2782 C CA . THR A 1 351 ? -0.458 10.132 37.407 1.00 74.62 351 THR A CA 1
ATOM 2783 C C . THR A 1 351 ? -1.533 9.494 38.286 1.00 74.62 351 THR A C 1
ATOM 2785 O O . THR A 1 351 ? -2.014 10.137 39.212 1.00 74.62 351 THR A O 1
ATOM 2788 N N . ALA A 1 352 ? -1.841 8.215 38.061 1.00 71.62 352 ALA A N 1
ATOM 2789 C CA . ALA A 1 352 ? -2.785 7.452 38.875 1.00 71.62 352 ALA A CA 1
ATOM 2790 C C . ALA A 1 352 ? -2.201 6.906 40.198 1.00 71.62 352 ALA A C 1
ATOM 2792 O O . ALA A 1 352 ? -2.891 6.212 40.944 1.00 71.62 352 ALA A O 1
ATOM 2793 N N . GLY A 1 353 ? -0.918 7.149 40.492 1.00 75.56 353 GLY A N 1
ATOM 2794 C CA . GLY A 1 353 ? -0.268 6.696 41.727 1.00 75.56 353 GLY A CA 1
ATOM 2795 C C . GLY A 1 353 ? -0.082 5.176 41.856 1.00 75.56 353 GLY A C 1
ATOM 2796 O O . GLY A 1 353 ? 0.112 4.678 42.965 1.00 75.56 353 GLY A O 1
ATOM 2797 N N . ASN A 1 354 ? -0.127 4.410 40.758 1.00 79.25 354 ASN A N 1
ATOM 2798 C CA . ASN A 1 354 ? 0.001 2.950 40.797 1.00 79.25 354 ASN A CA 1
ATOM 2799 C C . ASN A 1 354 ? 1.462 2.501 40.599 1.00 79.25 354 ASN A C 1
ATOM 2801 O O . ASN A 1 354 ? 1.961 2.348 39.476 1.00 79.25 354 ASN A O 1
ATOM 2805 N N . SER A 1 355 ? 2.160 2.269 41.713 1.00 81.25 355 SER A N 1
ATOM 2806 C CA . SER A 1 355 ? 3.585 1.911 41.735 1.00 81.25 355 SER A CA 1
ATOM 2807 C C . SER A 1 355 ? 3.894 0.565 41.070 1.00 81.25 355 SER A C 1
ATOM 2809 O O . SER A 1 355 ? 4.929 0.432 40.415 1.00 81.25 355 SER A O 1
ATOM 2811 N N . MET A 1 356 ? 2.991 -0.416 41.166 1.00 86.38 356 MET A N 1
ATOM 2812 C CA . MET A 1 356 ? 3.185 -1.740 40.565 1.00 86.38 356 MET A CA 1
ATOM 2813 C C . MET A 1 356 ? 3.162 -1.676 39.033 1.00 86.38 356 MET A C 1
ATOM 2815 O O . MET A 1 356 ? 4.021 -2.258 38.371 1.00 86.38 356 MET A O 1
ATOM 2819 N N . TYR A 1 357 ? 2.213 -0.938 38.453 1.00 86.12 357 TYR A N 1
ATOM 2820 C CA . TYR A 1 357 ? 2.127 -0.786 36.994 1.00 86.12 357 TYR A CA 1
ATOM 2821 C C . TYR A 1 357 ? 3.237 0.097 36.434 1.00 86.12 357 TYR A C 1
ATOM 2823 O O . TYR A 1 357 ? 3.766 -0.184 35.358 1.00 86.12 357 TYR A O 1
ATOM 2831 N N . THR A 1 358 ? 3.668 1.095 37.206 1.00 86.38 358 THR A N 1
ATOM 2832 C CA . THR A 1 358 ? 4.850 1.896 36.873 1.00 86.38 358 THR A CA 1
ATOM 2833 C C . THR A 1 358 ? 6.097 1.010 36.759 1.00 86.38 358 THR A C 1
ATOM 2835 O O . THR A 1 358 ? 6.798 1.073 35.751 1.00 86.38 358 THR A O 1
ATOM 2838 N N . ALA A 1 359 ? 6.319 0.103 37.719 1.00 88.38 359 ALA A N 1
ATOM 2839 C CA . ALA A 1 359 ? 7.446 -0.832 37.689 1.00 88.38 359 ALA A CA 1
ATOM 2840 C C . ALA A 1 359 ? 7.384 -1.817 36.503 1.00 88.38 359 ALA A C 1
ATOM 2842 O O . ALA A 1 359 ? 8.411 -2.129 35.895 1.00 88.38 359 ALA A O 1
ATOM 2843 N N . ASN A 1 360 ? 6.188 -2.283 36.126 1.00 85.62 360 ASN A N 1
ATOM 2844 C CA . ASN A 1 360 ? 6.012 -3.134 34.944 1.00 85.62 360 ASN A CA 1
ATOM 2845 C C . ASN A 1 360 ? 6.360 -2.394 33.644 1.00 85.62 360 ASN A C 1
ATOM 2847 O O . ASN A 1 360 ? 6.982 -2.978 32.752 1.00 85.62 360 ASN A O 1
ATOM 2851 N N . ALA A 1 361 ? 5.985 -1.117 33.539 1.00 86.19 361 ALA A N 1
ATOM 2852 C CA . ALA A 1 361 ? 6.328 -0.285 32.391 1.00 86.19 361 ALA A CA 1
ATOM 2853 C C . ALA A 1 361 ? 7.842 -0.025 32.316 1.00 86.19 361 ALA A C 1
ATOM 2855 O O . ALA A 1 361 ? 8.429 -0.161 31.243 1.00 86.19 361 ALA A O 1
ATOM 2856 N N . ASP A 1 362 ? 8.490 0.247 33.453 1.00 90.06 362 ASP A N 1
ATOM 2857 C CA . ASP A 1 362 ? 9.949 0.406 33.541 1.00 90.06 362 ASP A CA 1
ATOM 2858 C C . ASP A 1 362 ? 10.694 -0.857 33.086 1.00 90.06 362 ASP A C 1
ATOM 2860 O O . ASP A 1 362 ? 11.622 -0.780 32.276 1.00 90.06 362 ASP A O 1
ATOM 2864 N N . ARG A 1 363 ? 10.240 -2.043 33.516 1.00 90.94 363 ARG A N 1
ATOM 2865 C CA . ARG A 1 363 ? 10.807 -3.321 33.054 1.00 90.94 363 ARG A CA 1
ATOM 2866 C C . ARG A 1 363 ? 10.676 -3.482 31.540 1.00 90.94 363 ARG A C 1
ATOM 2868 O O . ARG A 1 363 ? 11.616 -3.920 30.880 1.00 90.94 363 ARG A O 1
ATOM 2875 N N . ARG A 1 364 ? 9.525 -3.111 30.976 1.00 87.75 364 ARG A N 1
ATOM 2876 C CA . ARG A 1 364 ? 9.280 -3.237 29.538 1.00 87.75 364 ARG A CA 1
ATOM 2877 C C . ARG A 1 364 ? 10.154 -2.295 28.707 1.00 87.75 364 ARG A C 1
ATOM 2879 O O . ARG A 1 364 ? 10.619 -2.698 27.643 1.00 87.75 364 ARG A O 1
ATOM 2886 N N . ILE A 1 365 ? 10.408 -1.074 29.182 1.00 90.44 365 ILE A N 1
ATOM 2887 C CA . ILE A 1 365 ? 11.345 -0.145 28.528 1.00 90.44 365 ILE A CA 1
ATOM 2888 C C . ILE A 1 365 ? 12.731 -0.791 28.428 1.00 90.44 365 ILE A C 1
ATOM 2890 O O . ILE A 1 365 ? 13.291 -0.847 27.333 1.00 90.44 365 ILE A O 1
ATOM 2894 N N . ALA A 1 366 ? 13.231 -1.368 29.525 1.00 88.12 366 ALA A N 1
ATOM 2895 C CA . ALA A 1 366 ? 14.526 -2.048 29.542 1.00 88.12 366 ALA A CA 1
ATOM 2896 C C . ALA A 1 366 ? 14.590 -3.233 28.554 1.00 88.12 366 ALA A C 1
ATOM 2898 O O . ALA A 1 366 ? 15.574 -3.382 27.827 1.00 88.12 366 ALA A O 1
ATOM 2899 N N . GLU A 1 367 ? 13.527 -4.043 28.461 1.00 83.56 367 GLU A N 1
ATOM 2900 C CA . GLU A 1 367 ? 13.431 -5.145 27.487 1.00 83.56 367 GLU A CA 1
ATOM 2901 C C . GLU A 1 367 ? 13.507 -4.649 26.029 1.00 83.56 367 GLU A C 1
ATOM 2903 O O . GLU A 1 367 ? 14.183 -5.254 25.190 1.00 83.56 367 GLU A O 1
ATOM 2908 N N . ILE A 1 368 ? 12.823 -3.543 25.708 1.00 80.50 368 ILE A N 1
ATOM 2909 C CA . ILE A 1 368 ? 12.825 -2.959 24.359 1.00 80.50 368 ILE A CA 1
ATOM 2910 C C . ILE A 1 368 ? 14.205 -2.380 24.025 1.00 80.50 368 ILE A C 1
ATOM 2912 O O . ILE A 1 368 ? 14.710 -2.607 22.922 1.00 80.50 368 ILE A O 1
ATOM 2916 N N . GLU A 1 369 ? 14.843 -1.675 24.959 1.00 85.50 369 GLU A N 1
ATOM 2917 C CA . GLU A 1 369 ? 16.198 -1.136 24.786 1.00 85.50 369 GLU A CA 1
ATOM 2918 C C . GLU A 1 369 ? 17.228 -2.246 24.540 1.00 85.50 369 GLU A C 1
ATOM 2920 O O . GLU A 1 369 ? 18.068 -2.144 23.638 1.00 85.50 369 GLU A O 1
ATOM 2925 N N . GLU A 1 370 ? 17.139 -3.353 25.282 1.00 83.69 370 GLU A N 1
ATOM 2926 C CA . GLU A 1 370 ? 17.997 -4.518 25.075 1.00 83.69 370 GLU A CA 1
ATOM 2927 C C . GLU A 1 370 ? 17.762 -5.154 23.694 1.00 83.69 370 GLU A C 1
ATOM 2929 O O . GLU A 1 370 ? 18.719 -5.444 22.960 1.00 83.69 370 GLU A O 1
ATOM 2934 N N . ALA A 1 371 ? 16.499 -5.311 23.287 1.00 72.38 371 ALA A N 1
ATOM 2935 C CA . ALA A 1 371 ? 16.141 -5.836 21.974 1.00 72.38 371 ALA A CA 1
ATOM 2936 C C . ALA A 1 371 ? 16.659 -4.942 20.831 1.00 72.38 371 ALA A C 1
ATOM 2938 O O . ALA A 1 371 ? 17.226 -5.453 19.856 1.00 72.38 371 ALA A O 1
ATOM 2939 N N . GLN A 1 372 ? 16.537 -3.617 20.961 1.00 77.44 372 GLN A N 1
ATOM 2940 C CA . GLN A 1 372 ? 17.079 -2.647 20.004 1.00 77.44 372 GLN A CA 1
ATOM 2941 C C . GLN A 1 372 ? 18.608 -2.711 19.943 1.00 77.44 372 GLN A C 1
ATOM 2943 O O . GLN A 1 372 ? 19.187 -2.743 18.852 1.00 77.44 372 GLN A O 1
ATOM 2948 N N . ARG A 1 373 ? 19.284 -2.828 21.091 1.00 77.38 373 ARG A N 1
ATOM 2949 C CA . ARG A 1 373 ? 20.743 -2.993 21.160 1.00 77.38 373 ARG A CA 1
ATOM 2950 C C . ARG A 1 373 ? 21.205 -4.276 20.463 1.00 77.38 373 ARG A C 1
ATOM 2952 O O . ARG A 1 373 ? 22.186 -4.258 19.712 1.00 77.38 373 ARG A O 1
ATOM 2959 N N . LEU A 1 374 ? 20.496 -5.387 20.664 1.00 70.12 374 LEU A N 1
ATOM 2960 C CA . LEU A 1 374 ? 20.762 -6.657 19.981 1.00 70.12 374 LEU A CA 1
ATOM 2961 C C . LEU A 1 374 ? 20.505 -6.563 18.471 1.00 70.12 374 LEU A C 1
ATOM 2963 O O . LEU A 1 374 ? 21.295 -7.097 17.686 1.00 70.12 374 LEU A O 1
ATOM 2967 N N . ALA A 1 375 ? 19.443 -5.874 18.049 1.00 62.88 375 ALA A N 1
ATOM 2968 C CA . ALA A 1 375 ? 19.134 -5.636 16.641 1.00 62.88 375 ALA A CA 1
ATOM 2969 C C . ALA A 1 375 ? 20.220 -4.790 15.955 1.00 62.88 375 ALA A C 1
ATOM 2971 O O . ALA A 1 375 ? 20.757 -5.214 14.932 1.00 62.88 375 ALA A O 1
ATOM 2972 N N . ALA A 1 376 ? 20.641 -3.680 16.566 1.00 63.62 376 ALA A N 1
ATOM 2973 C CA . ALA A 1 376 ? 21.723 -2.835 16.063 1.00 63.62 376 ALA A CA 1
ATOM 2974 C C . ALA A 1 376 ? 23.061 -3.593 15.981 1.00 63.62 376 ALA A C 1
ATOM 2976 O O . ALA A 1 376 ? 23.806 -3.465 15.007 1.00 63.62 376 ALA A O 1
ATOM 2977 N N . LYS A 1 377 ? 23.365 -4.455 16.965 1.00 66.19 377 LYS A N 1
ATOM 2978 C CA . LYS A 1 377 ? 24.535 -5.350 16.911 1.00 66.19 377 LYS A CA 1
ATOM 2979 C C . LYS A 1 377 ? 24.447 -6.314 15.723 1.00 66.19 377 LYS A C 1
ATOM 2981 O O . LYS A 1 377 ? 25.438 -6.503 15.018 1.00 66.19 377 LYS A O 1
ATOM 2986 N N . ARG A 1 378 ? 23.275 -6.908 15.467 1.00 60.69 378 ARG A N 1
ATOM 2987 C CA . ARG A 1 378 ? 23.040 -7.783 14.302 1.00 60.69 378 ARG A CA 1
ATOM 2988 C C . ARG A 1 378 ? 23.181 -7.020 12.986 1.00 60.69 378 ARG A C 1
ATOM 2990 O O . ARG A 1 378 ? 23.807 -7.538 12.067 1.00 60.69 378 ARG A O 1
ATOM 2997 N N . GLU A 1 379 ? 22.669 -5.798 12.903 1.00 52.66 379 GLU A N 1
ATOM 2998 C CA . GLU A 1 379 ? 22.777 -4.947 11.718 1.00 52.66 379 GLU A CA 1
ATOM 2999 C C . GLU A 1 379 ? 24.227 -4.546 11.421 1.00 52.66 379 GLU A C 1
ATOM 3001 O O . GLU A 1 379 ? 24.680 -4.701 10.289 1.00 52.66 379 GLU A O 1
ATOM 3006 N N . ARG A 1 380 ? 25.007 -4.148 12.436 1.00 55.88 380 ARG A N 1
ATOM 3007 C CA . ARG A 1 380 ? 26.449 -3.872 12.285 1.00 55.88 380 ARG A CA 1
ATOM 3008 C C . ARG A 1 380 ? 27.224 -5.102 11.810 1.00 55.88 380 ARG A C 1
ATOM 3010 O O . ARG A 1 380 ? 28.046 -4.999 10.902 1.00 55.88 380 ARG A O 1
ATOM 3017 N N . MET A 1 381 ? 26.923 -6.280 12.360 1.00 54.47 381 MET A N 1
ATOM 3018 C CA . MET A 1 381 ? 27.513 -7.546 11.905 1.00 54.47 381 MET A CA 1
ATOM 3019 C C . MET A 1 381 ? 27.121 -7.878 10.457 1.00 54.47 381 MET A C 1
ATOM 3021 O O . MET A 1 381 ? 27.936 -8.407 9.703 1.00 54.47 381 MET A O 1
ATOM 3025 N N . LEU A 1 382 ? 25.895 -7.554 10.039 1.00 53.19 382 LEU A N 1
ATOM 3026 C CA . LEU A 1 382 ? 25.433 -7.717 8.658 1.00 53.19 382 LEU A CA 1
ATOM 3027 C C . LEU A 1 382 ? 26.087 -6.706 7.705 1.00 53.19 382 LEU A C 1
ATOM 3029 O O . LEU A 1 382 ? 26.447 -7.078 6.590 1.00 53.19 382 LEU A O 1
ATOM 3033 N N . ALA A 1 383 ? 26.289 -5.460 8.133 1.00 52.59 383 ALA A N 1
ATOM 3034 C CA . ALA A 1 383 ? 27.001 -4.435 7.373 1.00 52.59 383 ALA A CA 1
ATOM 3035 C C . ALA A 1 383 ? 28.478 -4.812 7.166 1.00 52.59 383 ALA A C 1
ATOM 3037 O O . ALA A 1 383 ? 28.985 -4.717 6.049 1.00 52.59 383 ALA A O 1
ATOM 3038 N N . TYR A 1 384 ? 29.136 -5.345 8.199 1.00 54.72 384 TYR A N 1
ATOM 3039 C CA . TYR A 1 384 ? 30.490 -5.895 8.097 1.00 54.72 384 TYR A CA 1
ATOM 3040 C C . TYR A 1 384 ? 30.555 -7.094 7.134 1.00 54.72 384 TYR A C 1
ATOM 3042 O O . TYR A 1 384 ? 31.418 -7.170 6.269 1.00 54.72 384 TYR A O 1
ATOM 3050 N N . ARG A 1 385 ? 29.570 -7.996 7.170 1.00 53.81 385 ARG A N 1
ATOM 3051 C CA . ARG A 1 385 ? 29.489 -9.117 6.212 1.00 53.81 385 ARG A CA 1
ATOM 3052 C C . ARG A 1 385 ? 29.157 -8.680 4.785 1.00 53.81 385 ARG A C 1
ATOM 3054 O O . ARG A 1 385 ? 29.470 -9.380 3.827 1.00 53.81 385 ARG A O 1
ATOM 3061 N N . ARG A 1 386 ? 28.523 -7.521 4.584 1.00 53.28 386 ARG A N 1
ATOM 3062 C CA . ARG A 1 386 ? 28.359 -6.932 3.243 1.00 53.28 386 ARG A CA 1
ATOM 3063 C C . ARG A 1 386 ? 29.678 -6.407 2.686 1.00 53.28 386 ARG A C 1
ATOM 3065 O O . ARG A 1 386 ? 29.811 -6.394 1.463 1.00 53.28 386 ARG A O 1
ATOM 3072 N N . SER A 1 387 ? 30.627 -6.014 3.536 1.00 57.81 387 SER A N 1
ATOM 3073 C CA . SER A 1 387 ? 31.903 -5.455 3.097 1.00 57.81 387 SER A CA 1
ATOM 3074 C C . SER A 1 387 ? 32.914 -6.530 2.711 1.00 57.81 387 SER A C 1
ATOM 3076 O O . SER A 1 387 ? 33.622 -6.312 1.731 1.00 57.81 387 SER A O 1
ATOM 3078 N N . ILE A 1 388 ? 32.948 -7.686 3.389 1.00 64.75 388 ILE A N 1
ATOM 3079 C CA . ILE A 1 388 ? 33.850 -8.804 3.063 1.00 64.75 388 ILE A CA 1
ATOM 3080 C C . ILE A 1 388 ? 33.134 -10.151 3.249 1.00 64.75 388 ILE A C 1
ATOM 3082 O O . ILE A 1 388 ? 32.483 -10.358 4.268 1.00 64.75 388 ILE A O 1
ATOM 3086 N N . SER A 1 389 ? 33.266 -11.079 2.294 1.00 68.62 389 SER A N 1
ATOM 3087 C CA . SER A 1 389 ? 32.892 -12.490 2.502 1.00 68.62 389 SER A CA 1
ATOM 3088 C C . SER A 1 389 ? 33.906 -13.440 1.880 1.00 68.62 389 SER A C 1
ATOM 3090 O O . SER A 1 389 ? 34.396 -13.182 0.780 1.00 68.62 389 SER A O 1
ATOM 3092 N N . VAL A 1 390 ? 34.180 -14.552 2.564 1.00 75.25 390 VAL A N 1
ATOM 3093 C CA . VAL A 1 390 ? 35.089 -15.605 2.094 1.00 75.25 390 VAL A CA 1
ATOM 3094 C C . VAL A 1 390 ? 34.308 -16.903 1.933 1.00 75.25 390 VAL A C 1
ATOM 3096 O O . VAL A 1 390 ? 33.691 -17.396 2.882 1.00 75.25 390 VAL A O 1
ATOM 3099 N N . THR A 1 391 ? 34.338 -17.447 0.722 1.00 74.62 391 THR A N 1
ATOM 3100 C CA . THR A 1 391 ? 33.509 -18.583 0.328 1.00 74.62 391 THR A CA 1
ATOM 3101 C C . THR A 1 391 ? 34.349 -19.601 -0.442 1.00 74.62 391 THR A C 1
ATOM 3103 O O . THR A 1 391 ? 34.619 -19.390 -1.628 1.00 74.62 391 THR A O 1
ATOM 3106 N N . PRO A 1 392 ? 34.764 -20.721 0.171 1.00 75.75 392 PRO A N 1
ATOM 3107 C CA . PRO A 1 392 ? 35.168 -21.896 -0.589 1.00 75.75 392 PRO A CA 1
ATOM 3108 C C . PRO A 1 392 ? 33.998 -22.402 -1.432 1.00 75.75 392 PRO A C 1
ATOM 3110 O O . PRO A 1 392 ? 32.857 -22.493 -0.974 1.00 75.75 392 PRO A O 1
ATOM 3113 N N . THR A 1 393 ? 34.290 -22.725 -2.681 1.00 71.19 393 THR A N 1
ATOM 3114 C CA . THR A 1 393 ? 33.321 -23.094 -3.706 1.00 71.19 393 THR A CA 1
ATOM 3115 C C . THR A 1 393 ? 33.761 -24.329 -4.460 1.00 71.19 393 THR A C 1
ATOM 3117 O O . THR A 1 393 ? 34.951 -24.594 -4.605 1.00 71.19 393 THR A O 1
ATOM 3120 N N . ILE A 1 394 ? 32.775 -25.075 -4.936 1.00 67.81 394 ILE A N 1
ATOM 3121 C CA . ILE A 1 394 ? 32.917 -26.243 -5.790 1.00 67.81 394 ILE A CA 1
ATOM 3122 C C . ILE A 1 394 ? 32.055 -25.993 -7.029 1.00 67.81 394 ILE A C 1
ATOM 3124 O O . ILE A 1 394 ? 30.893 -25.584 -6.930 1.00 67.81 394 ILE A O 1
ATOM 3128 N N . GLU A 1 395 ? 32.629 -26.202 -8.208 1.00 65.19 395 GLU A N 1
ATOM 3129 C CA . GLU A 1 395 ? 31.933 -26.062 -9.489 1.00 65.19 395 GLU A CA 1
ATOM 3130 C C . GLU A 1 395 ? 31.390 -27.420 -9.935 1.00 65.19 395 GLU A C 1
ATOM 3132 O O . GLU A 1 395 ? 32.133 -28.390 -10.073 1.00 65.19 395 GLU A O 1
ATOM 3137 N 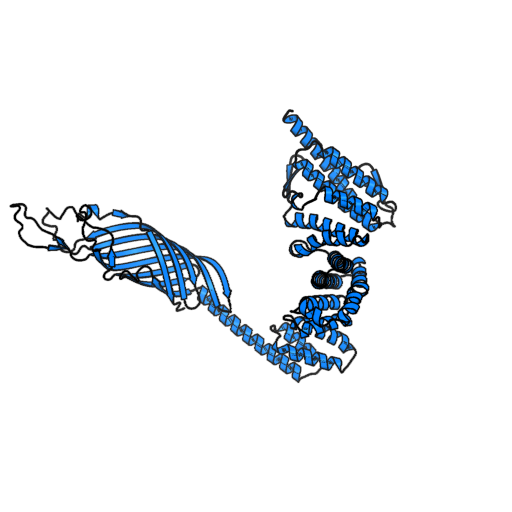N . LEU A 1 396 ? 30.077 -27.506 -10.158 1.00 58.56 396 LEU A N 1
ATOM 3138 C CA . LEU A 1 396 ? 29.390 -28.779 -10.394 1.00 58.56 396 LEU A CA 1
ATOM 3139 C C . LEU A 1 396 ? 29.471 -29.283 -11.842 1.00 58.56 396 LEU A C 1
ATOM 3141 O O . LEU A 1 396 ? 28.967 -30.364 -12.132 1.00 58.56 396 LEU A O 1
ATOM 3145 N N . ILE A 1 397 ? 30.113 -28.545 -12.755 1.00 53.53 397 ILE A N 1
ATOM 3146 C CA . ILE A 1 397 ? 30.251 -28.934 -14.175 1.00 53.53 397 ILE A CA 1
ATOM 3147 C C . ILE A 1 397 ? 30.968 -30.292 -14.326 1.00 53.53 397 ILE A C 1
ATOM 3149 O O . ILE A 1 397 ? 30.795 -30.992 -15.322 1.00 53.53 397 ILE A O 1
ATOM 3153 N N . GLY A 1 398 ? 31.767 -30.680 -13.329 1.00 44.88 398 GLY A N 1
ATOM 3154 C CA . GLY A 1 398 ? 32.712 -31.790 -13.406 1.00 44.88 398 GLY A CA 1
ATOM 3155 C C . GLY A 1 398 ? 32.316 -33.110 -12.741 1.00 44.88 398 GLY A C 1
ATOM 3156 O O . GLY A 1 398 ? 32.996 -34.116 -12.955 1.00 44.88 398 GLY A O 1
ATOM 3157 N N . LEU A 1 399 ? 31.247 -33.141 -11.941 1.00 42.16 399 LEU A N 1
ATOM 3158 C CA . LEU A 1 399 ? 31.001 -34.253 -11.011 1.00 42.16 399 LEU A CA 1
ATOM 3159 C C . LEU A 1 399 ? 30.578 -35.604 -11.633 1.00 42.16 399 LEU A C 1
ATOM 3161 O O . LEU A 1 399 ? 30.757 -36.613 -10.957 1.00 42.16 399 LEU A O 1
ATOM 3165 N N . PRO A 1 400 ? 30.150 -35.703 -12.909 1.00 43.78 400 PRO A N 1
ATOM 3166 C CA . PRO A 1 400 ? 30.096 -36.993 -13.606 1.00 43.78 400 PRO A CA 1
ATOM 3167 C C . PRO A 1 400 ? 31.290 -37.267 -14.550 1.00 43.78 400 PRO A C 1
ATOM 3169 O O . PRO A 1 400 ? 31.289 -38.286 -15.240 1.00 43.78 400 PRO A O 1
ATOM 3172 N N . LEU A 1 401 ? 32.306 -36.390 -14.624 1.00 51.34 401 LEU A N 1
ATOM 3173 C CA . LEU A 1 401 ? 33.359 -36.424 -15.661 1.00 51.34 401 LEU A CA 1
ATOM 3174 C C . LEU A 1 401 ? 34.807 -36.556 -15.148 1.00 51.34 401 LEU A C 1
ATOM 3176 O O . LEU A 1 401 ? 35.721 -36.500 -15.967 1.00 51.34 401 LEU A O 1
ATOM 3180 N N . GLY A 1 402 ? 35.042 -36.756 -13.846 1.00 57.28 402 GLY A N 1
ATOM 3181 C CA . GLY A 1 402 ? 36.403 -36.923 -13.297 1.00 57.28 402 GLY A CA 1
ATOM 3182 C C . GLY A 1 402 ? 37.153 -35.605 -13.054 1.00 57.28 402 GLY A C 1
ATOM 3183 O O . GLY A 1 402 ? 38.376 -35.542 -13.147 1.00 57.28 402 GLY A O 1
ATOM 3184 N N . HIS A 1 403 ? 36.424 -34.530 -12.767 1.00 66.81 403 HIS A N 1
ATOM 3185 C CA . HIS A 1 403 ? 36.988 -33.219 -12.448 1.00 66.81 403 HIS A CA 1
ATOM 3186 C C . HIS A 1 403 ? 36.668 -32.850 -10.997 1.00 66.81 403 HIS A C 1
ATOM 3188 O O . HIS A 1 403 ? 35.520 -32.979 -10.567 1.00 66.81 403 HIS A O 1
ATOM 3194 N N . ALA A 1 404 ? 37.664 -32.356 -10.265 1.00 64.62 404 ALA A N 1
ATOM 3195 C CA . ALA A 1 404 ? 37.504 -31.787 -8.934 1.00 64.62 404 ALA A CA 1
ATOM 3196 C C . ALA A 1 404 ? 37.914 -30.312 -8.978 1.00 64.62 404 ALA A C 1
ATOM 3198 O O . ALA A 1 404 ? 39.084 -29.970 -8.794 1.00 64.62 404 ALA A O 1
ATOM 3199 N N . LEU A 1 405 ? 36.934 -29.440 -9.228 1.00 69.00 405 LEU A N 1
ATOM 3200 C CA . LEU A 1 405 ? 37.147 -27.999 -9.257 1.00 69.00 405 LEU A CA 1
ATOM 3201 C C . LEU A 1 405 ? 36.784 -27.382 -7.911 1.00 69.00 405 LEU A C 1
ATOM 3203 O O . LEU A 1 405 ? 35.620 -27.369 -7.507 1.00 69.00 405 LEU A O 1
ATOM 3207 N N . MET A 1 406 ? 37.804 -26.853 -7.244 1.00 76.81 406 MET A N 1
ATOM 3208 C CA . MET A 1 406 ? 37.710 -26.124 -5.989 1.00 76.81 406 MET A CA 1
ATOM 3209 C C . MET A 1 406 ? 38.128 -24.676 -6.224 1.00 76.81 406 MET A C 1
ATOM 3211 O O . MET A 1 406 ? 39.104 -24.397 -6.913 1.00 76.81 406 MET A O 1
ATOM 3215 N N . GLY A 1 407 ? 37.410 -23.729 -5.642 1.00 77.88 407 GLY A N 1
ATOM 3216 C CA . GLY A 1 407 ? 37.753 -22.319 -5.747 1.00 77.88 407 GLY A CA 1
ATOM 3217 C C . GLY A 1 407 ? 37.569 -21.592 -4.432 1.00 77.88 407 GLY A C 1
ATOM 3218 O O . GLY A 1 407 ? 36.665 -21.909 -3.667 1.00 77.88 407 GLY A O 1
ATOM 3219 N N . LEU A 1 408 ? 38.401 -20.596 -4.169 1.00 82.50 408 LEU A N 1
ATOM 3220 C CA . LEU A 1 408 ? 38.226 -19.662 -3.071 1.00 82.50 408 LEU A CA 1
ATOM 3221 C C . LEU A 1 408 ? 37.698 -18.344 -3.624 1.00 82.50 408 LEU A C 1
ATOM 3223 O O . LEU A 1 408 ? 38.352 -17.697 -4.441 1.00 82.50 408 LEU A O 1
ATOM 3227 N N . ARG A 1 409 ? 36.528 -17.919 -3.149 1.00 80.12 409 ARG A N 1
ATOM 3228 C CA . ARG A 1 409 ? 35.971 -16.611 -3.487 1.00 80.12 409 ARG A CA 1
ATOM 3229 C C . ARG A 1 409 ? 36.137 -15.642 -2.339 1.00 80.12 409 ARG A C 1
ATOM 3231 O O . ARG A 1 409 ? 35.783 -15.946 -1.203 1.00 80.12 409 ARG A O 1
ATOM 3238 N N . ILE A 1 410 ? 36.630 -14.456 -2.661 1.00 81.25 410 ILE A N 1
ATOM 3239 C CA . ILE A 1 410 ? 36.773 -13.333 -1.747 1.00 81.25 410 ILE A CA 1
ATOM 3240 C C . ILE A 1 410 ? 35.960 -12.176 -2.318 1.00 81.25 410 ILE A C 1
ATOM 3242 O O . ILE A 1 410 ? 36.321 -11.561 -3.324 1.00 81.25 410 ILE A O 1
ATOM 3246 N N . ARG A 1 411 ? 34.843 -11.865 -1.668 1.00 76.38 411 ARG A N 1
ATOM 3247 C CA . ARG A 1 411 ? 34.032 -10.693 -1.991 1.00 76.38 411 ARG A CA 1
ATOM 3248 C C . ARG A 1 411 ? 34.513 -9.509 -1.174 1.00 76.38 411 ARG A C 1
ATOM 3250 O O . ARG A 1 411 ? 34.649 -9.635 0.038 1.00 76.38 411 ARG A O 1
ATOM 3257 N N . LYS A 1 412 ? 34.673 -8.355 -1.818 1.00 74.44 412 LYS A N 1
ATOM 3258 C CA . LYS A 1 412 ? 34.826 -7.052 -1.168 1.00 74.44 412 LYS A CA 1
ATOM 3259 C C . LYS A 1 412 ? 33.764 -6.094 -1.713 1.00 74.44 412 LYS A C 1
ATOM 3261 O O . LYS A 1 412 ? 33.854 -5.619 -2.844 1.00 74.44 412 LYS A O 1
ATOM 3266 N N . GLY A 1 413 ? 32.715 -5.842 -0.933 1.00 70.94 413 GLY A N 1
ATOM 3267 C CA . GLY A 1 413 ? 31.560 -5.050 -1.362 1.00 70.94 413 GLY A CA 1
ATOM 3268 C C . GLY A 1 413 ? 30.842 -5.666 -2.571 1.00 70.94 413 GLY A C 1
ATOM 3269 O O . GLY A 1 413 ? 30.258 -6.748 -2.466 1.00 70.94 413 GLY A O 1
ATOM 3270 N N . LYS A 1 414 ? 30.879 -4.961 -3.711 1.00 79.44 414 LYS A N 1
ATOM 3271 C CA . LYS A 1 414 ? 30.293 -5.396 -4.995 1.00 79.44 414 LYS A CA 1
ATOM 3272 C C . LYS A 1 414 ? 31.267 -6.175 -5.885 1.00 79.44 414 LYS A C 1
ATOM 3274 O O . LYS A 1 414 ? 30.865 -6.645 -6.941 1.00 79.44 414 LYS A O 1
ATOM 3279 N N . VAL A 1 415 ? 32.531 -6.295 -5.487 1.00 81.88 415 VAL A N 1
ATOM 3280 C CA . VAL A 1 415 ? 33.566 -6.959 -6.283 1.00 81.88 415 VAL A CA 1
ATOM 3281 C C . VAL A 1 415 ? 33.806 -8.360 -5.736 1.00 81.88 415 VAL A C 1
ATOM 3283 O O . VAL A 1 415 ? 34.006 -8.542 -4.536 1.00 81.88 415 VAL A O 1
ATOM 3286 N N . LEU A 1 416 ? 33.785 -9.348 -6.618 1.00 83.06 416 LEU A N 1
ATOM 3287 C CA . LEU A 1 416 ? 34.047 -10.755 -6.352 1.00 83.06 416 LEU A CA 1
ATOM 3288 C C . LEU A 1 416 ? 35.374 -11.135 -7.000 1.00 83.06 416 LEU A C 1
ATOM 3290 O O . LEU A 1 416 ? 35.508 -11.057 -8.218 1.00 83.06 416 LEU A O 1
ATOM 3294 N N . ASN A 1 417 ? 36.331 -11.549 -6.176 1.00 86.69 417 ASN A N 1
ATOM 3295 C CA . ASN A 1 417 ? 37.576 -12.166 -6.609 1.00 86.69 417 ASN A CA 1
ATOM 3296 C C . ASN A 1 417 ? 37.440 -13.672 -6.443 1.00 86.69 417 ASN A C 1
ATOM 3298 O O . ASN A 1 417 ? 36.985 -14.134 -5.398 1.00 86.69 417 ASN A O 1
ATOM 3302 N N . GLU A 1 418 ? 37.847 -14.438 -7.440 1.00 84.88 418 GLU A N 1
ATOM 3303 C CA . GLU A 1 418 ? 37.723 -15.889 -7.427 1.00 84.88 418 GLU A CA 1
ATOM 3304 C C . GLU A 1 418 ? 39.046 -16.509 -7.841 1.00 84.88 418 GLU A C 1
ATOM 3306 O O . GLU A 1 418 ? 39.535 -16.262 -8.936 1.00 84.88 418 GLU A O 1
ATOM 3311 N N . LEU A 1 419 ? 39.622 -17.323 -6.968 1.00 86.31 419 LEU A N 1
ATOM 3312 C CA . LEU A 1 419 ? 40.788 -18.142 -7.268 1.00 86.31 419 LEU A CA 1
ATOM 3313 C C . LEU A 1 419 ? 40.301 -19.566 -7.464 1.00 86.31 419 LEU A C 1
ATOM 3315 O O . LEU A 1 419 ? 39.747 -20.148 -6.540 1.00 86.31 419 LEU A O 1
ATOM 3319 N N . ASN A 1 420 ? 40.487 -20.119 -8.654 1.00 82.31 420 ASN A N 1
ATOM 3320 C CA . ASN A 1 420 ? 39.992 -21.439 -9.017 1.00 82.31 420 ASN A CA 1
ATOM 3321 C C . ASN A 1 420 ? 41.162 -22.386 -9.264 1.00 82.31 420 ASN A C 1
ATOM 3323 O O . ASN A 1 420 ? 42.115 -22.038 -9.961 1.00 82.31 420 ASN A O 1
ATOM 3327 N N . PHE A 1 421 ? 41.050 -23.595 -8.732 1.00 83.44 421 PHE A N 1
ATOM 3328 C CA . PHE A 1 421 ? 41.948 -24.706 -8.979 1.00 83.44 421 PHE A CA 1
ATOM 3329 C C . PHE A 1 421 ? 41.122 -25.943 -9.338 1.00 83.44 421 PHE A C 1
ATOM 3331 O O . PHE A 1 421 ? 40.273 -26.395 -8.576 1.00 83.44 421 PHE A O 1
ATOM 3338 N N . ASP A 1 422 ? 41.363 -26.490 -10.517 1.00 79.38 422 ASP A N 1
ATOM 3339 C CA . ASP A 1 422 ? 40.720 -27.703 -11.008 1.00 79.38 422 ASP A CA 1
ATOM 3340 C C . ASP A 1 422 ? 41.780 -28.779 -11.164 1.00 79.38 422 ASP A C 1
ATOM 3342 O O . ASP A 1 422 ? 42.743 -28.585 -11.908 1.00 79.38 422 ASP A O 1
ATOM 3346 N N . TYR A 1 423 ? 41.602 -29.903 -10.481 1.00 79.94 423 TYR A N 1
ATOM 3347 C CA . TYR A 1 423 ? 42.372 -31.103 -10.762 1.00 79.94 423 TYR A CA 1
ATOM 3348 C C . TYR A 1 423 ? 41.521 -32.061 -11.582 1.00 79.94 423 TYR A C 1
ATOM 3350 O O . TYR A 1 423 ? 40.425 -32.459 -11.181 1.00 79.94 423 TYR A O 1
ATOM 3358 N N . VAL A 1 424 ? 42.051 -32.452 -12.735 1.00 74.12 424 VAL A N 1
ATOM 3359 C CA . VAL A 1 424 ? 41.386 -33.376 -13.641 1.00 74.12 424 VAL A CA 1
ATOM 3360 C C . VAL A 1 424 ? 42.042 -34.737 -13.538 1.00 74.12 424 VAL A C 1
ATOM 3362 O O . VAL A 1 424 ? 43.243 -34.880 -13.780 1.00 74.12 424 VAL A O 1
ATOM 3365 N N . TYR A 1 425 ? 41.231 -35.747 -13.248 1.00 73.50 425 TYR A N 1
ATOM 3366 C CA . TYR A 1 425 ? 41.648 -37.135 -13.203 1.00 73.50 425 TYR A CA 1
ATOM 3367 C C . TYR A 1 425 ? 40.720 -37.992 -14.060 1.00 73.50 425 TYR A C 1
ATOM 3369 O O . TYR A 1 425 ? 39.520 -38.071 -13.816 1.00 73.50 425 TYR A O 1
ATOM 3377 N N . ASN A 1 426 ? 41.282 -38.679 -15.057 1.00 69.62 426 ASN A N 1
ATOM 3378 C CA . ASN A 1 426 ? 40.529 -39.549 -15.962 1.00 69.62 426 ASN A CA 1
ATOM 3379 C C . ASN A 1 426 ? 39.409 -38.810 -16.733 1.00 69.62 426 ASN A C 1
ATOM 3381 O O . ASN A 1 426 ? 38.381 -39.400 -17.078 1.00 69.62 426 ASN A O 1
ATOM 3385 N N . GLY A 1 427 ? 39.617 -37.516 -17.006 1.00 67.00 427 GLY A N 1
ATOM 3386 C CA . GLY A 1 427 ? 38.694 -36.686 -17.771 1.00 67.00 427 GLY A CA 1
ATOM 3387 C C . GLY A 1 427 ? 38.515 -37.249 -19.174 1.00 67.00 427 GLY A C 1
ATOM 3388 O O . GLY A 1 427 ? 39.489 -37.611 -19.829 1.00 67.00 427 GLY A O 1
ATOM 3389 N N . LYS A 1 428 ? 37.273 -37.361 -19.645 1.00 64.69 428 LYS A N 1
ATOM 3390 C CA . LYS A 1 428 ? 36.959 -37.930 -20.964 1.00 64.69 428 LYS A CA 1
ATOM 3391 C C . LYS A 1 428 ? 36.713 -36.812 -21.966 1.00 64.69 428 LYS A C 1
ATOM 3393 O O . LYS A 1 428 ? 35.753 -36.061 -21.827 1.00 64.69 428 LYS A O 1
ATOM 3398 N N . THR A 1 429 ? 37.533 -36.716 -23.009 1.00 57.84 429 THR A N 1
ATOM 3399 C CA . THR A 1 429 ? 37.287 -35.771 -24.107 1.00 57.84 429 THR A CA 1
ATOM 3400 C C . THR A 1 429 ? 36.576 -36.451 -25.275 1.00 57.84 429 THR A C 1
ATOM 3402 O O . THR A 1 429 ? 36.894 -37.579 -25.655 1.00 57.84 429 THR A O 1
ATOM 3405 N N . ARG A 1 430 ? 35.600 -35.741 -25.857 1.00 49.44 430 ARG A N 1
ATOM 3406 C CA . ARG A 1 430 ? 34.926 -36.121 -27.112 1.00 49.44 430 ARG A CA 1
ATOM 3407 C C . ARG A 1 430 ? 35.737 -35.735 -28.354 1.00 49.44 430 ARG A C 1
ATOM 3409 O O . ARG A 1 430 ? 35.409 -36.167 -29.456 1.00 49.44 430 ARG A O 1
ATOM 3416 N N . TYR A 1 431 ? 36.771 -34.908 -28.193 1.00 48.25 431 TYR A N 1
ATOM 3417 C CA . TYR A 1 431 ? 37.599 -34.447 -29.301 1.00 48.25 431 TYR A CA 1
ATOM 3418 C C . TYR A 1 431 ? 38.533 -35.565 -29.777 1.00 48.25 431 TYR A C 1
ATOM 3420 O O . TYR A 1 431 ? 39.270 -36.146 -28.982 1.00 48.25 431 TYR A O 1
ATOM 3428 N N . ARG A 1 432 ? 38.486 -35.853 -31.083 1.00 47.59 432 ARG A N 1
ATOM 3429 C CA . ARG A 1 432 ? 39.393 -36.779 -31.774 1.00 47.59 432 ARG A CA 1
ATOM 3430 C C . ARG A 1 432 ? 40.680 -36.042 -32.150 1.00 47.59 432 ARG A C 1
ATOM 3432 O O . ARG A 1 432 ? 40.617 -34.889 -32.579 1.00 47.59 432 ARG A O 1
ATOM 3439 N N . PHE A 1 433 ? 41.825 -36.700 -32.003 1.00 47.00 433 PHE A N 1
ATOM 3440 C CA . PHE A 1 433 ? 43.138 -36.150 -32.349 1.00 47.00 433 PHE A CA 1
ATOM 3441 C C . PHE A 1 433 ? 43.783 -36.976 -33.473 1.00 47.00 433 PHE A C 1
ATOM 3443 O O . PHE A 1 433 ? 43.633 -38.197 -33.498 1.00 47.00 433 PHE A O 1
ATOM 3450 N N . GLY A 1 434 ? 44.483 -36.307 -34.394 1.00 46.97 434 GLY A N 1
ATOM 3451 C CA . GLY A 1 434 ? 45.270 -36.948 -35.454 1.00 46.97 434 GLY A CA 1
ATOM 3452 C C . GLY A 1 434 ? 44.474 -37.762 -36.485 1.00 46.97 434 GLY A C 1
ATOM 3453 O O . GLY A 1 434 ? 43.298 -37.479 -36.718 1.00 46.97 434 GLY A O 1
ATOM 3454 N N . GLY A 1 435 ? 45.100 -38.792 -37.075 1.00 34.22 435 GLY A N 1
ATOM 3455 C CA . GLY A 1 435 ? 44.575 -39.634 -38.174 1.00 34.22 435 GLY A CA 1
ATOM 3456 C C . GLY A 1 435 ? 43.336 -40.479 -37.841 1.00 34.22 435 GLY A C 1
ATOM 3457 O O . GLY A 1 435 ? 42.887 -41.305 -38.632 1.00 34.22 435 GLY A O 1
ATOM 3458 N N . TYR A 1 436 ? 42.754 -40.260 -36.661 1.00 40.97 436 TYR A N 1
ATOM 3459 C CA . TYR A 1 436 ? 41.457 -40.782 -36.229 1.00 40.97 436 TYR A CA 1
ATOM 3460 C C . TYR A 1 436 ? 40.313 -39.773 -36.412 1.00 40.97 436 TYR A C 1
ATOM 3462 O O . TYR A 1 436 ? 39.157 -40.089 -36.125 1.00 40.97 436 TYR A O 1
ATOM 3470 N N . ARG A 1 437 ? 40.608 -38.554 -36.883 1.00 43.69 437 ARG A N 1
ATOM 3471 C CA . ARG A 1 437 ? 39.590 -37.621 -37.381 1.00 43.69 437 ARG A CA 1
ATOM 3472 C C . ARG A 1 437 ? 38.958 -38.144 -38.677 1.00 43.69 437 ARG A C 1
ATOM 3474 O O . ARG A 1 437 ? 37.743 -38.029 -38.816 1.00 43.69 437 ARG A O 1
ATOM 3481 N N . ASP A 1 438 ? 39.762 -38.800 -39.516 1.00 39.78 438 ASP A N 1
ATOM 3482 C CA . ASP A 1 438 ? 39.381 -39.218 -40.872 1.00 39.78 438 ASP A CA 1
ATOM 3483 C C . ASP A 1 438 ? 39.046 -40.719 -40.989 1.00 39.78 438 ASP A C 1
ATOM 3485 O O . ASP A 1 438 ? 38.490 -41.155 -41.993 1.00 39.78 438 ASP A O 1
ATOM 3489 N N . LYS A 1 439 ? 39.304 -41.526 -39.946 1.00 40.44 439 LYS A N 1
ATOM 3490 C CA . LYS A 1 439 ? 38.874 -42.935 -39.894 1.00 40.44 439 LYS A CA 1
ATOM 3491 C C . LYS A 1 439 ? 37.488 -43.072 -39.237 1.00 40.44 439 LYS A C 1
ATOM 3493 O O . LYS A 1 439 ? 37.319 -42.649 -38.087 1.00 40.44 439 LYS A O 1
ATOM 3498 N N . PRO A 1 440 ? 36.498 -43.716 -39.885 1.00 41.41 440 PRO A N 1
ATOM 3499 C CA . PRO A 1 440 ? 35.244 -44.089 -39.237 1.00 41.41 440 PRO A CA 1
ATOM 3500 C C . PRO A 1 440 ? 35.514 -45.215 -38.224 1.00 41.41 440 PRO A C 1
ATOM 3502 O O . PRO A 1 440 ? 35.624 -46.387 -38.573 1.00 41.41 440 PRO A O 1
ATOM 3505 N N . ALA A 1 441 ? 35.698 -44.865 -36.951 1.00 44.53 441 ALA A N 1
ATOM 3506 C CA . ALA A 1 441 ? 35.975 -45.842 -35.901 1.00 44.53 441 ALA A CA 1
ATOM 3507 C C . ALA A 1 441 ? 34.725 -46.680 -35.574 1.00 44.53 441 ALA A C 1
ATOM 3509 O O . ALA A 1 441 ? 33.694 -46.129 -35.192 1.00 44.53 441 ALA A O 1
ATOM 3510 N N . LYS A 1 442 ? 34.844 -48.015 -35.643 1.00 44.84 442 LYS A N 1
ATOM 3511 C CA . LYS A 1 442 ? 33.811 -48.974 -35.202 1.00 44.84 442 LYS A CA 1
ATOM 3512 C C . LYS A 1 442 ? 33.577 -48.987 -33.677 1.00 44.84 442 LYS A C 1
ATOM 3514 O O . LYS A 1 442 ? 32.601 -49.579 -33.239 1.00 44.84 442 LYS A O 1
ATOM 3519 N N . VAL A 1 443 ? 34.419 -48.331 -32.865 1.00 45.25 443 VAL A N 1
ATOM 3520 C CA . VAL A 1 443 ? 34.234 -48.212 -31.403 1.00 45.25 443 VAL A CA 1
ATOM 3521 C C . VAL A 1 443 ? 34.707 -46.833 -30.923 1.00 45.25 443 VAL A C 1
ATOM 3523 O O . VAL A 1 443 ? 35.869 -46.463 -31.085 1.00 45.25 443 VAL A O 1
ATOM 3526 N N . SER A 1 444 ? 33.802 -46.047 -30.340 1.00 44.94 444 SER A N 1
ATOM 3527 C CA . SER A 1 444 ? 34.056 -44.701 -29.818 1.00 44.94 444 SER A CA 1
ATOM 3528 C C . SER A 1 444 ? 34.693 -44.742 -28.423 1.00 44.94 444 SER A C 1
ATOM 3530 O O . SER A 1 444 ? 34.009 -44.535 -27.421 1.00 44.94 444 SER A O 1
ATOM 3532 N N . SER A 1 445 ? 35.996 -45.000 -28.324 1.00 49.66 445 SER A N 1
ATOM 3533 C CA . SER A 1 445 ? 36.690 -44.898 -27.032 1.00 49.66 445 SER A CA 1
ATOM 3534 C C . SER A 1 445 ? 37.079 -43.435 -26.751 1.00 49.66 445 SER A C 1
ATOM 3536 O O . SER A 1 445 ? 37.872 -42.871 -27.508 1.00 49.66 445 SER A O 1
ATOM 3538 N N . PRO A 1 446 ? 36.532 -42.780 -25.706 1.00 55.34 446 PRO A N 1
ATOM 3539 C CA . PRO A 1 446 ? 36.894 -41.407 -25.357 1.00 55.34 446 PRO A CA 1
ATOM 3540 C C . PRO A 1 446 ? 38.356 -41.332 -24.900 1.00 55.34 446 PRO A C 1
ATOM 3542 O O . PRO A 1 446 ? 38.812 -42.191 -24.147 1.00 55.34 446 PRO A O 1
ATOM 3545 N N . PHE A 1 447 ? 39.081 -40.292 -25.321 1.00 60.66 447 PHE A N 1
ATOM 3546 C CA . PHE A 1 447 ? 40.445 -40.054 -24.843 1.00 60.66 447 PHE A CA 1
ATOM 3547 C C . PHE A 1 447 ? 40.401 -39.616 -23.382 1.00 60.66 447 PHE A C 1
ATOM 3549 O O . PHE A 1 447 ? 39.623 -38.724 -23.025 1.00 60.66 447 PHE A O 1
ATOM 3556 N N . ARG A 1 448 ? 41.247 -40.231 -22.556 1.00 69.38 448 ARG A N 1
ATOM 3557 C CA . ARG A 1 448 ? 41.413 -39.852 -21.157 1.00 69.38 448 ARG A CA 1
ATOM 3558 C C . ARG A 1 448 ? 42.496 -38.784 -21.041 1.00 69.38 448 ARG A C 1
ATOM 3560 O O . ARG A 1 448 ? 43.488 -38.814 -21.767 1.00 69.38 448 ARG A O 1
ATOM 3567 N N . TYR A 1 449 ? 42.299 -37.826 -20.148 1.00 70.12 449 TYR A N 1
ATOM 3568 C CA . TYR A 1 449 ? 43.310 -36.835 -19.805 1.00 70.12 449 TYR A CA 1
ATOM 3569 C C . TYR A 1 449 ? 43.341 -36.581 -18.304 1.00 70.12 449 TYR A C 1
ATOM 3571 O O . TYR A 1 449 ? 42.337 -36.702 -17.597 1.00 70.12 449 TYR A O 1
ATOM 3579 N N . THR A 1 450 ? 44.527 -36.243 -17.823 1.00 79.00 450 THR A N 1
ATOM 3580 C CA . THR A 1 450 ? 44.790 -35.850 -16.442 1.00 79.00 450 THR A CA 1
ATOM 3581 C C . THR A 1 450 ? 45.525 -34.525 -16.441 1.00 79.00 450 THR A C 1
ATOM 3583 O O . THR A 1 450 ? 46.200 -34.176 -17.405 1.00 79.00 450 THR A O 1
ATOM 3586 N N . GLY A 1 451 ? 45.407 -33.740 -15.384 1.00 83.56 451 GLY A N 1
ATOM 3587 C CA . GLY A 1 451 ? 46.139 -32.486 -15.306 1.00 83.56 451 GLY A CA 1
ATOM 3588 C C . GLY A 1 451 ? 45.487 -31.501 -14.372 1.00 83.56 451 GLY A C 1
ATOM 3589 O O . GLY A 1 451 ? 44.727 -31.878 -13.486 1.00 83.56 451 GLY A O 1
ATOM 3590 N N . PHE A 1 452 ? 45.790 -30.228 -14.577 1.00 85.44 452 PHE A N 1
ATOM 3591 C CA . PHE A 1 452 ? 45.269 -29.178 -13.724 1.00 85.44 452 PHE A CA 1
ATOM 3592 C C . PHE A 1 452 ? 44.835 -27.963 -14.525 1.00 85.44 452 PHE A C 1
ATOM 3594 O O . PHE A 1 452 ? 45.211 -27.758 -15.684 1.00 85.44 452 PHE A O 1
ATOM 3601 N N . SER A 1 453 ? 44.063 -27.117 -13.866 1.00 82.94 453 SER A N 1
ATOM 3602 C CA . SER A 1 453 ? 43.830 -25.764 -14.302 1.00 82.94 453 SER A CA 1
ATOM 3603 C C . SER A 1 453 ? 43.806 -24.807 -13.126 1.00 82.94 453 SER A C 1
ATOM 3605 O O . SER A 1 453 ? 43.260 -25.116 -12.075 1.00 82.94 453 SER A O 1
ATOM 3607 N N . VAL A 1 454 ? 44.391 -23.634 -13.333 1.00 87.19 454 VAL A N 1
ATOM 3608 C CA . VAL A 1 454 ? 44.343 -22.516 -12.398 1.00 87.19 454 VAL A CA 1
ATOM 3609 C C . VAL A 1 454 ? 43.639 -21.365 -13.088 1.00 87.19 454 VAL A C 1
ATOM 3611 O O . VAL A 1 454 ? 43.889 -21.097 -14.264 1.00 87.19 454 VAL A O 1
ATOM 3614 N N . GLY A 1 455 ? 42.762 -20.674 -12.377 1.00 86.19 455 GLY A N 1
ATOM 3615 C CA . GLY A 1 455 ? 42.091 -19.504 -12.911 1.00 86.19 455 GLY A CA 1
ATOM 3616 C C . GLY A 1 455 ? 41.892 -18.410 -11.883 1.00 86.19 455 GLY A C 1
ATOM 3617 O O . GLY A 1 455 ? 41.818 -18.669 -10.684 1.00 86.19 455 GLY A O 1
ATOM 3618 N N . TYR A 1 456 ? 41.776 -17.190 -12.387 1.00 89.69 456 TYR A N 1
ATOM 3619 C CA . TYR A 1 456 ? 41.377 -16.026 -11.622 1.00 89.69 456 TYR A CA 1
ATOM 3620 C C . TYR A 1 456 ? 40.158 -15.385 -12.279 1.00 89.69 456 TYR A C 1
ATOM 3622 O O . TYR A 1 456 ? 40.180 -15.078 -13.470 1.00 89.69 456 TYR A O 1
ATOM 3630 N N . GLY A 1 457 ? 39.103 -15.204 -11.496 1.00 87.00 457 GLY A N 1
ATOM 3631 C CA . GLY A 1 457 ? 37.887 -14.519 -11.897 1.00 87.00 457 GLY A CA 1
ATOM 3632 C C . GLY A 1 457 ? 37.739 -13.198 -11.162 1.00 87.00 457 GLY A C 1
ATOM 3633 O O . GLY A 1 457 ? 37.904 -13.139 -9.942 1.00 87.00 457 GLY A O 1
ATOM 3634 N N . LEU A 1 458 ? 37.370 -12.153 -11.895 1.00 89.44 458 LEU A N 1
ATOM 3635 C CA . LEU A 1 458 ? 36.923 -10.888 -11.326 1.00 89.44 458 LEU A CA 1
ATOM 3636 C C . LEU A 1 458 ? 35.501 -10.626 -11.803 1.00 89.44 458 LEU A C 1
ATOM 3638 O O . LEU A 1 458 ? 35.238 -10.595 -13.002 1.00 89.44 458 LEU A O 1
ATOM 3642 N N . SER A 1 459 ? 34.564 -10.444 -10.880 1.00 88.81 459 SER A N 1
ATOM 3643 C CA . SER A 1 459 ? 33.173 -10.133 -11.214 1.00 88.81 459 SER A CA 1
ATOM 3644 C C . SER A 1 459 ? 32.637 -8.974 -10.397 1.00 88.81 459 SER A C 1
ATOM 3646 O O . SER A 1 459 ? 32.866 -8.870 -9.196 1.00 88.81 459 SER A O 1
ATOM 3648 N N . TYR A 1 460 ? 31.878 -8.113 -11.058 1.00 86.75 460 TYR A N 1
ATOM 3649 C CA . TYR A 1 460 ? 31.061 -7.090 -10.444 1.00 86.75 460 TYR A CA 1
ATOM 3650 C C . TYR A 1 460 ? 29.646 -7.619 -10.226 1.00 86.75 460 TYR A C 1
ATOM 3652 O O . TYR A 1 460 ? 29.031 -8.202 -11.120 1.00 86.75 460 TYR A O 1
ATOM 3660 N N . LEU A 1 461 ? 29.127 -7.406 -9.024 1.00 83.44 461 LEU A N 1
ATOM 3661 C CA . LEU A 1 461 ? 27.787 -7.795 -8.625 1.00 83.44 461 LEU A CA 1
ATOM 3662 C C . LEU A 1 461 ? 26.840 -6.608 -8.798 1.00 83.44 461 LEU A C 1
ATOM 3664 O O . LEU A 1 461 ? 26.970 -5.595 -8.108 1.00 83.44 461 LEU A O 1
ATOM 3668 N N . ILE A 1 462 ? 25.870 -6.764 -9.694 1.00 82.12 462 ILE A N 1
ATOM 3669 C CA . ILE A 1 462 ? 24.748 -5.853 -9.908 1.00 82.12 462 ILE A CA 1
ATOM 3670 C C . ILE A 1 462 ? 23.628 -6.306 -8.956 1.00 82.12 462 ILE A C 1
ATOM 3672 O O . ILE A 1 462 ? 22.976 -7.326 -9.208 1.00 82.12 462 ILE A O 1
ATOM 3676 N N . PRO A 1 463 ? 23.421 -5.621 -7.816 1.00 63.59 463 PRO A N 1
ATOM 3677 C CA . PRO A 1 463 ? 22.452 -6.064 -6.825 1.00 63.59 463 PRO A CA 1
ATOM 3678 C C . PRO A 1 463 ? 21.037 -5.808 -7.344 1.00 63.59 463 PRO A C 1
ATOM 3680 O O . PRO A 1 463 ? 20.712 -4.670 -7.670 1.00 63.59 463 PRO A O 1
ATOM 3683 N N . SER A 1 464 ? 20.197 -6.847 -7.405 1.00 55.47 464 SER A N 1
ATOM 3684 C CA . SER A 1 464 ? 18.844 -6.719 -7.960 1.00 55.47 464 SER A CA 1
ATOM 3685 C C . SER A 1 464 ? 17.743 -6.642 -6.909 1.00 55.47 464 SER A C 1
ATOM 3687 O O . SER A 1 464 ? 16.688 -6.121 -7.232 1.00 55.47 464 SER A O 1
ATOM 3689 N N . ASN A 1 465 ? 17.951 -7.120 -5.674 1.00 53.78 465 ASN A N 1
ATOM 3690 C CA . ASN A 1 465 ? 17.101 -6.853 -4.503 1.00 53.78 465 ASN A CA 1
ATOM 3691 C C . ASN A 1 465 ? 17.654 -7.598 -3.277 1.00 53.78 465 ASN A C 1
ATOM 3693 O O . ASN A 1 465 ? 17.819 -8.818 -3.313 1.00 53.78 465 ASN A O 1
ATOM 3697 N N . THR A 1 466 ? 17.869 -6.902 -2.157 1.00 53.47 466 THR A N 1
ATOM 3698 C CA . THR A 1 466 ? 18.119 -7.579 -0.872 1.00 53.47 466 THR A CA 1
ATOM 3699 C C . THR A 1 466 ? 16.763 -7.844 -0.228 1.00 53.47 466 THR A C 1
ATOM 3701 O O . THR A 1 466 ? 16.107 -6.904 0.211 1.00 53.47 466 THR A O 1
ATOM 3704 N N . ARG A 1 467 ? 16.301 -9.100 -0.204 1.00 50.34 467 ARG A N 1
ATOM 3705 C CA . ARG A 1 467 ? 15.026 -9.458 0.441 1.00 50.34 467 ARG A CA 1
ATOM 3706 C C . ARG A 1 467 ? 15.288 -10.086 1.805 1.00 50.34 467 ARG A C 1
ATOM 3708 O O . ARG A 1 467 ? 16.124 -10.979 1.943 1.00 50.34 467 ARG A O 1
ATOM 3715 N N . TYR A 1 468 ? 14.533 -9.642 2.804 1.00 49.00 468 TYR A N 1
ATOM 3716 C CA . TYR A 1 468 ? 14.527 -10.236 4.137 1.00 49.00 468 TYR A CA 1
ATOM 3717 C C . TYR A 1 468 ? 13.332 -11.183 4.244 1.00 49.00 468 TYR A C 1
ATOM 3719 O O . TYR A 1 468 ? 12.185 -10.755 4.144 1.00 49.00 468 TYR A O 1
ATOM 3727 N N . ARG A 1 469 ? 13.581 -12.481 4.447 1.00 41.31 469 ARG A N 1
ATOM 3728 C CA . ARG A 1 469 ? 12.521 -13.463 4.733 1.00 41.31 469 ARG A CA 1
ATOM 3729 C C . ARG A 1 469 ? 12.834 -14.125 6.070 1.00 41.31 469 ARG A C 1
ATOM 3731 O O . ARG A 1 469 ? 13.852 -14.800 6.193 1.00 41.31 469 ARG A O 1
ATOM 3738 N N . LYS A 1 470 ? 11.975 -13.920 7.077 1.00 40.88 470 LYS A N 1
ATOM 3739 C CA . LYS A 1 470 ? 12.087 -14.535 8.418 1.00 40.88 470 LYS A CA 1
ATOM 3740 C C . LYS A 1 470 ? 13.457 -14.313 9.097 1.00 40.88 470 LYS A C 1
ATOM 3742 O O . LYS A 1 470 ? 14.085 -15.263 9.557 1.00 40.88 470 LYS A O 1
ATOM 3747 N N . GLY A 1 471 ? 13.969 -13.078 9.090 1.00 43.88 471 GLY A N 1
ATOM 3748 C CA . GLY A 1 471 ? 15.250 -12.729 9.732 1.00 43.88 471 GLY A CA 1
ATOM 3749 C C . GLY A 1 471 ? 16.508 -13.282 9.043 1.00 43.88 471 GLY A C 1
ATOM 3750 O O . GLY A 1 471 ? 17.605 -13.182 9.590 1.00 43.88 471 GLY A O 1
ATOM 3751 N N . ARG A 1 472 ? 16.378 -13.868 7.845 1.00 50.81 472 ARG A N 1
ATOM 3752 C CA . ARG A 1 472 ? 17.498 -14.384 7.048 1.00 50.81 472 ARG A CA 1
ATOM 3753 C C . ARG A 1 472 ? 17.764 -13.435 5.880 1.00 50.81 472 ARG A C 1
ATOM 3755 O O . ARG A 1 472 ? 16.859 -13.154 5.095 1.00 50.81 472 ARG A O 1
ATOM 3762 N N . SER A 1 473 ? 18.997 -12.938 5.776 1.00 57.03 473 SER A N 1
ATOM 3763 C CA . SER A 1 473 ? 19.441 -12.118 4.647 1.00 57.03 473 SER A CA 1
ATOM 3764 C C . SER A 1 473 ? 19.702 -13.008 3.435 1.00 57.03 473 SER A C 1
ATOM 3766 O O . SER A 1 473 ? 20.546 -13.908 3.502 1.00 57.03 473 SER A O 1
ATOM 3768 N N . ILE A 1 474 ? 18.986 -12.749 2.346 1.00 65.56 474 ILE A N 1
ATOM 3769 C CA . ILE A 1 474 ? 19.219 -13.372 1.044 1.00 65.56 474 ILE A CA 1
ATOM 3770 C C . ILE A 1 474 ? 19.674 -12.267 0.092 1.00 65.56 474 ILE A C 1
ATOM 3772 O O . ILE A 1 474 ? 19.037 -11.214 0.002 1.00 65.56 474 ILE A O 1
ATOM 3776 N N . MET A 1 475 ? 20.791 -12.501 -0.589 1.00 70.94 475 MET A N 1
ATOM 3777 C CA . MET A 1 475 ? 21.334 -11.616 -1.606 1.00 70.94 475 MET A CA 1
ATOM 3778 C C . MET A 1 475 ? 21.187 -12.270 -2.970 1.00 70.94 475 MET A C 1
ATOM 3780 O O . MET A 1 475 ? 21.706 -13.357 -3.196 1.00 70.94 475 MET A O 1
ATOM 3784 N N . ASN A 1 476 ? 20.509 -11.564 -3.866 1.00 77.06 476 ASN A N 1
ATOM 3785 C CA . ASN A 1 476 ? 20.314 -11.962 -5.246 1.00 77.06 476 ASN A CA 1
ATOM 3786 C C . ASN A 1 476 ? 20.870 -10.866 -6.152 1.00 77.06 476 ASN A C 1
ATOM 3788 O O . ASN A 1 476 ? 20.608 -9.679 -5.921 1.00 77.06 476 ASN A O 1
ATOM 3792 N N . GLY A 1 477 ? 21.637 -11.240 -7.169 1.00 79.31 477 GLY A N 1
ATOM 3793 C CA . GLY A 1 477 ? 22.179 -10.258 -8.097 1.00 79.31 477 GLY A CA 1
ATOM 3794 C C . GLY A 1 477 ? 22.757 -10.879 -9.350 1.00 79.31 477 GLY A C 1
ATOM 3795 O O . GLY A 1 477 ? 23.256 -11.999 -9.323 1.00 79.31 477 GLY A O 1
ATOM 3796 N N . ALA A 1 478 ? 22.703 -10.122 -10.439 1.00 86.19 478 ALA A N 1
ATOM 3797 C CA . ALA A 1 478 ? 23.417 -10.476 -11.653 1.00 86.19 478 ALA A CA 1
ATOM 3798 C C . ALA A 1 478 ? 24.917 -10.216 -11.454 1.00 86.19 478 ALA A C 1
ATOM 3800 O O . ALA A 1 478 ? 25.307 -9.255 -10.790 1.00 86.19 478 ALA A O 1
ATOM 3801 N N . THR A 1 479 ? 25.765 -11.061 -12.023 1.00 85.62 479 THR A N 1
ATOM 3802 C CA . THR A 1 479 ? 27.219 -10.898 -12.028 1.00 85.62 479 THR A CA 1
ATOM 3803 C C . THR A 1 479 ? 27.688 -10.618 -13.448 1.00 85.62 479 THR A C 1
ATOM 3805 O O . THR A 1 479 ? 27.190 -11.214 -14.399 1.00 85.62 479 THR A O 1
ATOM 3808 N N . VAL A 1 480 ? 28.638 -9.700 -13.604 1.00 89.50 480 VAL A N 1
ATOM 3809 C CA . VAL A 1 480 ? 29.317 -9.434 -14.878 1.00 89.50 480 VAL A CA 1
ATOM 3810 C C . VAL A 1 480 ? 30.804 -9.315 -14.599 1.00 89.50 480 VAL A C 1
ATOM 3812 O O . VAL A 1 480 ? 31.204 -8.624 -13.667 1.00 89.50 480 VAL A O 1
ATOM 3815 N N . GLY A 1 481 ? 31.639 -9.997 -15.368 1.00 89.38 481 GLY A N 1
ATOM 3816 C CA . GLY A 1 481 ? 33.058 -10.087 -15.074 1.00 89.38 481 GLY A CA 1
ATOM 3817 C C . GLY A 1 481 ? 33.863 -10.756 -16.167 1.00 89.38 481 GLY A C 1
ATOM 3818 O O . GLY A 1 481 ? 33.396 -10.925 -17.291 1.00 89.38 481 GLY A O 1
ATOM 3819 N N . PHE A 1 482 ? 35.073 -11.167 -15.817 1.00 89.88 482 PHE A N 1
ATOM 3820 C CA . PHE A 1 482 ? 35.920 -11.979 -16.674 1.00 89.88 482 PHE A CA 1
ATOM 3821 C C . PHE A 1 482 ? 36.633 -13.067 -15.873 1.00 89.88 482 PHE A C 1
ATOM 3823 O O . PHE A 1 482 ? 36.841 -12.935 -14.668 1.00 89.88 482 PHE A O 1
ATOM 3830 N N . ASP A 1 483 ? 37.028 -14.124 -16.573 1.00 87.81 483 ASP A N 1
ATOM 3831 C CA . ASP A 1 483 ? 37.832 -15.226 -16.069 1.00 87.81 483 ASP A CA 1
ATOM 3832 C C . ASP A 1 483 ? 39.090 -15.387 -16.921 1.00 87.81 483 ASP A C 1
ATOM 3834 O O . ASP A 1 483 ? 39.019 -15.593 -18.135 1.00 87.81 483 ASP A O 1
ATOM 3838 N N . LEU A 1 484 ? 40.237 -15.383 -16.255 1.00 89.94 484 LEU A N 1
ATOM 3839 C CA . LEU A 1 484 ? 41.521 -15.823 -16.780 1.00 89.94 484 LEU A CA 1
ATOM 3840 C C . LEU A 1 484 ? 41.755 -17.267 -16.349 1.00 89.94 484 LEU A C 1
ATOM 3842 O O . LEU A 1 484 ? 41.552 -17.606 -15.184 1.00 89.94 484 LEU A O 1
ATOM 3846 N N . ARG A 1 485 ? 42.181 -18.136 -17.263 1.00 86.88 485 ARG A N 1
ATOM 3847 C CA . ARG A 1 485 ? 42.449 -19.544 -16.951 1.00 86.88 485 ARG A CA 1
ATOM 3848 C C . ARG A 1 485 ? 43.672 -20.043 -17.697 1.00 86.88 485 ARG A C 1
ATOM 3850 O O . ARG A 1 485 ? 43.782 -19.884 -18.909 1.00 86.88 485 ARG A O 1
ATOM 3857 N N . TYR A 1 486 ? 44.541 -20.714 -16.961 1.00 90.00 486 TYR A N 1
ATOM 3858 C CA . TYR A 1 486 ? 45.590 -21.556 -17.497 1.00 90.00 486 TYR A CA 1
ATOM 3859 C C . TYR A 1 486 ? 45.228 -23.017 -17.245 1.00 90.00 486 TYR A C 1
ATOM 3861 O O . TYR A 1 486 ? 44.798 -23.377 -16.149 1.00 90.00 486 TYR A O 1
ATOM 3869 N N . SER A 1 487 ? 45.383 -23.873 -18.246 1.00 85.44 487 SER A N 1
ATOM 3870 C CA . SER A 1 487 ? 45.191 -25.316 -18.090 1.00 85.44 487 SER A CA 1
ATOM 3871 C C . SER A 1 487 ? 46.367 -26.070 -18.676 1.00 85.44 487 SER A C 1
ATOM 3873 O O . SER A 1 487 ? 46.838 -25.721 -19.755 1.00 85.44 487 SER A O 1
ATOM 3875 N N . GLN A 1 488 ? 46.792 -27.132 -18.002 1.00 86.56 488 GLN A N 1
ATOM 3876 C CA . GLN A 1 488 ? 47.758 -28.086 -18.525 1.00 86.56 488 GLN A CA 1
ATOM 3877 C C . GLN A 1 488 ? 47.183 -29.491 -18.395 1.00 86.56 488 GLN A C 1
ATOM 3879 O O . GLN A 1 488 ? 47.003 -29.987 -17.283 1.00 86.56 488 GLN A O 1
ATOM 3884 N N . TRP A 1 489 ? 46.898 -30.125 -19.528 1.00 81.88 489 TRP A N 1
ATOM 3885 C CA . TRP A 1 489 ? 46.327 -31.468 -19.579 1.00 81.88 489 TRP A CA 1
ATOM 3886 C C . TRP A 1 489 ? 47.284 -32.418 -20.281 1.00 81.88 489 TRP A C 1
ATOM 3888 O O . TRP A 1 489 ? 47.614 -32.226 -21.452 1.00 81.88 489 TRP A O 1
ATOM 3898 N N . ASN A 1 490 ? 47.684 -33.448 -19.553 1.00 79.06 490 ASN A N 1
ATOM 3899 C CA . ASN A 1 490 ? 48.402 -34.605 -20.042 1.00 79.06 490 ASN A CA 1
ATOM 3900 C C . ASN A 1 490 ? 47.372 -35.564 -20.640 1.00 79.06 490 ASN A C 1
ATOM 3902 O O . ASN A 1 490 ? 46.469 -36.046 -19.952 1.00 79.06 490 ASN A O 1
ATOM 3906 N N . LEU A 1 491 ? 47.474 -35.801 -21.938 1.00 73.38 491 LEU A N 1
ATOM 3907 C CA . LEU A 1 491 ? 46.661 -36.801 -22.610 1.00 73.38 491 LEU A CA 1
ATOM 3908 C C . LEU A 1 491 ? 47.234 -38.193 -22.313 1.00 73.38 491 LEU A C 1
ATOM 3910 O O . LEU A 1 491 ? 48.433 -38.341 -22.080 1.00 73.38 491 LEU A O 1
ATOM 3914 N N . GLU A 1 492 ? 46.371 -39.206 -22.307 1.00 71.06 492 GLU A N 1
ATOM 3915 C CA . GLU A 1 492 ? 46.776 -40.607 -22.170 1.00 71.06 492 GLU A CA 1
ATOM 3916 C C . GLU A 1 492 ? 47.858 -40.986 -23.193 1.00 71.06 492 GLU A C 1
ATOM 3918 O O . GLU A 1 492 ? 47.780 -40.584 -24.360 1.00 71.06 492 GLU A O 1
ATOM 3923 N N . ALA A 1 493 ? 48.842 -41.769 -22.738 1.00 65.88 493 ALA A N 1
ATOM 3924 C CA . ALA A 1 493 ? 49.963 -42.235 -23.542 1.00 65.88 493 ALA A CA 1
ATOM 3925 C C . ALA A 1 493 ? 49.477 -42.914 -24.827 1.00 65.88 493 ALA A C 1
ATOM 3927 O O . ALA A 1 493 ? 48.582 -43.764 -24.801 1.00 65.88 493 ALA A O 1
ATOM 3928 N N . ARG A 1 494 ? 50.080 -42.565 -25.964 1.00 61.12 494 ARG A N 1
ATOM 3929 C CA . ARG A 1 494 ? 49.765 -43.179 -27.255 1.00 61.12 494 ARG A CA 1
ATOM 3930 C C . ARG A 1 494 ? 51.002 -43.780 -27.877 1.00 61.12 494 ARG A C 1
ATOM 3932 O O . ARG A 1 494 ? 52.011 -43.110 -28.032 1.00 61.12 494 ARG A O 1
ATOM 3939 N N . SER A 1 495 ? 50.883 -45.035 -28.275 1.00 58.41 495 SER A N 1
ATOM 3940 C CA . SER A 1 495 ? 51.852 -45.696 -29.131 1.00 58.41 495 SER A CA 1
ATOM 3941 C C . SER A 1 495 ? 51.795 -45.105 -30.536 1.00 58.41 495 SER A C 1
ATOM 3943 O O . SER A 1 495 ? 50.747 -45.151 -31.180 1.00 58.41 495 SER A O 1
ATOM 3945 N N . VAL A 1 496 ? 52.912 -44.550 -30.993 1.00 57.38 496 VAL A N 1
ATOM 3946 C CA . VAL A 1 496 ? 53.101 -44.065 -32.362 1.00 57.38 496 VAL A CA 1
ATOM 3947 C C . VAL A 1 496 ? 54.167 -44.932 -33.030 1.00 57.38 496 VAL A C 1
ATOM 3949 O O . VAL A 1 496 ? 55.170 -45.279 -32.400 1.00 57.38 496 VAL A O 1
ATOM 3952 N N . ASN A 1 497 ? 53.940 -45.293 -34.293 1.00 55.81 497 ASN A N 1
ATOM 3953 C CA . ASN A 1 497 ? 54.920 -46.022 -35.095 1.00 55.81 497 ASN A CA 1
ATOM 3954 C C . ASN A 1 497 ? 56.014 -45.057 -35.565 1.00 55.81 497 ASN A C 1
ATOM 3956 O O . ASN A 1 497 ? 55.697 -43.984 -36.078 1.00 55.81 497 ASN A O 1
ATOM 3960 N N . ARG A 1 498 ? 57.282 -45.453 -35.425 1.00 51.47 498 ARG A N 1
ATOM 3961 C CA . ARG A 1 498 ? 58.416 -44.786 -36.078 1.00 51.47 498 ARG A CA 1
ATOM 3962 C C . ARG A 1 498 ? 58.801 -45.544 -37.347 1.00 51.47 498 ARG A C 1
ATOM 3964 O O . ARG A 1 498 ? 58.742 -46.771 -37.364 1.00 51.47 498 ARG A O 1
ATOM 3971 N N . TYR A 1 499 ? 59.200 -44.808 -38.379 1.00 52.28 499 TYR A N 1
ATOM 3972 C CA . TYR A 1 499 ? 59.735 -45.353 -39.626 1.00 52.28 499 TYR A CA 1
ATOM 3973 C C . TYR A 1 499 ? 61.141 -44.784 -39.857 1.00 52.28 499 TYR A C 1
ATOM 3975 O O . TYR A 1 499 ? 61.416 -43.652 -39.462 1.00 52.28 499 TYR A O 1
ATOM 3983 N N . SER A 1 500 ? 62.028 -45.592 -40.437 1.00 45.84 500 SER A N 1
ATOM 3984 C CA . SER A 1 500 ? 63.373 -45.200 -40.873 1.00 45.84 500 SER A CA 1
ATOM 3985 C C . SER A 1 500 ? 63.347 -44.950 -42.384 1.00 45.84 500 SER A C 1
ATOM 3987 O O . SER A 1 500 ? 62.715 -45.717 -43.105 1.00 45.84 500 SER A O 1
ATOM 3989 N N . ASP A 1 501 ? 64.029 -43.906 -42.862 1.00 47.25 501 ASP A N 1
ATOM 3990 C CA . ASP A 1 501 ? 64.027 -43.494 -44.278 1.00 47.25 501 ASP A CA 1
ATOM 3991 C C . ASP A 1 501 ? 64.749 -44.468 -45.226 1.00 47.25 501 ASP A C 1
ATOM 3993 O O . ASP A 1 501 ? 64.532 -44.420 -46.435 1.00 47.25 501 ASP A O 1
ATOM 3997 N N . ALA A 1 502 ? 65.615 -45.354 -44.724 1.00 49.22 502 ALA A N 1
ATOM 3998 C CA . ALA A 1 502 ? 66.468 -46.158 -45.607 1.00 49.22 502 ALA A CA 1
ATOM 3999 C C . ALA A 1 502 ? 65.758 -47.384 -46.200 1.00 49.22 502 ALA A C 1
ATOM 4001 O O . ALA A 1 502 ? 66.064 -47.807 -47.310 1.00 49.22 502 ALA A O 1
ATOM 4002 N N . GLU A 1 503 ? 64.782 -47.939 -45.493 1.00 46.91 503 GLU A N 1
ATOM 4003 C CA . GLU A 1 503 ? 64.005 -49.093 -45.920 1.00 46.91 503 GLU A CA 1
ATOM 4004 C C . GLU A 1 503 ? 62.667 -48.978 -45.185 1.00 46.91 503 GLU A C 1
ATOM 4006 O O . GLU A 1 503 ? 62.660 -48.794 -43.971 1.00 46.91 503 GLU A O 1
ATOM 4011 N N . MET A 1 504 ? 61.520 -49.088 -45.864 1.00 51.84 504 MET A N 1
ATOM 4012 C CA . MET A 1 504 ? 60.184 -49.118 -45.228 1.00 51.84 504 MET A CA 1
ATOM 4013 C C . MET A 1 504 ? 59.967 -50.351 -44.310 1.00 51.84 504 MET A C 1
ATOM 4015 O O . MET A 1 504 ? 58.853 -50.846 -44.145 1.00 51.84 504 MET A O 1
ATOM 4019 N N . THR A 1 505 ? 61.023 -50.891 -43.714 1.00 50.78 505 THR A N 1
ATOM 4020 C CA . THR A 1 505 ? 61.023 -51.905 -42.672 1.00 50.78 505 THR A CA 1
ATOM 4021 C C . THR A 1 505 ? 60.750 -51.238 -41.323 1.00 50.78 505 THR A C 1
ATOM 4023 O O . THR A 1 505 ? 61.495 -50.389 -40.835 1.00 50.78 505 THR A O 1
ATOM 4026 N N . GLN A 1 506 ? 59.632 -51.625 -40.698 1.00 47.06 506 GLN A N 1
ATOM 4027 C CA . GLN A 1 506 ? 59.318 -51.284 -39.311 1.00 47.06 506 GLN A CA 1
ATOM 4028 C C . GLN A 1 506 ? 60.443 -51.785 -38.398 1.00 47.06 506 GLN A C 1
ATOM 4030 O O . GLN A 1 506 ? 60.474 -52.963 -38.050 1.00 47.06 506 GLN A O 1
ATOM 4035 N N . TYR A 1 507 ? 61.330 -50.898 -37.957 1.00 43.91 507 TYR A N 1
ATOM 4036 C CA . TYR A 1 507 ? 62.208 -51.187 -36.832 1.00 43.91 507 TYR A CA 1
ATOM 4037 C C . TYR A 1 507 ? 61.909 -50.248 -35.668 1.00 43.91 507 TYR A C 1
ATOM 4039 O O . TYR A 1 507 ? 61.915 -49.028 -35.798 1.00 43.91 507 TYR A O 1
ATOM 4047 N N . LEU A 1 508 ? 61.707 -50.888 -34.512 1.00 42.78 508 LEU A N 1
ATOM 4048 C CA . LEU A 1 508 ? 61.685 -50.319 -33.163 1.00 42.78 508 LEU A CA 1
ATOM 4049 C C . LEU A 1 508 ? 60.376 -49.657 -32.723 1.00 42.78 508 LEU A C 1
ATOM 4051 O O . LEU A 1 508 ? 60.343 -48.490 -32.355 1.00 42.78 508 LEU A O 1
ATOM 4055 N N . GLY A 1 509 ? 59.342 -50.492 -32.610 1.00 51.03 509 GLY A N 1
ATOM 4056 C CA . GLY A 1 509 ? 58.424 -50.457 -31.473 1.00 51.03 509 GLY A CA 1
ATOM 4057 C C . GLY A 1 509 ? 57.450 -49.279 -31.381 1.00 51.03 509 GLY A C 1
ATOM 4058 O O . GLY A 1 509 ? 57.681 -48.147 -31.792 1.00 51.03 509 GLY A O 1
ATOM 4059 N N . ASN A 1 510 ? 56.320 -49.570 -30.750 1.00 52.62 510 ASN A N 1
ATOM 4060 C CA . ASN A 1 510 ? 55.346 -48.580 -30.324 1.00 52.62 510 ASN A CA 1
ATOM 4061 C C . ASN A 1 510 ? 56.006 -47.570 -29.367 1.00 52.62 510 ASN A C 1
ATOM 4063 O O . ASN A 1 510 ? 56.152 -47.854 -28.179 1.00 52.62 510 ASN A O 1
ATOM 4067 N N . THR A 1 511 ? 56.383 -46.382 -29.852 1.00 53.12 511 THR A N 1
ATOM 4068 C CA . THR A 1 511 ? 56.898 -45.325 -28.970 1.00 53.12 511 THR A CA 1
ATOM 4069 C C . THR A 1 511 ? 55.714 -44.679 -28.269 1.00 53.12 511 THR A C 1
ATOM 4071 O O . THR A 1 511 ? 54.844 -44.105 -28.921 1.00 53.12 511 THR A O 1
ATOM 4074 N N . ALA A 1 512 ? 55.652 -44.788 -26.943 1.00 57.06 512 ALA A N 1
ATOM 4075 C CA . ALA A 1 512 ? 54.629 -44.112 -26.159 1.00 57.06 512 ALA A CA 1
ATOM 4076 C C . ALA A 1 512 ? 54.927 -42.604 -26.102 1.00 57.06 512 ALA A C 1
ATOM 4078 O O . ALA A 1 512 ? 55.866 -42.170 -25.439 1.00 57.06 512 ALA A O 1
ATOM 4079 N N . VAL A 1 513 ? 54.123 -41.803 -26.797 1.00 59.12 513 VAL A N 1
ATOM 4080 C CA . VAL A 1 513 ? 54.115 -40.342 -26.693 1.00 59.12 513 VAL A CA 1
ATOM 4081 C C . VAL A 1 513 ? 53.104 -39.936 -25.627 1.00 59.12 513 VAL A C 1
ATOM 4083 O O . VAL A 1 513 ? 51.990 -40.461 -25.594 1.00 59.12 513 VAL A O 1
ATOM 4086 N N . ASN A 1 514 ? 53.483 -38.981 -24.777 1.00 64.38 514 ASN A N 1
ATOM 4087 C CA . ASN A 1 514 ? 52.619 -38.368 -23.768 1.00 64.38 514 ASN A CA 1
ATOM 4088 C C . ASN A 1 514 ? 52.363 -36.899 -24.140 1.00 64.38 514 ASN A C 1
ATOM 4090 O O . ASN A 1 514 ? 53.123 -36.023 -23.711 1.00 64.38 514 ASN A O 1
ATOM 4094 N N . PRO A 1 515 ? 51.326 -36.606 -24.945 1.00 70.06 515 PRO A N 1
ATOM 4095 C CA . PRO A 1 515 ? 51.063 -35.248 -25.383 1.00 70.06 515 PRO A CA 1
ATOM 4096 C C . PRO A 1 515 ? 50.568 -34.393 -24.219 1.00 70.06 515 PRO A C 1
ATOM 4098 O O . PRO A 1 515 ? 49.651 -34.773 -23.485 1.00 70.06 515 PRO A O 1
ATOM 4101 N N . VAL A 1 516 ? 51.127 -33.196 -24.085 1.00 74.81 516 VAL A N 1
ATOM 4102 C CA . VAL A 1 516 ? 50.716 -32.206 -23.090 1.00 74.81 516 VAL A CA 1
ATOM 4103 C C . VAL A 1 516 ? 50.099 -31.016 -23.803 1.00 74.81 516 VAL A C 1
ATOM 4105 O O . VAL A 1 516 ? 50.762 -30.303 -24.553 1.00 74.81 516 VAL A O 1
ATOM 4108 N N . THR A 1 517 ? 48.821 -30.756 -23.539 1.00 76.06 517 THR A N 1
ATOM 4109 C CA . THR A 1 517 ? 48.149 -29.550 -24.030 1.00 76.06 517 THR A CA 1
ATOM 4110 C C . THR A 1 517 ? 48.197 -28.457 -22.975 1.00 76.06 517 THR A C 1
ATOM 4112 O O . THR A 1 517 ? 47.813 -28.687 -21.828 1.00 76.06 517 THR A O 1
ATOM 4115 N N . ARG A 1 518 ? 48.639 -27.258 -23.357 1.00 84.19 518 ARG A N 1
ATOM 4116 C CA . ARG A 1 518 ? 48.536 -26.056 -22.523 1.00 84.19 518 ARG A CA 1
ATOM 4117 C C . ARG A 1 518 ? 47.490 -25.124 -23.108 1.00 84.19 518 ARG A C 1
ATOM 4119 O O . ARG A 1 518 ? 47.374 -25.007 -24.325 1.00 84.19 518 ARG A O 1
ATOM 4126 N N . ARG A 1 519 ? 46.699 -24.473 -22.263 1.00 84.38 519 ARG A N 1
ATOM 4127 C CA . ARG A 1 519 ? 45.628 -23.565 -22.686 1.00 84.38 519 ARG A CA 1
ATOM 4128 C C . ARG A 1 519 ? 45.673 -22.294 -21.873 1.00 84.38 519 ARG A C 1
ATOM 4130 O O . ARG A 1 519 ? 45.788 -22.360 -20.654 1.00 84.38 519 ARG A O 1
ATOM 4137 N N . PHE A 1 520 ? 45.516 -21.176 -22.559 1.00 89.50 520 PHE A N 1
ATOM 4138 C CA . PHE A 1 520 ? 45.356 -19.850 -21.990 1.00 89.50 520 PHE A CA 1
ATOM 4139 C C . PHE A 1 520 ? 44.008 -19.331 -22.464 1.00 89.50 520 PHE A C 1
ATOM 4141 O O . PHE A 1 520 ? 43.769 -19.271 -23.666 1.00 89.50 520 PHE A O 1
ATOM 4148 N N . GLU A 1 521 ? 43.106 -19.023 -21.546 1.00 88.12 521 GLU A N 1
ATOM 4149 C CA . GLU A 1 521 ? 41.746 -18.594 -21.861 1.00 88.12 521 GLU A CA 1
ATOM 4150 C C . GLU A 1 521 ? 41.427 -17.303 -21.112 1.00 88.12 521 GLU A C 1
ATOM 4152 O O . GLU A 1 521 ? 41.623 -17.227 -19.897 1.00 88.12 521 GLU A O 1
ATOM 4157 N N . LEU A 1 522 ? 40.889 -16.323 -21.834 1.00 91.62 522 LEU A N 1
ATOM 4158 C CA . LEU A 1 522 ? 40.256 -15.127 -21.292 1.00 91.62 522 LEU A CA 1
ATOM 4159 C C . LEU A 1 522 ? 38.792 -15.141 -21.734 1.00 91.62 522 LEU A C 1
ATOM 4161 O O . LEU A 1 522 ? 38.512 -15.101 -22.931 1.00 91.62 522 LEU A O 1
ATOM 4165 N N . ALA A 1 523 ? 37.866 -15.201 -20.781 1.00 90.06 523 ALA A N 1
ATOM 4166 C CA . ALA A 1 523 ? 36.431 -15.217 -21.051 1.00 90.06 523 ALA A CA 1
ATOM 4167 C C . ALA A 1 523 ? 35.717 -14.100 -20.300 1.00 90.06 523 ALA A C 1
ATOM 4169 O O . ALA A 1 523 ? 35.928 -13.940 -19.104 1.00 90.06 523 ALA A O 1
ATOM 4170 N N . VAL A 1 524 ? 34.838 -13.368 -20.980 1.00 90.88 524 VAL A N 1
ATOM 4171 C CA . VAL A 1 524 ? 33.856 -12.509 -20.314 1.00 90.88 524 VAL A CA 1
ATOM 4172 C C . VAL A 1 524 ? 32.750 -13.411 -19.784 1.00 90.88 524 VAL A C 1
ATOM 4174 O O . VAL A 1 524 ? 32.318 -14.341 -20.466 1.00 90.88 524 VAL A O 1
ATOM 4177 N N . ARG A 1 525 ? 32.307 -13.156 -18.557 1.00 87.69 525 ARG A N 1
ATOM 4178 C CA . ARG A 1 525 ? 31.326 -13.960 -17.838 1.00 87.69 525 ARG A CA 1
ATOM 4179 C C . ARG A 1 525 ? 30.166 -13.094 -17.383 1.00 87.69 525 ARG A C 1
ATOM 4181 O O . ARG A 1 525 ? 30.364 -12.042 -16.785 1.00 87.69 525 ARG A O 1
ATOM 4188 N N . THR A 1 526 ? 28.960 -13.592 -17.589 1.00 90.25 526 THR A N 1
ATOM 4189 C CA . THR A 1 526 ? 27.735 -13.060 -17.000 1.00 90.25 526 THR A CA 1
ATOM 4190 C C . THR A 1 526 ? 27.030 -14.167 -16.242 1.00 90.25 526 THR A C 1
ATOM 4192 O O . THR A 1 526 ? 26.993 -15.306 -16.703 1.00 90.25 526 THR A O 1
ATOM 4195 N N . GLY A 1 527 ? 26.447 -13.863 -15.098 1.00 88.00 527 GLY A N 1
ATOM 4196 C CA . GLY A 1 527 ? 25.783 -14.868 -14.290 1.00 88.00 527 GLY A CA 1
ATOM 4197 C C . GLY A 1 527 ? 24.808 -14.268 -13.305 1.00 88.00 527 GLY A C 1
ATOM 4198 O O . GLY A 1 527 ? 24.415 -13.104 -13.402 1.00 88.00 527 GLY A O 1
ATOM 4199 N N . TYR A 1 528 ? 24.410 -15.083 -12.347 1.00 87.88 528 TYR A N 1
ATOM 4200 C CA . TYR A 1 528 ? 23.526 -14.681 -11.277 1.00 87.88 528 TYR A CA 1
ATOM 4201 C C . TYR A 1 528 ? 23.876 -15.443 -10.015 1.00 87.88 528 TYR A C 1
ATOM 4203 O O . TYR A 1 528 ? 23.911 -16.675 -9.972 1.00 87.88 528 TYR A O 1
ATOM 4211 N N . LEU A 1 529 ? 24.073 -14.658 -8.971 1.00 85.69 529 LEU A N 1
ATOM 4212 C CA . LEU A 1 529 ? 24.442 -15.098 -7.651 1.00 85.69 529 LEU A CA 1
ATOM 4213 C C . LEU A 1 529 ? 23.210 -15.071 -6.750 1.00 85.69 529 LEU A C 1
ATOM 4215 O O . LEU A 1 529 ? 22.593 -14.025 -6.539 1.00 85.69 529 LEU A O 1
ATOM 4219 N N . PHE A 1 530 ? 22.906 -16.222 -6.169 1.00 83.06 530 PHE A N 1
ATOM 4220 C CA . PHE A 1 530 ? 22.011 -16.389 -5.037 1.00 83.06 530 PHE A CA 1
ATOM 4221 C C . PHE A 1 530 ? 22.850 -16.732 -3.804 1.00 83.06 530 PHE A C 1
ATOM 4223 O O . PHE A 1 530 ? 23.496 -17.774 -3.738 1.00 83.06 530 PHE A O 1
ATOM 4230 N N . GLN A 1 531 ? 22.850 -15.867 -2.798 1.00 77.56 531 GLN A N 1
ATOM 4231 C CA . GLN A 1 531 ? 23.660 -16.034 -1.598 1.00 77.56 531 GLN A CA 1
ATOM 4232 C C . GLN A 1 531 ? 22.807 -15.919 -0.334 1.00 77.56 531 GLN A C 1
ATOM 4234 O O . GLN A 1 531 ? 22.069 -14.961 -0.121 1.00 77.56 531 GLN A O 1
ATOM 4239 N N . THR A 1 532 ? 22.945 -16.906 0.545 1.00 73.25 532 THR A N 1
ATOM 4240 C CA . THR A 1 532 ? 22.375 -16.928 1.898 1.00 73.25 532 THR A CA 1
ATOM 4241 C C . THR A 1 532 ? 23.479 -16.739 2.939 1.00 73.25 532 THR A C 1
ATOM 4243 O O . THR A 1 532 ? 24.658 -16.646 2.602 1.00 73.25 532 THR A O 1
ATOM 4246 N N . ARG A 1 533 ? 23.128 -16.750 4.233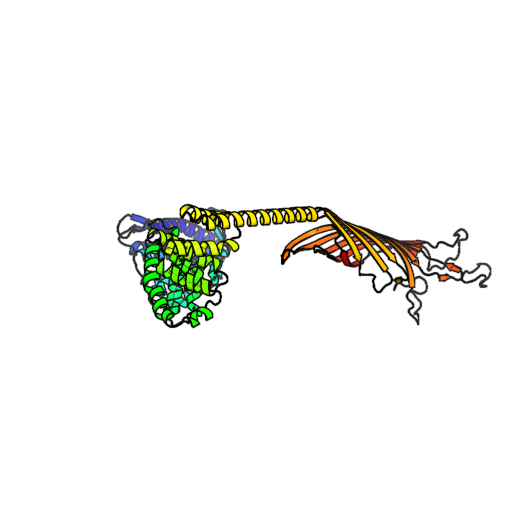 1.00 66.75 533 ARG A N 1
ATOM 4247 C CA . ARG A 1 533 ? 24.121 -16.752 5.322 1.00 66.75 533 ARG A CA 1
ATOM 4248 C C . ARG A 1 533 ? 25.128 -17.906 5.224 1.00 66.75 533 ARG A C 1
ATOM 4250 O O . ARG A 1 533 ? 26.274 -17.710 5.593 1.00 66.75 533 ARG A O 1
ATOM 4257 N N . TRP A 1 534 ? 24.705 -19.082 4.766 1.00 70.69 534 TRP A N 1
ATOM 4258 C CA . TRP A 1 534 ? 25.504 -20.311 4.867 1.00 70.69 534 TRP A CA 1
ATOM 4259 C C . TRP A 1 534 ? 25.991 -20.822 3.520 1.00 70.69 534 TRP A C 1
ATOM 4261 O O . TRP A 1 534 ? 27.058 -21.418 3.435 1.00 70.69 534 TRP A O 1
ATOM 4271 N N . VAL A 1 535 ? 25.210 -20.585 2.468 1.00 79.19 535 VAL A N 1
ATOM 4272 C CA . VAL A 1 535 ? 25.440 -21.168 1.147 1.00 79.19 535 VAL A CA 1
ATOM 4273 C C . VAL A 1 535 ? 25.303 -20.106 0.066 1.00 79.19 535 VAL A C 1
ATOM 4275 O O . VAL A 1 535 ? 24.433 -19.236 0.152 1.00 79.19 535 VAL A O 1
ATOM 4278 N N . SER A 1 536 ? 26.143 -20.199 -0.956 1.00 80.94 536 SER A N 1
ATOM 4279 C CA . SER A 1 536 ? 26.059 -19.458 -2.211 1.00 80.94 536 SER A CA 1
ATOM 4280 C C . SER A 1 536 ? 25.844 -20.412 -3.383 1.00 80.94 536 SER A C 1
ATOM 4282 O O . SER A 1 536 ? 26.364 -21.527 -3.398 1.00 80.94 536 SER A O 1
ATOM 4284 N N . PHE A 1 537 ? 25.068 -19.944 -4.347 1.00 85.62 537 PHE A N 1
ATOM 4285 C CA . PHE A 1 537 ? 24.729 -20.604 -5.593 1.00 85.62 537 PHE A CA 1
ATOM 4286 C C . PHE A 1 537 ? 24.956 -19.589 -6.706 1.00 85.62 537 PHE A C 1
ATOM 4288 O O . PHE A 1 537 ? 24.437 -18.479 -6.636 1.00 85.62 537 PHE A O 1
ATOM 4295 N N . ASP A 1 538 ? 25.732 -19.945 -7.715 1.00 83.44 538 ASP A N 1
ATOM 4296 C CA . ASP A 1 538 ? 26.041 -19.057 -8.833 1.00 83.44 538 ASP A CA 1
ATOM 4297 C C . ASP A 1 538 ? 25.879 -19.821 -10.139 1.00 83.44 538 ASP A C 1
ATOM 4299 O O . ASP A 1 538 ? 26.526 -20.855 -10.322 1.00 83.44 538 ASP A O 1
ATOM 4303 N N . TYR A 1 539 ? 25.001 -19.335 -11.015 1.00 87.19 539 TYR A N 1
ATOM 4304 C CA . TYR A 1 539 ? 24.903 -19.824 -12.385 1.00 87.19 539 TYR A CA 1
ATOM 4305 C C . TYR A 1 539 ? 25.546 -18.810 -13.316 1.00 87.19 539 TYR A C 1
ATOM 4307 O O . TYR A 1 539 ? 25.271 -17.617 -13.221 1.00 87.19 539 TYR A O 1
ATOM 4315 N N . TYR A 1 540 ? 26.383 -19.266 -14.240 1.00 85.81 540 TYR A N 1
ATOM 4316 C CA . TYR A 1 540 ? 27.072 -18.361 -15.149 1.00 85.81 540 TYR A CA 1
ATOM 4317 C C . TYR A 1 540 ? 27.188 -18.915 -16.561 1.00 85.81 540 TYR A C 1
ATOM 4319 O O . TYR A 1 540 ? 27.186 -20.125 -16.794 1.00 85.81 540 TYR A O 1
ATOM 4327 N N . LEU A 1 541 ? 27.337 -17.976 -17.487 1.00 87.75 541 LEU A N 1
ATOM 4328 C CA . LEU A 1 541 ? 27.627 -18.156 -18.894 1.00 87.75 541 LEU A CA 1
ATOM 4329 C C . LEU A 1 541 ? 28.823 -17.272 -19.247 1.00 87.75 541 LEU A C 1
ATOM 4331 O O . LEU A 1 541 ? 28.926 -16.144 -18.770 1.00 87.75 541 LEU A O 1
ATOM 4335 N N . GLY A 1 542 ? 29.728 -17.754 -20.082 1.00 85.94 542 GLY A N 1
ATOM 4336 C CA . GLY A 1 542 ? 30.860 -16.971 -20.537 1.00 85.94 542 GLY A CA 1
ATOM 4337 C C . GLY A 1 542 ? 31.320 -17.360 -21.926 1.00 85.94 542 GLY A C 1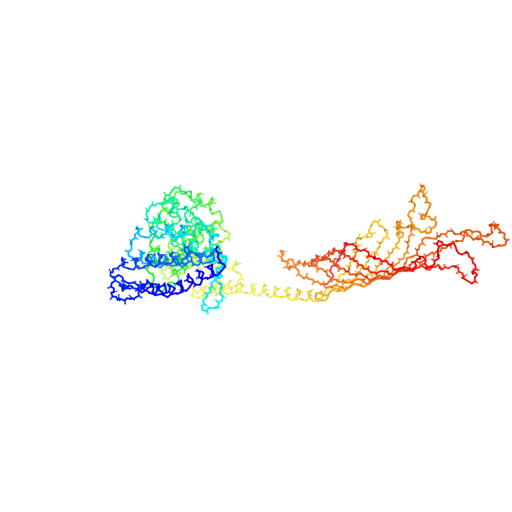
ATOM 4338 O O . GLY A 1 542 ? 31.210 -18.511 -22.345 1.00 85.94 542 GLY A O 1
ATOM 4339 N N . ILE A 1 543 ? 31.859 -16.378 -22.629 1.00 89.94 543 ILE A N 1
ATOM 4340 C CA . ILE A 1 543 ? 32.450 -16.533 -23.952 1.00 89.94 543 ILE A CA 1
ATOM 4341 C C . ILE A 1 543 ? 33.746 -15.737 -23.996 1.00 89.94 543 ILE A C 1
ATOM 4343 O O . ILE A 1 543 ? 33.881 -14.708 -23.331 1.00 89.94 543 ILE A O 1
ATOM 4347 N N . GLY A 1 544 ? 34.718 -16.198 -24.769 1.00 91.00 544 GLY A N 1
ATOM 4348 C CA . GLY A 1 544 ? 35.918 -15.405 -24.961 1.00 91.00 544 GLY A CA 1
ATOM 4349 C C . GLY A 1 544 ? 36.860 -15.939 -26.005 1.00 91.00 544 GLY A C 1
ATOM 4350 O O . GLY A 1 544 ? 36.439 -16.550 -26.985 1.00 91.00 544 GLY A O 1
ATOM 4351 N N . ILE A 1 545 ? 38.142 -15.692 -25.763 1.00 91.12 545 ILE A N 1
ATOM 4352 C CA . ILE A 1 545 ? 39.245 -16.071 -26.631 1.00 91.12 545 ILE A CA 1
ATOM 4353 C C . ILE A 1 545 ? 40.212 -16.965 -25.864 1.00 91.12 545 ILE A C 1
ATOM 4355 O O . ILE A 1 545 ? 40.548 -16.732 -24.702 1.00 91.12 545 ILE A O 1
ATOM 4359 N N . GLY A 1 546 ? 40.638 -18.031 -26.520 1.00 87.69 546 GLY A N 1
ATOM 4360 C CA . GLY A 1 546 ? 41.578 -18.988 -25.985 1.00 87.69 546 GLY A CA 1
ATOM 4361 C C . GLY A 1 546 ? 42.688 -19.253 -26.980 1.00 87.69 546 GLY A C 1
ATOM 4362 O O . GLY A 1 546 ? 42.463 -19.296 -28.186 1.00 87.69 546 GLY A O 1
ATOM 4363 N N . TYR A 1 547 ? 43.884 -19.477 -26.461 1.00 86.06 547 TYR A N 1
ATOM 4364 C CA . TYR A 1 547 ? 45.012 -20.001 -27.207 1.00 86.06 547 TYR A CA 1
ATOM 4365 C C . TYR A 1 547 ? 45.414 -21.339 -26.604 1.00 86.06 547 TYR A C 1
ATOM 4367 O O . TYR A 1 547 ? 45.504 -21.488 -25.383 1.00 86.06 547 TYR A O 1
ATOM 4375 N N . ARG A 1 548 ? 45.600 -22.348 -27.449 1.00 80.56 548 ARG A N 1
ATOM 4376 C CA . ARG A 1 548 ? 46.036 -23.679 -27.017 1.00 80.56 548 ARG A CA 1
ATOM 4377 C C . ARG A 1 548 ? 47.357 -24.017 -27.681 1.00 80.56 548 ARG A C 1
ATOM 4379 O O . ARG A 1 548 ? 47.528 -23.692 -28.850 1.00 80.56 548 ARG A O 1
ATOM 4386 N N . THR A 1 549 ? 48.225 -24.717 -26.966 1.00 79.44 549 THR A N 1
ATOM 4387 C CA . THR A 1 549 ? 49.455 -25.296 -27.501 1.00 79.44 549 THR A CA 1
ATOM 4388 C C . THR A 1 549 ? 49.544 -26.777 -27.176 1.00 79.44 549 THR A C 1
ATOM 4390 O O . THR A 1 549 ? 48.933 -27.253 -26.214 1.00 79.44 549 THR A O 1
ATOM 4393 N N . LEU A 1 550 ? 50.285 -27.511 -28.000 1.00 72.44 550 LEU A N 1
ATOM 4394 C CA . LEU A 1 550 ? 50.619 -28.916 -27.785 1.00 72.44 550 LEU A CA 1
ATOM 4395 C C . LEU A 1 550 ? 52.139 -29.035 -27.642 1.00 72.44 550 LEU A C 1
ATOM 4397 O O . LEU A 1 550 ? 52.881 -28.427 -28.409 1.00 72.44 550 LEU A O 1
ATOM 4401 N N . SER A 1 551 ? 52.590 -29.785 -26.643 1.00 69.00 551 SER A N 1
ATOM 4402 C CA . SER A 1 551 ? 53.993 -30.110 -26.415 1.00 69.00 551 SER A CA 1
ATOM 4403 C C . SER A 1 551 ? 54.114 -31.599 -26.136 1.00 69.00 551 SER A C 1
ATOM 4405 O O . SER A 1 551 ? 53.448 -32.114 -25.240 1.00 69.00 551 SER A O 1
ATOM 4407 N N . ASP A 1 552 ? 55.005 -32.261 -26.862 1.00 62.19 552 ASP A N 1
ATOM 4408 C CA . ASP A 1 552 ? 55.299 -33.676 -26.674 1.00 62.19 552 ASP A CA 1
ATOM 4409 C C . ASP A 1 552 ? 56.635 -33.784 -25.937 1.00 62.19 552 ASP A C 1
ATOM 4411 O O . ASP A 1 552 ? 57.706 -33.570 -26.505 1.00 62.19 552 ASP A O 1
ATOM 4415 N N . LYS A 1 553 ? 56.588 -34.040 -24.627 1.00 51.22 553 LYS A N 1
ATOM 4416 C CA . LYS A 1 553 ? 57.803 -34.327 -23.856 1.00 51.22 553 LYS A CA 1
ATOM 4417 C C . LYS A 1 553 ? 58.185 -35.787 -24.099 1.00 51.22 553 LYS A C 1
ATOM 4419 O O . LYS A 1 553 ? 57.490 -36.675 -23.614 1.00 51.22 553 LYS A O 1
ATOM 4424 N N . GLY A 1 554 ? 59.276 -36.025 -24.828 1.00 48.69 554 GLY A N 1
ATOM 4425 C CA . GLY A 1 554 ? 59.823 -37.375 -25.045 1.00 48.69 554 GLY A CA 1
ATOM 4426 C C . GLY A 1 554 ? 60.491 -37.620 -26.402 1.00 48.69 554 GLY A C 1
ATOM 4427 O O . GLY A 1 554 ? 61.095 -38.670 -26.594 1.00 48.69 554 GLY A O 1
ATOM 4428 N N . THR A 1 555 ? 60.424 -36.674 -27.334 1.00 46.09 555 THR A N 1
ATOM 4429 C CA . THR A 1 555 ? 61.111 -36.751 -28.630 1.00 46.09 555 THR A CA 1
ATOM 4430 C C . THR A 1 555 ? 62.162 -35.658 -28.712 1.00 46.09 555 THR A C 1
ATOM 4432 O O . THR A 1 555 ? 61.833 -34.475 -28.736 1.00 46.09 555 THR A O 1
ATOM 4435 N N . ASP A 1 556 ? 63.431 -36.061 -28.717 1.00 40.25 556 ASP A N 1
ATOM 4436 C CA . ASP A 1 556 ? 64.545 -35.191 -29.071 1.00 40.25 556 ASP A CA 1
ATOM 4437 C C . ASP A 1 556 ? 64.373 -34.814 -30.551 1.00 40.25 556 ASP A C 1
ATOM 4439 O O . ASP A 1 556 ? 64.542 -35.646 -31.440 1.00 40.25 556 ASP A O 1
ATOM 4443 N N . TYR A 1 557 ? 63.927 -33.585 -30.817 1.00 43.81 557 TYR A N 1
ATOM 4444 C CA . TYR A 1 557 ? 63.596 -33.080 -32.160 1.00 43.81 557 TYR A CA 1
ATOM 4445 C C . TYR A 1 557 ? 64.834 -32.871 -33.054 1.00 43.81 557 TYR A C 1
ATOM 4447 O O . TYR A 1 557 ? 64.720 -32.309 -34.135 1.00 43.81 557 TYR A O 1
ATOM 4455 N N . ARG A 1 558 ? 66.026 -33.298 -32.617 1.00 40.59 558 ARG A N 1
ATOM 4456 C CA . ARG A 1 558 ? 67.281 -33.097 -33.356 1.00 40.59 558 ARG A CA 1
ATOM 4457 C C . ARG A 1 558 ? 67.446 -33.993 -34.584 1.00 40.59 558 ARG A C 1
ATOM 4459 O O . ARG A 1 558 ? 68.325 -33.707 -35.384 1.00 40.59 558 ARG A O 1
ATOM 4466 N N . ASN A 1 559 ? 66.580 -34.990 -34.767 1.00 39.09 559 ASN A N 1
ATOM 4467 C CA . ASN A 1 559 ? 66.431 -35.696 -36.037 1.00 39.09 559 ASN A CA 1
ATOM 4468 C C . ASN A 1 559 ? 65.035 -35.397 -36.608 1.00 39.09 559 ASN A C 1
ATOM 4470 O O . ASN A 1 559 ? 64.088 -36.159 -36.423 1.00 39.09 559 ASN A O 1
ATOM 4474 N N . GLU A 1 560 ? 64.916 -34.243 -37.268 1.00 47.62 560 GLU A N 1
ATOM 4475 C CA . GLU A 1 560 ? 64.032 -34.053 -38.427 1.00 47.62 560 GLU A CA 1
ATOM 4476 C C . GLU A 1 560 ? 64.301 -35.264 -39.342 1.00 47.62 560 GLU A C 1
ATOM 4478 O O . GLU A 1 560 ? 65.458 -35.583 -39.586 1.00 47.62 560 GLU A O 1
ATOM 4483 N N . TYR A 1 561 ? 63.369 -36.128 -39.723 1.00 45.03 561 TYR A N 1
ATOM 4484 C CA . TYR A 1 561 ? 62.073 -35.947 -40.357 1.00 45.03 561 TYR A CA 1
ATOM 4485 C C . TYR A 1 561 ? 61.151 -37.091 -39.867 1.00 45.03 561 TYR A C 1
ATOM 4487 O O . TYR A 1 561 ? 61.640 -38.098 -39.366 1.00 45.03 561 TYR A O 1
ATOM 4495 N N . TRP A 1 562 ? 59.827 -36.972 -40.014 1.00 46.19 562 TRP A N 1
ATOM 4496 C CA . TRP A 1 562 ? 58.822 -37.998 -39.643 1.00 46.19 562 TRP A CA 1
ATOM 4497 C C . TRP A 1 562 ? 58.421 -38.075 -38.159 1.00 46.19 562 TRP A C 1
ATOM 4499 O O . TRP A 1 562 ? 58.454 -39.122 -37.511 1.00 46.19 562 TRP A O 1
ATOM 4509 N N . THR A 1 563 ? 57.892 -36.969 -37.633 1.00 43.16 563 THR A N 1
ATOM 4510 C CA . THR A 1 563 ? 56.762 -37.080 -36.697 1.00 43.16 563 THR A CA 1
ATOM 4511 C C . THR A 1 563 ? 55.483 -37.104 -37.527 1.00 43.16 563 THR A C 1
ATOM 4513 O O . THR A 1 563 ? 55.343 -36.328 -38.464 1.00 43.16 563 THR A O 1
ATOM 4516 N N . ASP A 1 564 ? 54.580 -38.039 -37.235 1.00 44.66 564 ASP A N 1
ATOM 4517 C CA . ASP A 1 564 ? 53.291 -38.166 -37.912 1.00 44.66 564 ASP A CA 1
ATOM 4518 C C . ASP A 1 564 ? 52.619 -36.782 -38.066 1.00 44.66 564 ASP A C 1
ATOM 4520 O O . ASP A 1 564 ? 52.442 -36.066 -37.075 1.00 44.66 564 ASP A O 1
ATOM 4524 N N . ASP A 1 565 ? 52.236 -36.408 -39.295 1.00 44.19 565 ASP A N 1
ATOM 4525 C CA . ASP A 1 565 ? 51.689 -35.096 -39.715 1.00 44.19 565 ASP A CA 1
ATOM 4526 C C . ASP A 1 565 ? 50.480 -34.631 -38.857 1.00 44.19 565 ASP A C 1
ATOM 4528 O O . ASP A 1 565 ? 50.022 -33.481 -38.836 1.00 44.19 565 ASP A O 1
ATOM 4532 N N . HIS A 1 566 ? 49.937 -35.599 -38.131 1.00 47.03 566 HIS A N 1
ATOM 4533 C CA . HIS A 1 566 ? 48.865 -35.566 -37.159 1.00 47.03 566 HIS A CA 1
ATOM 4534 C C . HIS A 1 566 ? 49.212 -34.951 -35.795 1.00 47.03 566 HIS A C 1
ATOM 4536 O O . HIS A 1 566 ? 48.271 -34.656 -35.059 1.00 47.03 566 HIS A O 1
ATOM 4542 N N . TYR A 1 567 ? 50.492 -34.746 -35.461 1.00 46.62 567 TYR A N 1
ATOM 4543 C CA . TYR A 1 567 ? 50.966 -34.153 -34.197 1.00 46.62 567 TYR A CA 1
ATOM 4544 C C . TYR A 1 567 ? 51.835 -32.898 -34.395 1.00 46.62 567 TYR A C 1
ATOM 4546 O O . TYR A 1 567 ? 52.312 -32.315 -33.422 1.00 46.62 567 TYR A O 1
ATOM 4554 N N . HIS A 1 568 ? 51.965 -32.403 -35.633 1.00 49.25 568 HIS A N 1
ATOM 4555 C CA . HIS A 1 568 ? 52.649 -31.140 -35.911 1.00 49.25 568 HIS A CA 1
ATOM 4556 C C . HIS A 1 568 ? 52.055 -29.976 -35.101 1.00 49.25 568 HIS A C 1
ATOM 4558 O O . HIS A 1 568 ? 50.868 -29.639 -35.212 1.00 49.25 568 HIS A O 1
ATOM 4564 N N . SER A 1 569 ? 52.915 -29.311 -34.326 1.00 48.69 569 SER A N 1
ATOM 4565 C CA . SER A 1 569 ? 52.582 -28.168 -33.464 1.00 48.69 569 SER A CA 1
ATOM 4566 C C . SER A 1 569 ? 51.805 -27.062 -34.198 1.00 48.69 569 SER A C 1
ATOM 4568 O O . SER A 1 569 ? 50.900 -26.465 -33.612 1.00 48.69 569 SER A O 1
ATOM 4570 N N . GLY A 1 570 ? 52.057 -26.861 -35.498 1.00 46.94 570 GLY A N 1
ATOM 4571 C CA . GLY A 1 570 ? 51.359 -25.894 -36.358 1.00 46.94 570 GLY A CA 1
ATOM 4572 C C . GLY A 1 570 ? 49.851 -26.135 -36.542 1.00 46.94 570 GLY A C 1
ATOM 4573 O O . GLY A 1 570 ? 49.103 -25.176 -36.702 1.00 46.94 570 GLY A O 1
ATOM 4574 N N . ARG A 1 571 ? 49.355 -27.381 -36.448 1.00 51.69 571 ARG A N 1
ATOM 4575 C CA . ARG A 1 571 ? 47.902 -27.686 -36.504 1.00 51.69 571 ARG A CA 1
ATOM 4576 C C . ARG A 1 571 ? 47.211 -27.549 -35.139 1.00 51.69 571 ARG A C 1
ATOM 4578 O O . ARG A 1 571 ? 45.980 -27.453 -35.049 1.00 51.69 571 ARG A O 1
ATOM 4585 N N . PHE A 1 572 ? 47.987 -27.561 -34.057 1.00 55.53 572 PHE A N 1
ATOM 4586 C CA . PHE A 1 572 ? 47.473 -27.555 -32.688 1.00 55.53 572 PHE A CA 1
ATOM 4587 C C . PHE A 1 572 ? 47.497 -26.183 -32.043 1.00 55.53 572 PHE A C 1
ATOM 4589 O O . PHE A 1 572 ? 46.519 -25.848 -31.365 1.00 55.53 572 PHE A O 1
ATOM 4596 N N . ASN A 1 573 ? 48.549 -25.410 -32.307 1.00 67.44 573 ASN A N 1
ATOM 4597 C CA . ASN A 1 573 ? 48.701 -24.023 -31.903 1.00 67.44 573 ASN A CA 1
ATOM 4598 C C . ASN A 1 573 ? 47.662 -23.166 -32.617 1.00 67.44 573 ASN A C 1
ATOM 4600 O O . ASN A 1 573 ? 47.837 -22.787 -33.771 1.00 67.44 573 ASN A O 1
ATOM 4604 N N . LYS A 1 574 ? 46.535 -22.902 -31.956 1.00 77.06 574 LYS A N 1
ATOM 4605 C CA . LYS A 1 574 ? 45.468 -22.107 -32.564 1.00 77.06 574 LYS A CA 1
ATOM 4606 C C . LYS A 1 574 ? 44.695 -21.296 -31.549 1.00 77.06 574 LYS A C 1
ATOM 4608 O O . LYS A 1 574 ? 44.521 -21.703 -30.395 1.00 77.06 574 LYS A O 1
ATOM 4613 N N . LEU A 1 575 ? 44.167 -20.186 -32.046 1.00 80.81 575 LEU A N 1
ATOM 4614 C CA . LEU A 1 575 ? 43.099 -19.457 -31.391 1.00 80.81 575 LEU A CA 1
ATOM 4615 C C . LEU A 1 575 ? 41.791 -20.253 -31.493 1.00 80.81 575 LEU A C 1
ATOM 4617 O O . LEU A 1 575 ? 41.529 -20.951 -32.475 1.00 80.81 575 LEU A O 1
ATOM 4621 N N . TYR A 1 576 ? 40.980 -20.182 -30.449 1.00 78.75 576 TYR A N 1
ATOM 4622 C CA . TYR A 1 576 ? 39.640 -20.752 -30.400 1.00 78.75 576 TYR A CA 1
ATOM 4623 C C . TYR A 1 576 ? 38.753 -19.901 -29.492 1.00 78.75 576 TYR A C 1
ATOM 4625 O O . TYR A 1 576 ? 39.253 -19.134 -28.673 1.00 78.75 576 TYR A O 1
ATOM 4633 N N . ALA A 1 577 ? 37.438 -20.051 -29.625 1.00 80.75 577 ALA A N 1
ATOM 4634 C CA . ALA A 1 577 ? 36.474 -19.387 -28.758 1.00 80.75 577 ALA A CA 1
ATOM 4635 C C . ALA A 1 577 ? 36.049 -20.336 -27.621 1.00 80.75 577 ALA A C 1
ATOM 4637 O O . ALA A 1 577 ? 35.285 -21.273 -27.876 1.00 80.75 577 ALA A O 1
ATOM 4638 N N . PRO A 1 578 ? 36.551 -20.182 -26.380 1.00 80.81 578 PRO A N 1
ATOM 4639 C CA . PRO A 1 578 ? 36.012 -20.893 -25.231 1.00 80.81 578 PRO A CA 1
ATOM 4640 C C . PRO A 1 578 ? 34.576 -20.444 -24.951 1.00 80.81 578 PRO A C 1
ATOM 4642 O O . PRO A 1 578 ? 34.301 -19.253 -24.810 1.00 80.81 578 PRO A O 1
ATOM 4645 N N . PHE A 1 579 ? 33.682 -21.420 -24.814 1.00 77.44 579 PHE A N 1
ATOM 4646 C CA . PHE A 1 579 ? 32.340 -21.231 -24.278 1.00 77.44 579 PHE A CA 1
ATOM 4647 C C . PHE A 1 579 ? 32.251 -21.920 -22.920 1.00 77.44 579 PHE A C 1
ATOM 4649 O O . PHE A 1 579 ? 32.669 -23.071 -22.772 1.00 77.44 579 PHE A O 1
ATOM 4656 N N . ARG A 1 580 ? 31.731 -21.213 -21.921 1.00 75.56 580 ARG A N 1
ATOM 4657 C CA . ARG A 1 580 ? 31.647 -21.676 -20.537 1.00 75.56 580 ARG A CA 1
ATOM 4658 C C . ARG A 1 580 ? 30.226 -21.527 -20.035 1.00 75.56 580 ARG A C 1
ATOM 4660 O O . ARG A 1 580 ? 29.625 -20.475 -20.185 1.00 75.56 580 ARG A O 1
ATOM 4667 N N . PHE A 1 581 ? 29.716 -22.559 -19.389 1.00 79.25 581 PHE A N 1
ATOM 4668 C CA . PHE A 1 581 ? 28.456 -22.506 -18.663 1.00 79.25 581 PHE A CA 1
ATOM 4669 C C . PHE A 1 581 ? 28.613 -23.348 -17.408 1.00 79.25 581 PHE A C 1
ATOM 4671 O O . PHE A 1 581 ? 29.218 -24.412 -17.486 1.00 79.25 581 PHE A O 1
ATOM 4678 N N . GLY A 1 582 ? 28.094 -22.911 -16.267 1.00 76.69 582 GLY A N 1
ATOM 4679 C CA . GLY A 1 582 ? 28.262 -23.682 -15.045 1.00 76.69 582 GLY A CA 1
ATOM 4680 C C . GLY A 1 582 ? 27.397 -23.261 -13.883 1.00 76.69 582 GLY A C 1
ATOM 4681 O O . GLY A 1 582 ? 26.869 -22.153 -13.846 1.00 76.69 582 GLY A O 1
ATOM 4682 N N . ILE A 1 583 ? 27.291 -24.180 -12.924 1.00 80.38 583 ILE A N 1
ATOM 4683 C CA . ILE A 1 583 ? 26.679 -23.958 -11.617 1.00 80.38 583 ILE A CA 1
ATOM 4684 C C . ILE A 1 583 ? 27.762 -24.166 -10.568 1.00 80.38 583 ILE A C 1
ATOM 4686 O O . ILE A 1 583 ? 28.461 -25.182 -10.574 1.00 80.38 583 ILE A O 1
ATOM 4690 N N . ARG A 1 584 ? 27.888 -23.220 -9.645 1.00 78.88 584 ARG A N 1
ATOM 4691 C CA . ARG A 1 584 ? 28.809 -23.308 -8.517 1.00 78.88 584 ARG A CA 1
ATOM 4692 C C . ARG A 1 584 ? 28.067 -23.223 -7.204 1.00 78.88 584 ARG A C 1
ATOM 4694 O O . ARG A 1 584 ? 27.175 -22.393 -7.041 1.00 78.88 584 ARG A O 1
ATOM 4701 N N . LEU A 1 585 ? 28.516 -24.037 -6.262 1.00 81.56 585 LEU A N 1
ATOM 4702 C CA . LEU A 1 585 ? 28.057 -24.052 -4.883 1.00 81.56 585 LEU A CA 1
ATOM 4703 C C . LEU A 1 585 ? 29.192 -23.614 -3.971 1.00 81.56 585 LEU A C 1
ATOM 4705 O O . LEU A 1 585 ? 30.333 -23.998 -4.197 1.00 81.56 585 LEU A O 1
ATOM 4709 N N . GLY A 1 586 ? 28.906 -22.842 -2.932 1.00 79.44 586 GLY A N 1
ATOM 4710 C CA . GLY A 1 586 ? 29.916 -22.485 -1.940 1.00 79.44 586 GLY A CA 1
ATOM 4711 C C . GLY A 1 586 ? 29.370 -22.366 -0.540 1.00 79.44 586 GLY A C 1
ATOM 4712 O O . GLY A 1 586 ? 28.239 -21.921 -0.360 1.00 79.44 586 GLY A O 1
ATOM 4713 N N . PHE A 1 587 ? 30.193 -22.710 0.443 1.00 78.62 587 PHE A N 1
ATOM 4714 C CA . PHE A 1 587 ? 29.879 -22.535 1.857 1.00 78.62 587 PHE A CA 1
ATOM 4715 C C . PHE A 1 587 ? 30.477 -21.216 2.341 1.00 78.62 587 PHE A C 1
ATOM 4717 O O . PHE A 1 587 ? 31.677 -20.995 2.220 1.00 78.62 587 PHE A O 1
ATOM 4724 N N . ASN A 1 588 ? 29.647 -20.309 2.852 1.00 69.94 588 ASN A N 1
ATOM 4725 C CA . ASN A 1 588 ? 30.104 -19.000 3.321 1.00 69.94 588 ASN A CA 1
ATOM 4726 C C . ASN A 1 588 ? 30.680 -19.143 4.732 1.00 69.94 588 ASN A C 1
ATOM 4728 O O . ASN A 1 588 ? 29.943 -19.461 5.666 1.00 69.94 588 ASN A O 1
ATOM 4732 N N . ILE A 1 589 ? 31.986 -18.909 4.879 1.00 68.19 589 ILE A N 1
ATOM 4733 C CA . ILE A 1 589 ? 32.688 -19.045 6.165 1.00 68.19 589 ILE A CA 1
ATOM 4734 C C . ILE A 1 589 ? 32.655 -17.726 6.956 1.00 68.19 589 ILE A C 1
ATOM 4736 O O . ILE A 1 589 ? 32.613 -17.751 8.187 1.00 68.19 589 ILE A O 1
ATOM 4740 N N . LEU A 1 590 ? 32.613 -16.582 6.261 1.00 55.41 590 LEU A N 1
ATOM 4741 C CA . LEU A 1 590 ? 32.595 -15.230 6.840 1.00 55.41 590 LEU A CA 1
ATOM 4742 C C . LEU A 1 590 ? 31.385 -14.421 6.355 1.00 55.41 590 LEU A C 1
ATOM 4744 O O . LEU A 1 590 ? 31.244 -14.274 5.116 1.00 55.41 590 LEU A O 1
#

Foldseek 3Di:
DDPVVQVVLAVQLQVQVVVLVVLLVQLLVLLVQADQVDWDWDQHQNDIATSYVDLVRSVVRLVVSLVSLCVSQVSHDPLSVLVSLVSNLSSLVSSLSNCVNVVVLVSNQVSLVSNCVQPVDLPSNDQWRWHADPNRIDIDGDDSLNSCASQLVSLLSNLVSCLVVVVLVVSLVSLVVNVVVCVSYVRALVSLCSNLVSCVVVVHDCLVNLVSLLVSLLRLLVVLLPDPPPDVVSVVVLCCNVPPVVVVVCVVCVVPLPVCCVSCQQLPSLLSNLNSCVSSVNLVSSLVSLVSNLVGHPVVLSSLVSNLVSLVVCVVPDDVSLVVSLVSLLVCLVVDQDLVSLVVNLVSCVVVVNPVSNVSSVVSNVVNVVVVVVVVVVVVVVVVCLQWWWWWKWWPPPPVFQKTKIWIWIDGNQKIKIKIKIWGFQGFDQDDFFPVVVDPDPDRDTWGKTWMKIKIKIKGWAWDDFDDDPNWTKTKTKIKTKMWMKIKIWIPWFFDFDADPPDRDRDDGRDTWTKIKIKIWMKIKIWMWIDTQFKIKIKMKIKGKMWMFIDTPPDPVPDDDDDRPRRPRVVGGDMDMDIDTTMMMITIPD

Sequence (590 aa):
MSILYLLSVYTYGQSCIDDLGESARRLHASTEAYSPADVSWDYVDDEYVPVGGNYDSLISAGMSLIDRISSCTDNGGSGLAAFGIYKKVHVLLDLYSVAQKTGDDDMQGRLLDKMEYFYRNRTDIPENIPHSSGGSNYTVKFTSADQAELWYGIKERRGKWLYSARRYKEAVSSLKNCYENRNSYKMGSDGSLMYAHALIRNGESRGTYFPPLAYSITRLGDDYMNWNGKDSTIYNNRKFVLNNILNYEYATTAARKYDNNAIDPDGKYRAEIARGLYYLDDAALSGRFAREAADSSRDAEFAYFILEKIAIKDAYNSSADEKAALQILNNALPRMQNIPEVQKARASFVTAGNSMYTANADRRIAEIEEAQRLAAKRERMLAYRRSISVTPTIELIGLPLGHALMGLRIRKGKVLNELNFDYVYNGKTRYRFGGYRDKPAKVSSPFRYTGFSVGYGLSYLIPSNTRYRKGRSIMNGATVGFDLRYSQWNLEARSVNRYSDAEMTQYLGNTAVNPVTRRFELAVRTGYLFQTRWVSFDYYLGIGIGYRTLSDKGTDYRNEYWTDDHYHSGRFNKLYAPFRFGIRLGFNIL

Secondary structure (DSSP, 8-state):
--HHHHHHHHHHHHHHHHHHHHHHHHHHHHHHH-BSS---EEEETTEEEESBS-HHHHHHHHHHHHHHHHHHHTTS-HHHHHHHHHHHHHHHHHHHHHHHHHT-HHHHHHHHHHHHHH-SSGGGS-SEEEEEETTEEEEEEPPHHHHHHHHHHHHHHHHHHHHHTT-HHHHHHHHHHHHHTTTTS---HHHHHHHHHHHHHTT--HHHHHHHHHHHHHHHHHHHHT--S--HHHHHHHHHIIIIIIHHHHHHHTT-HHHHHHH-TT-HHHHHHHHHHHHTT-HHHHHHHHHHHHTT-TTHHHHHHHHHHHHHHHHTT-HHHHHHHHHHHHHHGGG--SHHHHHHHHHHHHHTT-HHHHHHHHHHHHHHHHHHHHHHHHHHHHHHHHHEEEEEEEEGGGTTTTEEEEEEEEEETTEEEEEEEEEEEEEEE----GGGSSS--SS--PEEEEEEEEEEEEEEEEEEEEEEETTEEEEEEEEEEEEEEEEEEEEPPEEE----TT-S---S--EEE-EEEEEEEEEEEEEEEEE-SSEEEEEEEEEEEEEEEEEETT--TTS-S-S-TTS-HHHHSEEE--EEEEEEEEE---

pLDDT: mean 73.15, std 15.06, range [28.7, 95.38]

Radius of gyration: 41.38 Å; chains: 1; bounding box: 101×95×92 Å